Protein 3WQB (pdb70)

GO terms:
  GO:0042597 periplasmic space (C, EXP)
  GO:0005576 extracellular region (C, EXP)

Foldseek 3Di:
DCPLAADQLPDPPADLAQPGPSQDAHAQAPLAVLQCQLFNPFHFSLAQGGADGSQHQSCRNLRSHVLALAPAEEEQEAQFAQCVQPQRVVQEDFQAAEPQVGDRHRHDPAQASWLSNQLRFCQAGAGDNYFYGHLRNNYHYHYYRCPHPRHPNDLVSCCSRLQNDPRHVPHQEYFALDFDDDQAADACPDPSNVVSLVRLVVQQQDFLHHQYEYELFQFQAWDDDDQKIKGFDDDFWSGRQDASLRGVNLASVSYQYEFEAASNQFGEPRTHFFQSHAFYGHFHYFQHNGFGGKGFANWAQCHGCQHDVNDGNRNCHPPCVRRVRSGIDGGGGHSSNRRSRVVNLLSSLCSLPVRAGPVLLSVLQLVQADCTPVPDAFIWFWDAAPVRDIDIHGLFGGWDAAPQGQIAGRRGGSHYNNSSSSSVQSVVDDHADDKDKDDKDKDFDDDPLFWADAQDPFWSKDKDFDADWFQFQKKKKFFDKFDQFALLKWKKKAAQRRDIGTQHGHNYSNRQQQVCCVPPVHGPHRYGDRSMTMGRNRGGHIRGTMMMMTMHRNDQDKTWMWMANNVVRDIDIGIRHHTPGIMGTGMMIMMTMGGDD/DWDDFPNDIWPFLAFFQGWTHRPDPAWIWTQNQKKKWQAAPVVVCVLQVVLVWAFDDDDPSITIIGHDHPDSVVVSCVVCVVVVIDMHGDIDDDHDDDD

InterPro domains:
  IPR000209 Peptidase S8/S53 domain [PF00082] (93-396)
  IPR002884 P domain [PF01483] (496-584)
  IPR002884 P domain [PS51829] (456-622)
  IPR008979 Galactose-binding-like domain superfamily [SSF49785] (464-621)
  IPR015500 Peptidase S8, subtilisin-related [PR00723] (93-112)
  IPR015500 Peptidase S8, subtilisin-related [PR00723] (135-148)
  IPR015500 Peptidase S8, subtilisin-related [PR00723] (357-373)
  IPR022398 Peptidase S8, subtilisin, His-active site [PS00137] (139-149)
  IPR023827 Peptidase S8, subtilisin, Asp-active site [PS00136] (98-109)
  IPR023828 Peptidase S8, subtilisin, Ser-active site [PS00138] (358-368)
  IPR034182 Kexin/furin catalytic domain [cd04059] (51-394)
  IPR036852 Peptidase S8/S53 domain superfamily [G3DSA:3.40.50.200] (45-455)
  IPR036852 Peptidase S8/S53 domain superfamily [SSF52743] (77-453)

Solvent-accessible surface area: 25138 Å² total; per-residue (Å²): 89,153,72,9,54,115,22,106,22,181,60,120,82,45,75,29,25,42,105,10,142,69,45,37,9,27,19,43,5,93,8,4,93,33,0,0,0,1,25,0,72,29,30,30,0,15,1,81,110,20,17,106,62,7,20,1,0,1,0,2,43,0,8,18,37,35,20,25,0,58,75,5,30,0,0,1,0,0,8,2,0,2,39,87,0,65,0,0,42,112,12,36,31,122,28,7,57,11,23,62,102,52,47,108,57,0,52,8,128,55,50,71,10,0,12,0,0,0,0,0,0,0,0,0,0,14,61,47,71,71,6,0,3,0,0,0,4,130,0,58,0,0,0,1,1,0,11,20,117,115,8,80,18,42,6,106,8,19,0,68,0,2,1,38,14,126,20,0,103,72,1,22,0,0,0,4,0,8,2,19,10,8,12,28,18,69,42,3,82,37,13,44,29,21,0,28,27,87,16,8,46,121,11,7,78,79,83,110,2,0,1,1,0,2,0,3,1,40,1,15,87,122,6,33,6,35,44,57,22,0,53,58,65,64,161,55,55,168,13,0,5,8,1,1,0,7,9,6,31,4,0,5,9,13,9,2,2,0,0,1,0,11,2,36,4,61,58,0,47,17,0,0,0,0,2,2,0,8,0,0,0,0,0,0,22,112,0,48,105,25,3,0,0,0,0,0,0,2,49,19,43,106,39,0,44,1,31,113,118,57,115,37,106,1,116,0,19,66,30,86,161,90,9,73,63,3,18,14,0,0,34,5,30,1,0,0,0,0,0,0,0,0,0,0,0,0,0,0,1,1,19,31,71,78,136,19,46,3,18,4,0,17,7,4,0,5,111,1,18,39,100,12,49,47,179,42,137,52,30,90,2,82,15,67,7,100,108,49,97,104,51,96,18,63,0,8,10,4,24,43,148,7,73,49,23,17,86,5,0,5,7,2,0,6,0,0,0,12,0,1,85,0,4,95,61,6,63,129,32,144,91,34,47,111,26,50,51,14,100,86,60,130,32,106,24,114,61,110,69,6,54,1,56,36,4,6,55,74,42,13,46,13,68,19,138,1,58,56,94,10,31,1,9,1,0,11,1,25,0,9,0,22,4,94,3,3,1,0,2,11,0,9,0,8,4,48,63,45,18,83,2,3,0,2,0,0,19,0,0,1,1,0,10,19,8,4,97,78,82,47,53,84,64,66,19,131,4,1,103,46,4,19,0,7,0,8,8,0,11,22,5,72,0,82,17,74,0,82,0,14,0,5,0,1,12,76,42,100,36,86,0,29,5,21,30,128,159,81,134,112,164,51,70,1,36,1,170,42,7,210,89,90,5,102,0,54,6,2,5,0,57,0,3,0,16,102,111,106,77,30,108,2,61,78,92,32,16,41,110,107,0,104,131,47,49,72,0,105,20,3,24,8,24,25,116,3,32,1,18,0,18,0,2,0,66,18,85,70,76,47,0,98,52,37,2,109,214,34,33,6,62,52,120,56,37,14,38,42,0,0,5,0,42,4,97,134,60,26,33,1,32,38,21,10,86,116,0,106,97,103,69,22,82,9,29,2,21,20,4,3,65,41,33,36,62,30

Organism: Aeromonas sobria (NCBI:txid646)

Sequence (696 aa):
NEGCAPLTGKESGMDIGRSSTERCLPGANPLQDQQWYLLNSGQDGFSARGGIAGNDLNLWWAHRTGVLGQGVNVAVVDDGLAIAHPDLADNVRPGSKNVVTGSDDPTPTDPDTAHGTSVSGIIAAVDNAIGTKGIAPRAQLQGFNLLDDNSQQLQKDWLYALGDSNASRDNRVFNQSYGMSVVDPRSANSLDQSQLDRLFEQQTLKAQGAAYIKAAGNGFNKIAAGGYVLNRTGNGPKLPFENSNLDPSNSNFWNLVVSALNADGVRSSYSSVGSNIFLSATGGEYGTDTPAMVTTDLPGCDMGYNRTDDPSTNRLHGNSQLDASCDYNGVMNGTASATPSTSGAMALLMSAYPDLSVRDLRDLLARSATRVDAKHQPVMVSYTSSTGKVRDVKGLEGWERNAAGMWFSPTYGFGLIDVNKALELAANHQPLPPLVQLPWQKINVTGSAAAIADVGNSPTSSTTRIATPLTVEAVQVMVSLDHQRLPDLLIELVSPAGTRSILLSPFNSLVGQSLDQQQLGFVRTKGLRDMRMLSNKFYGESAQGTWRLEVTDVANGTRQVSLLNRETRERTTLTERNNRQPGKLISWSLRVLGHDASTIEVNGQTYLITLRRGDVLMQGAASPELTVSGTLLVEADDASAKALATRHGLNFKQSSGGIALLEAKPGTDLNAIATKLKSEGVNVQIELSGAEQQPK

Secondary structure (DSSP, 8-state):
-TT-PPP-S--TT---STT-TT-------TTGGG-TTTS-SS--TTSS----TT-S---HHHHHTT-S-TT-EEEEESS---TT-TTTGGGB-TT-B-TTT-SS----SSTT--HHHHHHHHHH--SSSSS---SSTT-EEEEE-TTSTT----HHHHHIIIIISTTTTT-SEEEE-EE---SS--BS-SHHHHHHHHHHHHHHHSTT--EEEEE--S-SSEEEETTEEEEEESS--S--SSBTTSSGGGGSSSEEEEEEE-TTSSB-TT--B-TTEEEEEE--S-SSSS--EEEEPSSSTTSSSS-TTS--SSTTTT-TTT-TT--EEEEE-SHHHHHHHHHHHHHHHHHH-TT--HHHHHHHHHHH-B--STTPPPEEEEEE-TT--EEEEEEE---EE-TTS-EEBTTTBT-B--HHHHHHHHTT--PPPPPEEPPPEEEE--GGGGEE-TT-SS-EEEEEEE-S--EEEEEEEEEEEE-SSGGGEEEEEE-TT--EEEEE-SS-S--HHHHHHHHHSS----EEEEEEEEE-TTTT-B--EEEEEEEEE---S-EEEEEEETTT--EEEEEEPPPSS-EEEEEEEEEEEEE--/-EEEETTEEEE----TT-EEB-SSSS--EEEEEEEEEES-HHHHHHHHHTTTEEEEEEETTEEEEEEPTT--HHHHHHHHHHTT--EEEEEESS-SEE-

Structure (mmCIF, N/CA/C/O backbone):
data_3WQB
#
_entry.id   3WQB
#
_cell.length_a   152.062
_cell.length_b   152.062
_cell.length_c   51.625
_cell.angle_alpha   90.000
_cell.angle_beta   90.000
_cell.angle_gamma   120.000
#
_symmetry.space_group_name_H-M   'P 61'
#
loop_
_entity.id
_entity.type
_entity.pdbx_description
1 polymer 'Extracellular serine protease'
2 polymer 'Open reading frame 2'
3 non-polymer 'CALCIUM ION'
4 water water
#
loop_
_atom_site.group_PDB
_atom_site.id
_atom_site.type_symbol
_atom_site.label_atom_id
_atom_site.label_alt_id
_atom_site.label_comp_id
_atom_site.label_asym_id
_atom_site.label_entity_id
_atom_site.label_seq_id
_atom_site.pdbx_PDB_ins_code
_atom_site.Cartn_x
_atom_site.Cartn_y
_atom_site.Cartn_z
_atom_site.occupancy
_atom_site.B_iso_or_equiv
_atom_site.auth_seq_id
_atom_site.auth_comp_id
_atom_site.auth_asym_id
_atom_site.auth_atom_id
_atom_site.pdbx_PDB_model_num
ATOM 1 N N . ASN A 1 1 ? 8.653 -84.630 3.601 1.00 23.37 1 ASN A N 1
ATOM 2 C CA . ASN A 1 1 ? 8.457 -86.095 3.448 1.00 23.51 1 ASN A CA 1
ATOM 3 C C . ASN A 1 1 ? 8.425 -86.756 4.817 1.00 23.50 1 ASN A C 1
ATOM 4 O O . ASN A 1 1 ? 9.311 -86.534 5.639 1.00 23.11 1 ASN A O 1
ATOM 9 N N . GLU A 1 2 ? 7.403 -87.575 5.055 1.00 23.72 2 GLU A N 1
ATOM 10 C CA . GLU A 1 2 ? 7.237 -88.225 6.356 1.00 24.07 2 GLU A CA 1
ATOM 11 C C . GLU A 1 2 ? 8.332 -89.259 6.630 1.00 23.41 2 GLU A C 1
ATOM 12 O O . GLU A 1 2 ? 8.591 -89.608 7.783 1.00 23.60 2 GLU A O 1
ATOM 18 N N . GLY A 1 3 ? 8.984 -89.712 5.560 1.00 22.52 3 GLY A N 1
ATOM 19 C CA . GLY A 1 3 ? 10.135 -90.612 5.645 1.00 21.54 3 GLY A CA 1
ATOM 20 C C . GLY A 1 3 ? 11.459 -89.931 5.965 1.00 20.82 3 GLY A C 1
ATOM 21 O O . GLY A 1 3 ? 12.494 -90.594 6.044 1.00 21.51 3 GLY A O 1
ATOM 22 N N . CYS A 1 4 ? 11.430 -88.611 6.134 1.00 19.55 4 CYS A N 1
ATOM 23 C CA . CYS A 1 4 ? 12.618 -87.856 6.504 1.00 18.34 4 CYS A CA 1
ATOM 24 C C . CYS A 1 4 ? 12.600 -87.634 8.011 1.00 17.99 4 CYS A C 1
ATOM 25 O O . CYS A 1 4 ? 11.888 -86.765 8.529 1.00 18.29 4 CYS A O 1
ATOM 28 N N . ALA A 1 5 ? 13.377 -88.455 8.707 1.00 17.96 5 ALA A N 1
ATOM 29 C CA . ALA A 1 5 ? 13.343 -88.522 10.163 1.00 17.70 5 ALA A CA 1
ATOM 30 C C . ALA A 1 5 ? 14.150 -87.396 10.798 1.00 17.45 5 ALA A C 1
ATOM 31 O O . ALA A 1 5 ? 15.058 -86.863 10.167 1.00 17.13 5 ALA A O 1
ATOM 33 N N . PRO A 1 6 ? 13.838 -87.038 12.058 1.00 17.39 6 PRO A N 1
ATOM 34 C CA . PRO A 1 6 ? 14.681 -86.060 12.741 1.00 17.58 6 PRO A CA 1
ATOM 35 C C . PRO A 1 6 ? 16.108 -86.567 12.916 1.00 17.69 6 PRO A C 1
ATOM 36 O O . PRO A 1 6 ? 16.336 -87.780 13.030 1.00 18.37 6 PRO A O 1
ATOM 40 N N . LEU A 1 7 ? 17.054 -85.637 12.925 1.00 17.06 7 LEU A N 1
ATOM 41 C CA . LEU A 1 7 ? 18.428 -85.942 13.285 1.00 17.73 7 LEU A CA 1
ATOM 42 C C . LEU A 1 7 ? 18.665 -85.480 14.707 1.00 18.47 7 LEU A C 1
ATOM 43 O O . LEU A 1 7 ? 18.007 -84.546 15.185 1.00 19.03 7 LEU A O 1
ATOM 48 N N . THR A 1 8 ? 19.623 -86.116 15.378 1.00 19.11 8 THR A N 1
ATOM 49 C CA . THR A 1 8 ? 19.983 -85.705 16.736 1.00 19.55 8 THR A CA 1
ATOM 50 C C . THR A 1 8 ? 20.708 -84.363 16.739 1.00 19.50 8 THR A C 1
ATOM 51 O O . THR A 1 8 ? 20.675 -83.636 17.733 1.00 20.49 8 THR A O 1
ATOM 55 N N . GLY A 1 9 ? 21.364 -84.045 15.621 1.00 19.05 9 GLY A N 1
ATOM 56 C CA . GLY A 1 9 ? 22.198 -82.851 15.522 1.00 18.92 9 GLY A CA 1
ATOM 57 C C . GLY A 1 9 ? 23.617 -83.083 16.006 1.00 18.71 9 GLY A C 1
ATOM 58 O O . GLY A 1 9 ? 24.452 -82.176 15.963 1.00 18.42 9 GLY A O 1
ATOM 59 N N . LYS A 1 10 ? 23.890 -84.308 16.448 1.00 18.76 10 LYS A N 1
ATOM 60 C CA . LYS A 1 10 ? 25.186 -84.658 17.043 1.00 19.15 10 LYS A CA 1
ATOM 61 C C . LYS A 1 10 ? 25.876 -85.786 16.291 1.00 19.32 10 LYS A C 1
ATOM 62 O O . LYS A 1 10 ? 26.952 -86.236 16.690 1.00 19.90 10 LYS A O 1
ATOM 68 N N . GLU A 1 11 ? 25.255 -86.247 15.211 1.00 19.40 11 GLU A N 1
ATOM 69 C CA . GLU A 1 11 ? 25.804 -87.320 14.391 1.00 19.85 11 GLU A CA 1
ATOM 70 C C . GLU A 1 11 ? 27.239 -87.026 13.976 1.00 20.65 11 GLU A C 1
ATOM 71 O O . GLU A 1 11 ? 27.536 -85.978 13.381 1.00 20.80 11 GLU A O 1
ATOM 77 N N . SER A 1 12 ? 28.122 -87.965 14.287 1.00 21.39 12 SER A N 1
ATOM 78 C CA . SER A 1 12 ? 29.524 -87.843 13.947 1.00 22.32 12 SER A CA 1
ATOM 79 C C . SER A 1 12 ? 29.693 -87.992 12.440 1.00 22.14 12 SER A C 1
ATOM 80 O O . SER A 1 12 ? 29.139 -88.911 11.837 1.00 23.07 12 SER A O 1
ATOM 83 N N . GLY A 1 13 ? 30.437 -87.070 11.835 1.00 22.08 13 GLY A N 1
ATOM 84 C CA . GLY A 1 13 ? 30.727 -87.127 10.402 1.00 21.43 13 GLY A CA 1
ATOM 85 C C . GLY A 1 13 ? 29.597 -86.696 9.480 1.00 20.82 13 GLY A C 1
ATOM 86 O O . GLY A 1 13 ? 29.659 -86.929 8.275 1.00 21.33 13 GLY A O 1
ATOM 87 N N . MET A 1 14 ? 28.558 -86.084 10.041 1.00 19.28 14 MET A N 1
ATOM 88 C CA . MET A 1 14 ? 27.433 -85.578 9.253 1.00 18.69 14 MET A CA 1
ATOM 89 C C . MET A 1 14 ? 27.894 -84.598 8.176 1.00 17.71 14 MET A C 1
ATOM 90 O O . MET A 1 14 ? 28.620 -83.644 8.460 1.00 18.59 14 MET A O 1
ATOM 95 N N . ASP A 1 15 ? 27.460 -84.851 6.942 1.00 15.95 15 ASP A N 1
ATOM 96 C CA . ASP A 1 15 ? 27.657 -83.940 5.814 1.00 15.22 15 ASP A CA 1
ATOM 97 C C . ASP A 1 15 ? 26.463 -82.994 5.817 1.00 14.31 15 ASP A C 1
ATOM 98 O O . ASP A 1 15 ? 25.334 -83.408 5.593 1.00 14.47 15 ASP A O 1
ATOM 103 N N . ILE A 1 16 ? 26.719 -81.717 6.086 1.00 13.72 16 ILE A N 1
ATOM 104 C CA . ILE A 1 16 ? 25.653 -80.704 6.144 1.00 13.49 16 ILE A CA 1
ATOM 105 C C . ILE A 1 16 ? 25.514 -79.934 4.829 1.00 13.16 16 ILE A C 1
ATOM 106 O O . ILE A 1 16 ? 24.755 -78.953 4.750 1.00 13.56 16 ILE A O 1
ATOM 111 N N . GLY A 1 17 ? 26.221 -80.400 3.805 1.00 13.12 17 GLY A N 1
ATOM 112 C CA . GLY A 1 17 ? 26.290 -79.709 2.524 1.00 13.14 17 GLY A CA 1
ATOM 113 C C . GLY A 1 17 ? 25.101 -79.855 1.599 1.00 13.12 17 GLY A C 1
ATOM 114 O O . GLY A 1 17 ? 24.132 -80.568 1.891 1.00 12.82 17 GLY A O 1
ATOM 115 N N . ARG A 1 18 ? 25.218 -79.195 0.452 1.00 13.14 18 ARG A N 1
ATOM 116 C CA . ARG A 1 18 ? 24.151 -79.094 -0.540 1.00 13.08 18 ARG A CA 1
ATOM 117 C C . ARG A 1 18 ? 23.938 -80.357 -1.369 1.00 13.76 18 ARG A C 1
ATOM 118 O O . ARG A 1 18 ? 22.970 -80.429 -2.138 1.00 13.98 18 ARG A O 1
ATOM 126 N N . SER A 1 19 ? 24.838 -81.329 -1.228 1.00 14.59 19 SER A N 1
ATOM 127 C CA . SER A 1 19 ? 24.715 -82.604 -1.937 1.00 15.58 19 SER A CA 1
ATOM 128 C C . SER A 1 19 ? 24.758 -83.810 -0.997 1.00 15.51 19 SER A C 1
ATOM 129 O O . SER A 1 19 ? 25.012 -84.933 -1.438 1.00 15.99 19 SER A O 1
ATOM 132 N N . SER A 1 20 ? 24.490 -83.572 0.286 1.00 15.20 20 SER A N 1
ATOM 133 C CA . SER A 1 20 ? 24.591 -84.607 1.313 1.00 14.71 20 SER A CA 1
ATOM 134 C C . SER A 1 20 ? 23.633 -85.768 1.077 1.00 14.55 20 SER A C 1
ATOM 135 O O . SER A 1 20 ? 22.507 -85.576 0.619 1.00 14.55 20 SER A O 1
ATOM 138 N N . THR A 1 21 ? 24.074 -86.973 1.413 1.00 15.34 21 THR A N 1
ATOM 139 C CA . THR A 1 21 ? 23.185 -88.137 1.407 1.00 15.92 21 THR A CA 1
ATOM 140 C C . THR A 1 21 ? 22.030 -88.004 2.410 1.00 15.91 21 THR A C 1
ATOM 141 O O . THR A 1 21 ? 21.011 -88.701 2.298 1.00 16.97 21 THR A O 1
ATOM 145 N N . GLU A 1 22 ? 22.194 -87.115 3.390 1.00 15.76 22 GLU A N 1
ATOM 146 C CA . GLU A 1 22 ? 21.199 -86.906 4.441 1.00 15.40 22 GLU A CA 1
ATOM 147 C C . GLU A 1 22 ? 20.243 -85.746 4.139 1.00 15.33 22 GLU A C 1
ATOM 148 O O . GLU A 1 22 ? 19.431 -85.364 4.981 1.00 15.62 22 GLU A O 1
ATOM 154 N N . ARG A 1 23 ? 20.346 -85.200 2.934 1.00 14.93 23 ARG A N 1
ATOM 155 C CA . ARG A 1 23 ? 19.591 -84.015 2.554 1.00 15.42 23 ARG A CA 1
ATOM 156 C C . ARG A 1 23 ? 18.131 -84.339 2.216 1.00 15.48 23 ARG A C 1
ATOM 157 O O . ARG A 1 23 ? 17.826 -84.868 1.147 1.00 16.37 23 ARG A O 1
ATOM 165 N N . CYS A 1 24 ? 17.242 -84.007 3.152 1.00 15.23 24 CYS A N 1
ATOM 166 C CA . CYS A 1 24 ? 15.789 -84.164 2.997 1.00 15.44 24 CYS A CA 1
ATOM 167 C C . CYS A 1 24 ? 15.075 -83.240 3.973 1.00 14.89 24 CYS A C 1
ATOM 168 O O . CYS A 1 24 ? 15.674 -82.785 4.957 1.00 14.38 24 CYS A O 1
ATOM 171 N N . LEU A 1 25 ? 13.795 -82.983 3.704 1.00 14.86 25 LEU A N 1
ATOM 172 C CA . LEU A 1 25 ? 12.957 -82.164 4.570 1.00 15.07 25 LEU A CA 1
ATOM 173 C C . LEU A 1 25 ? 11.852 -82.977 5.225 1.00 14.84 25 LEU A C 1
ATOM 174 O O . LEU A 1 25 ? 11.096 -83.656 4.520 1.00 15.73 25 LEU A O 1
ATOM 179 N N . PRO A 1 26 ? 11.731 -82.895 6.563 1.00 14.83 26 PRO A N 1
ATOM 180 C CA . PRO A 1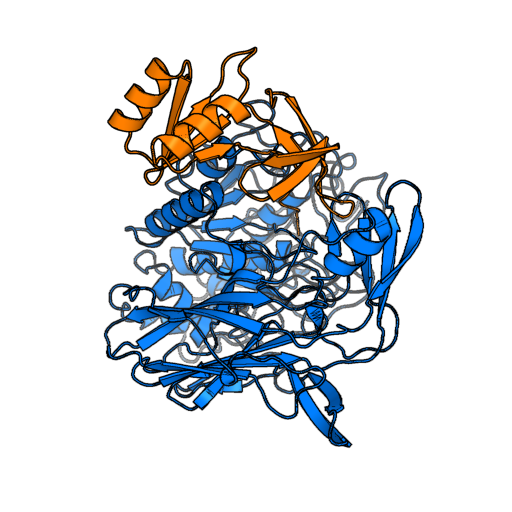 26 ? 10.529 -83.436 7.192 1.00 14.80 26 PRO A CA 1
ATOM 181 C C . PRO A 1 26 ? 9.282 -82.650 6.774 1.00 15.08 26 PRO A C 1
ATOM 182 O O . PRO A 1 26 ? 9.374 -81.491 6.316 1.00 14.99 26 PRO A O 1
ATOM 186 N N . GLY A 1 27 ? 8.121 -83.281 6.906 1.00 15.06 27 GLY A N 1
ATOM 187 C CA . GLY A 1 27 ? 6.860 -82.573 6.753 1.00 15.45 27 GLY A CA 1
ATOM 188 C C . GLY A 1 27 ? 5.898 -83.222 5.787 1.00 15.59 27 GLY A C 1
ATOM 189 O O . GLY A 1 27 ? 6.293 -83.972 4.888 1.00 16.08 27 GLY A O 1
ATOM 190 N N . ALA A 1 28 ? 4.627 -82.879 5.966 1.00 15.65 28 ALA A N 1
ATOM 191 C CA . ALA A 1 28 ? 3.527 -83.451 5.204 1.00 15.77 28 ALA A CA 1
ATOM 192 C C . ALA A 1 28 ? 2.769 -82.379 4.436 1.00 15.61 28 ALA A C 1
ATOM 193 O O . ALA A 1 28 ? 1.610 -82.562 4.088 1.00 15.95 28 ALA A O 1
ATOM 195 N N . ASN A 1 29 ? 3.425 -81.251 4.175 1.00 14.94 29 ASN A N 1
ATOM 196 C CA . ASN A 1 29 ? 2.825 -80.201 3.359 1.00 13.91 29 ASN A CA 1
ATOM 197 C C . ASN A 1 29 ? 2.878 -80.632 1.901 1.00 14.20 29 ASN A C 1
ATOM 198 O O . ASN A 1 29 ? 3.960 -80.862 1.369 1.00 14.42 29 ASN A O 1
ATOM 203 N N . PRO A 1 30 ? 1.711 -80.773 1.249 1.00 14.55 30 PRO A N 1
ATOM 204 C CA . PRO A 1 30 ? 1.709 -81.379 -0.084 1.00 14.60 30 PRO A CA 1
ATOM 205 C C . PRO A 1 30 ? 2.531 -80.659 -1.153 1.00 14.06 30 PRO A C 1
ATOM 206 O O . PRO A 1 30 ? 2.963 -81.290 -2.111 1.00 15.19 30 PRO A O 1
ATOM 210 N N . LEU A 1 31 ? 2.775 -79.360 -0.983 1.00 13.51 31 LEU A N 1
ATOM 211 C CA . LEU A 1 31 ? 3.514 -78.608 -1.996 1.00 13.34 31 LEU A CA 1
ATOM 212 C C . LEU A 1 31 ? 4.992 -78.406 -1.673 1.00 12.89 31 LEU A C 1
ATOM 213 O O . LEU A 1 31 ? 5.722 -77.788 -2.463 1.00 13.93 31 LEU A O 1
ATOM 218 N N . GLN A 1 32 ? 5.455 -78.918 -0.534 1.00 12.56 32 GLN A N 1
ATOM 219 C CA . GLN A 1 32 ? 6.824 -78.594 -0.107 1.00 12.72 32 GLN A CA 1
ATOM 220 C C . GLN A 1 32 ? 7.909 -79.124 -1.035 1.00 12.74 32 GLN A C 1
ATOM 221 O O . GLN A 1 32 ? 8.982 -78.532 -1.134 1.00 12.84 32 GLN A O 1
ATOM 227 N N . ASP A 1 33 ? 7.634 -80.222 -1.727 1.00 13.00 33 ASP A N 1
ATOM 228 C CA . ASP A 1 33 ? 8.610 -80.749 -2.679 1.00 12.78 33 ASP A CA 1
ATOM 229 C C . ASP A 1 33 ? 8.733 -79.906 -3.944 1.00 13.03 33 ASP A C 1
ATOM 230 O O . ASP A 1 33 ? 9.629 -80.137 -4.749 1.00 13.33 33 ASP A O 1
ATOM 235 N N . GLN A 1 34 ? 7.840 -78.925 -4.103 1.00 12.26 34 GLN A N 1
ATOM 236 C CA . GLN A 1 34 ? 7.947 -77.967 -5.201 1.00 12.28 34 GLN A CA 1
ATOM 237 C C . GLN A 1 34 ? 8.449 -76.589 -4.762 1.00 11.73 34 GLN A C 1
ATOM 238 O O . GLN A 1 34 ? 8.510 -75.653 -5.568 1.00 11.98 34 GLN A O 1
ATOM 244 N N . GLN A 1 35 ? 8.817 -76.481 -3.486 1.00 11.49 35 GLN A N 1
ATOM 245 C CA . GLN A 1 35 ? 9.496 -75.288 -2.961 1.00 10.77 35 GLN A CA 1
ATOM 246 C C . GLN A 1 35 ? 11.009 -75.516 -3.100 1.00 10.68 35 GLN A C 1
ATOM 247 O O . GLN A 1 35 ? 11.682 -75.935 -2.156 1.00 11.78 35 GLN A O 1
ATOM 253 N N . TRP A 1 36 ? 11.531 -75.255 -4.293 1.00 10.83 36 TRP A N 1
ATOM 254 C CA . TRP A 1 36 ? 12.945 -75.520 -4.573 1.00 10.32 36 TRP A CA 1
ATOM 255 C C . TRP A 1 36 ? 13.845 -74.675 -3.694 1.00 10.47 36 TRP A C 1
ATOM 256 O O . TRP A 1 36 ? 15.006 -75.011 -3.505 1.00 10.52 36 TRP A O 1
ATOM 267 N N . TYR A 1 37 ? 13.320 -73.566 -3.190 1.00 10.49 37 TYR A N 1
ATOM 268 C CA . TYR A 1 37 ? 14.112 -72.693 -2.348 1.00 10.55 37 TYR A CA 1
ATOM 269 C C . TYR A 1 37 ? 14.417 -73.303 -0.983 1.00 10.70 37 TYR A C 1
ATOM 270 O O . TYR A 1 37 ? 15.443 -72.984 -0.374 1.00 11.12 37 TYR A O 1
ATOM 279 N N . LEU A 1 38 ? 13.546 -74.195 -0.515 1.00 10.70 38 LEU A N 1
ATOM 280 C CA . LEU A 1 38 ? 13.834 -74.956 0.703 1.00 10.92 38 LEU A CA 1
ATOM 281 C C . LEU A 1 38 ? 14.895 -76.017 0.420 1.00 11.27 38 LEU A C 1
ATOM 282 O O . LEU A 1 38 ? 15.841 -76.182 1.189 1.00 12.25 38 LEU A O 1
ATOM 287 N N . LEU A 1 39 ? 14.714 -76.738 -0.685 1.00 12.01 39 LEU A N 1
ATOM 288 C CA . LEU A 1 39 ? 15.611 -77.814 -1.095 1.00 12.14 39 LEU A CA 1
ATOM 289 C C . LEU A 1 39 ? 15.414 -77.964 -2.595 1.00 11.73 39 LEU A C 1
ATOM 290 O O . LEU A 1 39 ? 14.315 -78.296 -3.071 1.00 12.27 39 LEU A O 1
ATOM 295 N N . ASN A 1 40 ? 16.475 -77.678 -3.333 1.00 11.50 40 ASN A N 1
ATOM 296 C CA . ASN A 1 40 ? 16.439 -77.676 -4.786 1.00 11.93 40 ASN A CA 1
ATOM 297 C C . ASN A 1 40 ? 16.978 -78.994 -5.302 1.00 12.68 40 ASN A C 1
ATOM 298 O O . ASN A 1 40 ? 18.180 -79.247 -5.235 1.00 13.11 40 ASN A O 1
ATOM 303 N N . SER A 1 41 ? 16.068 -79.838 -5.786 1.00 13.14 41 SER A N 1
ATOM 304 C CA . SER A 1 41 ? 16.432 -81.130 -6.373 1.00 13.85 41 SER A CA 1
ATOM 305 C C . SER A 1 41 ? 16.315 -81.091 -7.893 1.00 14.05 41 SER A C 1
ATOM 306 O O . SER A 1 41 ? 16.233 -82.133 -8.536 1.00 15.09 41 SER A O 1
ATOM 309 N N . GLY A 1 42 ? 16.291 -79.889 -8.463 1.00 13.60 42 GLY A N 1
ATOM 310 C CA . GLY A 1 42 ? 16.109 -79.734 -9.908 1.00 13.47 42 GLY A CA 1
ATOM 311 C C . GLY A 1 42 ? 14.648 -79.783 -10.318 1.00 13.20 42 GLY A C 1
ATOM 312 O O . GLY A 1 42 ? 14.343 -79.954 -11.506 1.00 14.17 42 GLY A O 1
ATOM 313 N N . GLN A 1 43 ? 13.746 -79.600 -9.350 1.00 13.17 43 GLN A N 1
ATOM 314 C CA . GLN A 1 43 ? 12.302 -79.646 -9.609 1.00 13.03 43 GLN A CA 1
ATOM 315 C C . GLN A 1 43 ? 11.825 -78.348 -10.261 1.00 13.07 43 GLN A C 1
ATOM 316 O O . GLN A 1 43 ? 12.472 -77.301 -10.149 1.00 12.62 43 GLN A O 1
ATOM 322 N N . ASP A 1 44 ? 10.690 -78.416 -10.944 1.00 13.04 44 ASP A N 1
ATOM 323 C CA . ASP A 1 44 ? 10.258 -77.295 -11.766 1.00 12.73 44 ASP A CA 1
ATOM 324 C C . ASP A 1 44 ? 9.418 -76.228 -11.056 1.00 12.34 44 ASP A C 1
ATOM 325 O O . ASP A 1 44 ? 9.161 -75.175 -11.637 1.00 12.68 44 ASP A O 1
ATOM 330 N N . GLY A 1 45 ? 9.018 -76.470 -9.805 1.00 12.09 45 GLY A N 1
ATOM 331 C CA . GLY A 1 45 ? 8.114 -75.529 -9.119 1.00 12.17 45 GLY A CA 1
ATOM 332 C C . GLY A 1 45 ? 6.816 -75.260 -9.878 1.00 12.08 45 GLY A C 1
ATOM 333 O O . GLY A 1 45 ? 6.221 -74.182 -9.748 1.00 12.59 45 GLY A O 1
ATOM 334 N N . PHE A 1 46 ? 6.382 -76.256 -10.662 1.00 12.39 46 PHE A N 1
ATOM 335 C CA . PHE A 1 46 ? 5.190 -76.183 -11.532 1.00 12.39 46 PHE A CA 1
ATOM 336 C C . PHE A 1 46 ? 5.374 -75.329 -12.790 1.00 12.55 46 PHE A C 1
ATOM 337 O O . PHE A 1 46 ? 4.425 -75.104 -13.549 1.00 13.44 46 PHE A O 1
ATOM 345 N N . SER A 1 47 ? 6.602 -74.870 -13.017 1.00 12.90 47 SER A N 1
ATOM 346 C CA . SER A 1 47 ? 6.959 -74.184 -14.251 1.00 13.43 47 SER A CA 1
ATOM 347 C C . SER A 1 47 ? 7.385 -75.209 -15.299 1.00 14.00 47 SER A C 1
ATOM 348 O O . SER A 1 47 ? 7.396 -76.413 -15.032 1.00 13.86 47 SER A O 1
ATOM 351 N N . ALA A 1 48 ? 7.764 -74.722 -16.478 1.00 14.55 48 ALA A N 1
ATOM 352 C CA . ALA A 1 48 ? 8.085 -75.601 -17.604 1.00 15.41 48 ALA A CA 1
ATOM 353 C C . ALA A 1 48 ? 9.368 -76.414 -17.415 1.00 15.82 48 ALA A C 1
ATOM 354 O O . ALA A 1 48 ? 9.518 -77.477 -18.014 1.00 17.30 48 ALA A O 1
ATOM 356 N N . ARG A 1 49 ? 10.294 -75.931 -16.584 1.00 16.19 49 ARG A N 1
ATOM 357 C CA . ARG A 1 49 ? 11.533 -76.681 -16.346 1.00 16.23 49 ARG A CA 1
ATOM 358 C C . ARG A 1 49 ? 12.109 -76.431 -14.962 1.00 15.87 49 ARG A C 1
ATOM 359 O O . ARG A 1 49 ? 11.792 -75.431 -14.323 1.00 16.28 49 ARG A O 1
ATOM 367 N N . GLY A 1 50 ? 12.943 -77.361 -14.513 1.00 15.47 50 GLY A N 1
ATOM 368 C CA . GLY A 1 50 ? 13.660 -77.227 -13.254 1.00 15.36 50 GLY A CA 1
ATOM 369 C C . GLY A 1 50 ? 15.014 -76.560 -13.438 1.00 14.93 50 GLY A C 1
ATOM 370 O O . GLY A 1 50 ? 15.481 -76.348 -14.557 1.00 15.13 50 GLY A O 1
ATOM 371 N N . GLY A 1 51 ? 15.633 -76.217 -12.319 1.00 14.77 51 GLY A N 1
ATOM 372 C CA . GLY A 1 51 ? 16.960 -75.617 -12.313 1.00 14.53 51 GLY A CA 1
ATOM 373 C C . GLY A 1 51 ? 18.019 -76.654 -12.021 1.00 14.95 51 GLY A C 1
ATOM 374 O O . GLY A 1 51 ? 17.931 -77.805 -12.469 1.00 16.13 51 GLY A O 1
ATOM 375 N N . ILE A 1 52 ? 19.023 -76.238 -11.262 1.00 14.54 52 ILE A N 1
ATOM 376 C CA . ILE A 1 52 ? 20.171 -77.075 -10.967 1.00 14.55 52 ILE A CA 1
ATOM 377 C C . ILE A 1 52 ? 20.178 -77.377 -9.472 1.00 14.30 52 ILE A C 1
AT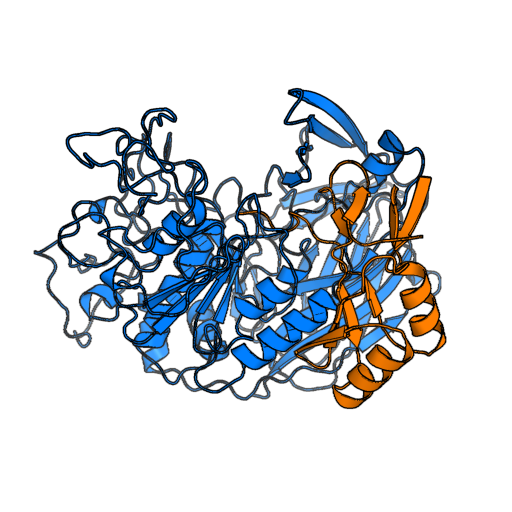OM 378 O O . ILE A 1 52 ? 20.143 -76.472 -8.641 1.00 14.20 52 ILE A O 1
ATOM 383 N N . ALA A 1 53 ? 20.203 -78.663 -9.139 1.00 14.15 53 ALA A N 1
ATOM 384 C CA . ALA A 1 53 ? 20.140 -79.111 -7.752 1.00 13.92 53 ALA A CA 1
ATOM 385 C C . ALA A 1 53 ? 21.189 -78.460 -6.854 1.00 14.31 53 ALA A C 1
ATOM 386 O O . ALA A 1 53 ? 22.332 -78.243 -7.274 1.00 14.73 53 ALA A O 1
ATOM 388 N N . GLY A 1 54 ? 20.780 -78.134 -5.627 1.00 13.86 54 GLY A N 1
ATOM 389 C CA . GLY A 1 54 ? 21.675 -77.570 -4.611 1.00 13.52 54 GLY A CA 1
ATOM 390 C C . GLY A 1 54 ? 21.547 -76.069 -4.419 1.00 12.97 54 GLY A C 1
ATOM 391 O O . GLY A 1 54 ? 22.003 -75.524 -3.414 1.00 12.90 54 GLY A O 1
ATOM 392 N N . ASN A 1 55 ? 20.926 -75.406 -5.387 1.00 12.39 55 ASN A N 1
ATOM 393 C CA . ASN A 1 55 ? 20.763 -73.956 -5.364 1.00 11.78 55 ASN A CA 1
ATOM 394 C C . ASN A 1 55 ? 19.508 -73.558 -4.590 1.00 11.60 55 ASN A C 1
ATOM 395 O O . ASN A 1 55 ? 18.427 -73.382 -5.144 1.00 11.30 55 ASN A O 1
ATOM 400 N N . ASP A 1 56 ? 19.692 -73.452 -3.280 1.00 10.90 56 ASP A N 1
ATOM 401 C CA . ASP A 1 56 ? 18.613 -73.263 -2.320 1.00 10.83 56 ASP A CA 1
ATOM 402 C C . ASP A 1 56 ? 19.212 -72.635 -1.062 1.00 10.27 56 ASP A C 1
ATOM 403 O O . ASP A 1 56 ? 20.379 -72.235 -1.066 1.00 10.40 56 ASP A O 1
ATOM 408 N N . LEU A 1 57 ? 18.440 -72.577 0.020 1.00 10.44 57 LEU A N 1
ATOM 409 C CA . LEU A 1 57 ? 18.919 -71.952 1.253 1.00 10.71 57 LEU A CA 1
ATOM 410 C C . LEU A 1 57 ? 19.740 -72.883 2.147 1.00 10.39 57 LEU A C 1
ATOM 411 O O . LEU A 1 57 ? 20.168 -72.485 3.240 1.00 10.52 57 LEU A O 1
ATOM 416 N N . ASN A 1 58 ? 19.947 -74.122 1.687 1.00 10.76 58 ASN A N 1
ATOM 417 C CA . ASN A 1 58 ? 20.643 -75.179 2.439 1.00 10.73 58 ASN A CA 1
ATOM 418 C C . ASN A 1 58 ? 20.243 -75.185 3.901 1.00 10.75 58 ASN A C 1
ATOM 419 O O . ASN A 1 58 ? 21.066 -74.983 4.799 1.00 11.30 58 ASN A O 1
ATOM 424 N N . LEU A 1 59 ? 18.949 -75.403 4.130 1.00 10.26 59 LEU A N 1
ATOM 425 C CA . LEU A 1 59 ? 18.372 -75.323 5.471 1.00 10.24 59 LEU A CA 1
ATOM 426 C C . LEU A 1 59 ? 17.860 -76.675 5.958 1.00 10.17 59 LEU A C 1
ATOM 427 O O . LEU A 1 59 ? 17.263 -76.761 7.035 1.00 10.79 59 LEU A O 1
ATOM 432 N N . TRP A 1 60 ? 18.119 -77.734 5.192 1.00 10.47 60 TRP A N 1
ATOM 433 C CA . TRP A 1 60 ? 17.563 -79.049 5.528 1.00 10.86 60 TRP A CA 1
ATOM 434 C C . TRP A 1 60 ? 17.966 -79.558 6.924 1.00 10.85 60 TRP A C 1
ATOM 435 O O . TRP A 1 60 ? 17.178 -80.219 7.592 1.00 11.35 60 TRP A O 1
ATOM 446 N N . TRP A 1 61 ? 19.185 -79.251 7.360 1.00 10.94 61 TRP A N 1
ATOM 447 C CA . TRP A 1 61 ? 19.667 -79.716 8.651 1.00 11.49 61 TRP A CA 1
ATOM 448 C C . TRP A 1 61 ? 19.008 -78.942 9.778 1.00 11.71 61 TRP A C 1
ATOM 449 O O . TRP A 1 61 ? 18.706 -79.514 10.819 1.00 12.34 61 TRP A O 1
ATOM 460 N N . ALA A 1 62 ? 18.757 -77.647 9.576 1.00 11.65 62 ALA A N 1
ATOM 461 C CA . ALA A 1 62 ? 17.921 -76.910 10.521 1.00 11.99 62 ALA A CA 1
ATOM 462 C C . ALA A 1 62 ? 16.556 -77.592 10.681 1.00 11.86 62 ALA A C 1
ATOM 463 O O . ALA A 1 62 ? 16.118 -77.876 11.796 1.00 12.47 62 ALA A O 1
ATOM 465 N N . HIS A 1 63 ? 15.907 -77.890 9.564 1.00 12.12 63 HIS A N 1
ATOM 466 C CA . HIS A 1 63 ? 14.603 -78.524 9.618 1.00 12.48 63 HIS A CA 1
ATOM 467 C C . HIS A 1 63 ? 14.646 -79.910 10.260 1.00 12.90 63 HIS A C 1
ATOM 468 O O . HIS A 1 63 ? 13.767 -80.236 11.049 1.00 13.62 63 HIS A O 1
ATOM 475 N N . ARG A 1 64 ? 15.673 -80.706 9.951 1.00 13.06 64 ARG A N 1
ATOM 476 C CA . ARG A 1 64 ? 15.786 -82.047 10.516 1.00 13.46 64 ARG A CA 1
ATOM 477 C C . ARG A 1 64 ? 16.181 -82.037 11.989 1.00 13.90 64 ARG A C 1
ATOM 478 O O . ARG A 1 64 ? 16.039 -83.052 12.653 1.00 14.67 64 ARG A O 1
ATOM 486 N N . THR A 1 65 ? 16.684 -80.917 12.502 1.00 13.41 65 THR A N 1
ATOM 487 C CA . THR A 1 65 ? 17.026 -80.834 13.932 1.00 13.37 65 THR A CA 1
ATOM 488 C C . THR A 1 65 ? 16.070 -79.947 14.734 1.00 13.71 65 THR A C 1
ATOM 489 O O . THR A 1 65 ? 16.341 -79.625 15.891 1.00 14.53 65 THR A O 1
ATOM 493 N N . GLY A 1 66 ? 14.959 -79.547 14.119 1.00 13.35 66 GLY A N 1
ATOM 494 C CA . GLY A 1 66 ? 13.918 -78.823 14.837 1.00 13.87 66 GLY A CA 1
ATOM 495 C C . GLY A 1 66 ? 14.158 -77.332 14.997 1.00 13.65 66 GLY A C 1
ATOM 496 O O . GLY A 1 66 ? 13.483 -76.675 15.796 1.00 15.05 66 GLY A O 1
ATOM 497 N N . VAL A 1 67 ? 15.124 -76.794 14.253 1.00 13.19 67 VAL A N 1
ATOM 498 C CA . VAL A 1 67 ? 15.332 -75.344 14.170 1.00 12.85 67 VAL A CA 1
ATOM 499 C C . VAL A 1 67 ? 14.336 -74.786 13.155 1.00 12.27 67 VAL A C 1
ATOM 500 O O . VAL A 1 67 ? 14.477 -74.982 11.944 1.00 12.98 67 VAL A O 1
ATOM 504 N N . LEU A 1 68 ? 13.331 -74.088 13.668 1.00 12.64 68 LEU A N 1
ATOM 505 C CA . LEU A 1 68 ? 12.157 -73.750 12.871 1.00 12.39 68 LEU A CA 1
ATOM 506 C C . LEU A 1 68 ? 11.643 -72.325 13.072 1.00 12.12 68 LEU A C 1
ATOM 507 O O . LEU A 1 68 ? 10.553 -71.986 12.602 1.00 11.96 68 LEU A O 1
ATOM 512 N N . GLY A 1 69 ? 12.412 -71.488 13.764 1.00 11.88 69 GLY A N 1
ATOM 513 C CA . GLY A 1 69 ? 12.004 -70.105 13.968 1.00 12.25 69 GLY A CA 1
ATOM 514 C C . GLY A 1 69 ? 11.148 -69.849 15.194 1.00 12.65 69 GLY A C 1
ATOM 515 O O . GLY A 1 69 ? 10.630 -68.755 15.370 1.00 12.55 69 GLY A O 1
ATOM 516 N N . GLN A 1 70 ? 11.006 -70.858 16.052 1.00 13.05 70 GLN A N 1
ATOM 517 C CA . GLN A 1 70 ? 10.221 -70.732 17.278 1.00 13.85 70 GLN A CA 1
ATOM 518 C C . GLN A 1 70 ? 10.689 -69.560 18.139 1.00 13.46 70 GLN A C 1
ATOM 519 O O . GLN A 1 70 ? 11.894 -69.366 18.343 1.00 14.69 70 GLN A O 1
ATOM 525 N N . GLY A 1 71 ? 9.729 -68.753 18.584 1.00 13.73 71 GLY A N 1
ATOM 526 C CA . GLY A 1 71 ? 10.005 -67.617 19.454 1.00 13.74 71 GLY A CA 1
ATOM 527 C C . GLY A 1 71 ? 10.402 -66.348 18.726 1.00 13.97 71 GLY A C 1
ATOM 528 O O . GLY A 1 71 ? 10.644 -65.324 19.366 1.00 14.84 71 GLY A O 1
ATOM 529 N N . VAL A 1 72 ? 10.473 -66.408 17.392 1.00 12.98 72 VAL A N 1
ATOM 530 C CA . VAL A 1 72 ? 10.895 -65.245 16.589 1.00 12.61 72 VAL A CA 1
ATOM 531 C C . VAL A 1 72 ? 9.722 -64.501 15.957 1.00 11.95 72 VAL A C 1
ATOM 532 O O . VAL A 1 72 ? 8.931 -65.095 15.223 1.00 12.31 72 VAL A O 1
ATOM 536 N N . ASN A 1 73 ? 9.622 -63.204 16.253 1.00 11.71 73 ASN A N 1
ATOM 537 C CA . ASN A 1 73 ? 8.545 -62.352 15.750 1.00 11.61 73 ASN A CA 1
ATOM 538 C C . ASN A 1 73 ? 9.007 -61.598 14.511 1.00 11.14 73 ASN A C 1
ATOM 539 O O . ASN A 1 73 ? 10.031 -60.903 14.545 1.00 10.94 73 ASN A O 1
ATOM 544 N N . VAL A 1 74 ? 8.271 -61.771 13.417 1.00 11.33 74 VAL A N 1
ATOM 545 C CA . VAL A 1 74 ? 8.592 -61.146 12.143 1.00 11.21 74 VAL A CA 1
ATOM 546 C C . VAL A 1 74 ? 7.469 -60.202 11.716 1.00 10.43 74 VAL A C 1
ATOM 547 O O . VAL A 1 74 ? 6.299 -60.603 11.679 1.00 11.26 74 VAL A O 1
ATOM 551 N N . ALA A 1 75 ? 7.826 -58.959 11.378 1.00 10.47 75 ALA A N 1
ATOM 552 C CA . ALA A 1 75 ? 6.877 -57.997 10.802 1.00 10.28 75 ALA A CA 1
ATOM 553 C C . ALA A 1 75 ? 7.005 -57.982 9.286 1.00 10.18 75 ALA A C 1
ATOM 554 O O . ALA A 1 75 ? 8.103 -57.809 8.753 1.00 10.72 75 ALA A O 1
ATOM 556 N N . VAL A 1 76 ? 5.879 -58.134 8.599 1.00 9.72 76 VAL A N 1
ATOM 557 C CA . VAL A 1 76 ? 5.839 -58.035 7.148 1.00 9.69 76 VAL A CA 1
ATOM 558 C C . VAL A 1 76 ? 5.213 -56.699 6.786 1.00 9.69 76 VAL A C 1
ATOM 559 O O . VAL A 1 76 ? 4.000 -56.497 6.927 1.00 9.88 76 VAL A O 1
ATOM 563 N N . VAL A 1 77 ? 6.066 -55.769 6.373 1.00 8.83 77 VAL A N 1
ATOM 564 C CA . VAL A 1 77 ? 5.652 -54.414 6.023 1.00 9.30 77 VAL A CA 1
ATOM 565 C C . VAL A 1 77 ? 5.501 -54.411 4.502 1.00 9.20 77 VAL A C 1
ATOM 566 O O . VAL A 1 77 ? 6.474 -54.407 3.760 1.00 9.89 77 VAL A O 1
ATOM 570 N N . ASP A 1 78 ? 4.263 -54.475 4.036 1.00 9.24 78 ASP A N 1
ATOM 571 C CA . ASP A 1 78 ? 4.031 -54.815 2.636 1.00 9.40 78 ASP A CA 1
ATOM 572 C C . ASP A 1 78 ? 2.642 -54.339 2.192 1.00 9.98 78 ASP A C 1
ATOM 573 O O . ASP A 1 78 ? 2.140 -53.357 2.723 1.00 10.15 78 ASP A O 1
ATOM 578 N N . ASP A 1 79 ? 2.028 -55.007 1.214 1.00 10.57 79 ASP A N 1
ATOM 579 C CA . ASP A 1 79 ? 0.750 -54.539 0.673 1.00 11.16 79 ASP A CA 1
ATOM 580 C C . ASP A 1 79 ? -0.467 -55.054 1.439 1.00 11.98 79 ASP A C 1
ATOM 581 O O . ASP A 1 79 ? -1.595 -54.665 1.145 1.00 12.84 79 ASP A O 1
ATOM 586 N N . GLY A 1 80 ? -0.233 -55.900 2.437 1.00 11.88 80 GLY A N 1
ATOM 587 C CA . GLY A 1 80 ? -1.323 -56.617 3.084 1.00 12.53 80 GLY A CA 1
ATOM 588 C C . GLY A 1 80 ? -0.890 -57.984 3.563 1.00 12.04 80 GLY A C 1
ATOM 589 O O . GLY A 1 80 ? 0.233 -58.423 3.304 1.00 12.49 80 GLY A O 1
ATOM 590 N N . LEU A 1 81 ? -1.783 -58.644 4.291 1.00 11.64 81 LEU A N 1
ATOM 591 C CA . LEU A 1 81 ? -1.576 -60.011 4.738 1.00 12.04 81 LEU A CA 1
ATOM 592 C C . LEU A 1 81 ? -2.939 -60.603 5.027 1.00 11.65 81 LEU A C 1
ATOM 593 O O . LEU A 1 81 ? -3.672 -60.086 5.873 1.00 11.57 81 LEU A O 1
ATOM 598 N N . ALA A 1 82 ? -3.276 -61.681 4.323 1.00 11.55 82 ALA A N 1
ATOM 599 C CA . ALA A 1 82 ? -4.545 -62.376 4.548 1.00 11.83 82 ALA A CA 1
ATOM 600 C C . ALA A 1 82 ? -4.403 -63.244 5.802 1.00 12.20 82 ALA A C 1
ATOM 601 O O . ALA A 1 82 ? -4.064 -64.432 5.733 1.00 12.59 82 ALA A O 1
ATOM 603 N N . ILE A 1 83 ? -4.649 -62.623 6.951 1.00 12.04 83 ILE A N 1
ATOM 604 C CA . ILE A 1 83 ? -4.384 -63.241 8.252 1.00 12.72 83 ILE A CA 1
ATOM 605 C C . ILE A 1 83 ? -5.228 -64.478 8.562 1.00 12.88 83 ILE A C 1
ATOM 606 O O . ILE A 1 83 ? -4.864 -65.258 9.443 1.00 13.74 83 ILE A O 1
ATOM 611 N N . ALA A 1 84 ? -6.335 -64.661 7.846 1.00 12.60 84 ALA A N 1
ATOM 612 C CA . ALA A 1 84 ? -7.160 -65.852 8.024 1.00 12.54 84 ALA A CA 1
ATOM 613 C C . ALA A 1 84 ? -6.823 -67.005 7.059 1.00 12.73 84 ALA A C 1
ATOM 614 O O . ALA A 1 84 ? -7.485 -68.043 7.084 1.00 13.41 84 ALA A O 1
ATOM 616 N N . HIS A 1 85 ? -5.794 -66.836 6.223 1.00 12.55 85 HIS A N 1
ATOM 617 C CA . HIS A 1 85 ? -5.333 -67.917 5.354 1.00 12.45 85 HIS A CA 1
ATOM 618 C C . HIS A 1 85 ? -5.107 -69.182 6.169 1.00 12.46 85 HIS A C 1
ATOM 619 O O . HIS A 1 85 ? -4.476 -69.123 7.230 1.00 11.88 85 HIS A O 1
ATOM 626 N N . PRO A 1 86 ? -5.610 -70.331 5.687 1.00 12.92 86 PRO A N 1
ATOM 627 C CA . PRO A 1 86 ? -5.501 -71.555 6.488 1.00 13.12 86 PRO A CA 1
ATOM 628 C C . PRO A 1 86 ? -4.062 -72.006 6.744 1.00 12.92 86 PRO A C 1
ATOM 629 O O . PRO A 1 86 ? -3.798 -72.708 7.735 1.00 13.60 86 PRO A O 1
ATOM 633 N N . ASP A 1 87 ? -3.134 -71.572 5.891 1.00 12.50 87 ASP A N 1
ATOM 634 C CA . ASP A 1 87 ? -1.732 -71.947 6.053 1.00 12.32 87 ASP A CA 1
ATOM 635 C C . ASP A 1 87 ? -0.889 -70.828 6.656 1.00 12.30 87 ASP A C 1
ATOM 636 O O . ASP A 1 87 ? 0.334 -70.929 6.672 1.00 12.58 87 ASP A O 1
ATOM 641 N N . LEU A 1 88 ? -1.549 -69.782 7.165 1.00 12.35 88 LEU A N 1
ATOM 642 C CA . LEU A 1 88 ? -0.867 -68.683 7.870 1.00 12.01 88 LEU A CA 1
ATOM 643 C C . LEU A 1 88 ? -1.422 -68.377 9.257 1.00 12.02 88 LEU A C 1
ATOM 644 O O . LEU A 1 88 ? -0.679 -67.955 10.144 1.00 12.13 88 LEU A O 1
ATOM 649 N N . ALA A 1 89 ? -2.726 -68.585 9.436 1.00 12.13 89 ALA A N 1
ATOM 650 C CA . ALA A 1 89 ? -3.444 -68.105 10.616 1.00 12.54 89 ALA A CA 1
ATOM 651 C C . ALA A 1 89 ? -2.814 -68.521 11.935 1.00 12.90 89 ALA A C 1
ATOM 652 O O . ALA A 1 89 ? -2.700 -67.704 12.849 1.00 13.90 89 ALA A O 1
ATOM 654 N N . ASP A 1 90 ? -2.392 -69.784 12.028 1.00 13.30 90 ASP A N 1
ATOM 655 C CA . ASP A 1 90 ? -1.800 -70.283 13.277 1.00 14.10 90 ASP A CA 1
ATOM 656 C C . ASP A 1 90 ? -0.537 -69.527 13.679 1.00 13.72 90 ASP A C 1
ATOM 657 O O . ASP A 1 90 ? -0.157 -69.532 14.856 1.00 14.21 90 ASP A O 1
ATOM 662 N N . ASN A 1 91 ? 0.116 -68.900 12.703 1.00 13.42 91 ASN A N 1
ATOM 663 C CA . ASN A 1 91 ? 1.344 -68.151 12.957 1.00 13.46 91 ASN A CA 1
ATOM 664 C C . ASN A 1 91 ? 1.159 -66.644 13.056 1.00 13.55 91 ASN A C 1
ATOM 665 O O . ASN A 1 91 ? 2.128 -65.910 13.214 1.00 14.68 91 ASN A O 1
ATOM 670 N N . VAL A 1 92 ? -0.078 -66.174 12.986 1.00 13.56 92 VAL A N 1
ATOM 671 C CA . VAL A 1 92 ? -0.316 -64.742 13.116 1.00 14.11 92 VAL A CA 1
ATOM 672 C C . VAL A 1 92 ? -0.421 -64.399 14.588 1.00 14.86 92 VAL A C 1
ATOM 673 O O . VAL A 1 92 ? -1.184 -65.026 15.318 1.00 16.29 92 VAL A O 1
ATOM 677 N N . ARG A 1 93 ? 0.348 -63.412 15.026 1.00 14.74 93 ARG A N 1
ATOM 678 C CA . ARG A 1 93 ? 0.206 -62.947 16.405 1.00 14.93 93 ARG A CA 1
ATOM 679 C C . ARG A 1 93 ? -0.489 -61.585 16.422 1.00 15.05 93 ARG A C 1
ATOM 680 O O . ARG A 1 93 ? -0.553 -60.913 15.393 1.00 14.97 93 ARG A O 1
ATOM 688 N N . PRO A 1 94 ? -1.027 -61.179 17.584 1.00 14.96 94 PRO A N 1
ATOM 689 C CA . PRO A 1 94 ? -1.724 -59.893 17.625 1.00 14.67 94 PRO A CA 1
ATOM 690 C C . PRO A 1 94 ? -0.829 -58.711 17.283 1.00 13.77 94 PRO A C 1
ATOM 691 O O . PRO A 1 94 ? 0.386 -58.751 17.522 1.00 13.91 94 PRO A O 1
ATOM 695 N N . GLY A 1 95 ? -1.441 -57.668 16.726 1.00 13.14 95 GLY A N 1
ATOM 696 C CA . GLY A 1 95 ? -0.744 -56.408 16.506 1.00 12.62 95 GLY A CA 1
ATOM 697 C C . GLY A 1 95 ? -0.694 -55.892 15.082 1.00 12.71 95 GLY A C 1
ATOM 698 O O . GLY A 1 95 ? -0.284 -54.763 14.864 1.00 12.16 95 GLY A O 1
ATOM 699 N N . SER A 1 96 ? -1.098 -56.703 14.108 1.00 12.44 96 SER A N 1
ATOM 700 C CA . SER A 1 96 ? -1.204 -56.209 12.733 1.00 12.35 96 SER A CA 1
ATOM 701 C C . SER A 1 96 ? -2.086 -54.971 12.671 1.00 12.53 96 SER A C 1
ATOM 702 O O . SER A 1 96 ? -2.996 -54.808 13.494 1.00 12.94 96 SER A O 1
ATOM 705 N N . LYS A 1 97 ? -1.831 -54.116 11.684 1.00 12.62 97 LYS A N 1
ATOM 706 C CA . LYS A 1 97 ? -2.655 -52.935 11.464 1.00 12.79 97 LYS A CA 1
ATOM 707 C C . LYS A 1 97 ? -2.925 -52.711 9.984 1.00 12.69 97 LYS A C 1
ATOM 708 O O . LYS A 1 97 ? -2.022 -52.770 9.134 1.00 12.83 97 LYS A O 1
ATOM 714 N N . ASN A 1 98 ? -4.194 -52.461 9.693 1.00 12.57 98 ASN A N 1
ATOM 715 C CA . ASN A 1 98 ? -4.599 -51.966 8.401 1.00 12.74 98 ASN A CA 1
ATOM 716 C C . ASN A 1 98 ? -4.522 -50.447 8.471 1.00 13.37 98 ASN A C 1
ATOM 717 O O . ASN A 1 98 ? -5.324 -49.802 9.156 1.00 13.76 98 ASN A O 1
ATOM 722 N N . VAL A 1 99 ? -3.536 -49.868 7.798 1.00 13.60 99 VAL A N 1
ATOM 723 C CA . VAL A 1 99 ? -3.323 -48.424 7.909 1.00 14.83 99 VAL A CA 1
ATOM 724 C C . VAL A 1 99 ? -4.306 -47.622 7.051 1.00 15.41 99 VAL A C 1
ATOM 725 O O . VAL A 1 99 ? -4.417 -46.404 7.205 1.00 16.51 99 VAL A O 1
ATOM 729 N N . VAL A 1 100 ? -5.021 -48.309 6.162 1.00 15.78 100 VAL A N 1
ATOM 730 C CA . VAL A 1 100 ? -6.058 -47.670 5.352 1.00 16.66 100 VAL A CA 1
ATOM 731 C C . VAL A 1 100 ? -7.362 -47.521 6.156 1.00 17.23 100 VAL A C 1
ATOM 732 O O . VAL A 1 100 ? -7.923 -46.427 6.227 1.00 18.46 100 VAL A O 1
ATOM 736 N N . THR A 1 101 ? -7.812 -48.607 6.787 1.00 17.18 101 THR A N 1
ATOM 737 C CA . THR A 1 101 ? -9.100 -48.621 7.497 1.00 17.36 101 THR A CA 1
ATOM 738 C C . THR A 1 101 ? -8.962 -48.373 9.004 1.00 17.45 101 THR A C 1
ATOM 739 O O . THR A 1 101 ? -9.943 -48.037 9.683 1.00 18.64 101 THR A O 1
ATOM 743 N N . GLY A 1 102 ? -7.754 -48.556 9.532 1.00 16.85 102 GLY A N 1
ATOM 744 C CA . GLY A 1 102 ? -7.521 -48.464 10.968 1.00 16.41 102 GLY A CA 1
ATOM 745 C C . GLY A 1 102 ? -7.758 -49.754 11.733 1.00 15.92 102 GLY A C 1
ATOM 746 O O . GLY A 1 102 ? -7.534 -49.806 12.940 1.00 16.53 102 GLY A O 1
ATOM 747 N N . SER A 1 103 ? -8.222 -50.796 11.048 1.00 14.90 103 SER A N 1
ATOM 748 C CA . SER A 1 103 ? -8.552 -52.057 11.711 1.00 14.64 103 SER A CA 1
ATOM 749 C C . SER A 1 103 ? -7.289 -52.839 12.056 1.00 14.24 103 SER A C 1
ATOM 750 O O . SER A 1 103 ? -6.175 -52.434 11.696 1.00 14.44 103 SER A O 1
ATOM 753 N N . ASP A 1 104 ? -7.473 -53.950 12.762 1.00 14.39 104 ASP A N 1
ATOM 754 C CA . ASP A 1 104 ? -6.366 -54.856 13.067 1.00 14.39 104 ASP A CA 1
ATOM 755 C C . ASP A 1 104 ? -6.226 -55.961 12.018 1.00 14.15 104 ASP A C 1
ATOM 756 O O . ASP A 1 104 ? -5.473 -56.919 12.209 1.00 14.36 104 ASP A O 1
ATOM 761 N N . ASP A 1 105 ? -6.937 -55.808 10.905 1.00 13.57 105 ASP A N 1
ATOM 762 C CA . ASP A 1 105 ? -6.959 -56.839 9.875 1.00 12.78 105 ASP A CA 1
ATOM 763 C C . ASP A 1 105 ? -6.436 -56.289 8.550 1.00 12.80 105 ASP A C 1
ATOM 764 O O . ASP A 1 105 ? -7.146 -55.563 7.861 1.00 12.97 105 ASP A O 1
ATOM 769 N N . PRO A 1 106 ? -5.186 -56.631 8.197 1.00 12.71 106 PRO A N 1
ATOM 770 C CA . PRO A 1 106 ? -4.569 -56.103 6.985 1.00 12.61 106 PRO A CA 1
ATOM 771 C C . PRO A 1 106 ? -4.878 -56.917 5.726 1.00 12.64 106 PRO A C 1
ATOM 772 O O . PRO A 1 106 ? -4.141 -56.837 4.753 1.00 12.84 106 PRO A O 1
ATOM 776 N N . THR A 1 107 ? -5.976 -57.674 5.733 1.00 12.03 107 THR A N 1
ATOM 777 C CA . THR A 1 107 ? -6.371 -58.461 4.566 1.00 12.30 107 THR A CA 1
ATOM 778 C C . THR A 1 107 ? -6.723 -57.523 3.411 1.00 12.19 107 THR A C 1
ATOM 779 O O . THR A 1 107 ? -7.514 -56.602 3.593 1.00 12.23 107 THR A O 1
ATOM 783 N N . PRO A 1 108 ? -6.123 -57.738 2.225 1.00 12.20 108 PRO A N 1
ATOM 784 C CA . PRO A 1 108 ? -6.438 -56.870 1.091 1.00 12.73 108 PRO A CA 1
ATOM 785 C C . PRO A 1 108 ? -7.857 -57.038 0.569 1.00 12.75 108 PRO A C 1
ATOM 786 O O . PRO A 1 108 ? -8.457 -58.116 0.704 1.00 12.77 108 PRO A O 1
ATOM 790 N N . THR A 1 109 ? -8.362 -55.968 -0.043 1.00 12.81 109 THR A N 1
ATOM 791 C CA . THR A 1 109 ? -9.642 -55.982 -0.755 1.00 13.00 109 THR A CA 1
ATOM 792 C C . THR A 1 109 ? -9.441 -56.083 -2.261 1.00 12.85 109 THR A C 1
ATOM 793 O O . THR A 1 109 ? -10.389 -56.313 -3.013 1.00 13.55 109 THR A O 1
ATOM 797 N N . ASP A 1 110 ? -8.207 -55.900 -2.708 1.00 12.72 110 ASP A N 1
ATOM 798 C CA . ASP A 1 110 ? -7.912 -55.909 -4.133 1.00 12.84 110 ASP A CA 1
ATOM 799 C C . ASP A 1 110 ? -7.348 -57.267 -4.550 1.00 13.01 110 ASP A C 1
ATOM 800 O O . ASP A 1 110 ? -6.375 -57.729 -3.966 1.00 12.57 110 ASP A O 1
ATOM 805 N N . PRO A 1 111 ? -7.951 -57.915 -5.572 1.00 12.72 111 PRO A N 1
ATOM 806 C CA . PRO A 1 111 ? -7.485 -59.254 -5.966 1.00 13.10 111 PRO A CA 1
ATOM 807 C C . PRO A 1 111 ? -5.992 -59.364 -6.319 1.00 13.56 111 PRO A C 1
ATOM 808 O O . PRO A 1 111 ? -5.404 -60.425 -6.106 1.00 13.59 111 PRO A O 1
ATOM 812 N N . ASP A 1 112 ? -5.387 -58.305 -6.858 1.00 13.60 112 ASP A N 1
ATOM 813 C CA . ASP A 1 112 ? -3.969 -58.383 -7.233 1.00 14.53 112 ASP A CA 1
ATOM 814 C C . ASP A 1 112 ? -2.984 -58.061 -6.126 1.00 13.63 112 ASP A C 1
ATOM 815 O O . ASP A 1 112 ? -1.773 -58.178 -6.317 1.00 14.27 112 ASP A O 1
ATOM 820 N N . THR A 1 113 ? -3.508 -57.717 -4.957 1.00 13.07 113 THR A N 1
ATOM 821 C CA . THR A 1 113 ? -2.693 -57.266 -3.826 1.00 12.85 113 THR A CA 1
ATOM 822 C C . THR A 1 113 ? -2.292 -58.492 -2.978 1.00 12.18 113 THR A C 1
ATOM 823 O O . THR A 1 113 ? -2.636 -58.612 -1.798 1.00 12.02 113 THR A O 1
ATOM 827 N N . ALA A 1 114 ? -1.550 -59.396 -3.619 1.00 12.22 114 ALA A N 1
ATOM 828 C CA . ALA A 1 114 ? -1.187 -60.712 -3.072 1.00 11.92 114 ALA A CA 1
ATOM 829 C C . ALA A 1 114 ? 0.257 -60.768 -2.595 1.00 11.66 114 ALA A C 1
ATOM 830 O O . ALA A 1 114 ? 0.738 -61.808 -2.149 1.00 12.09 114 ALA A O 1
ATOM 832 N N . HIS A 1 115 ? 0.949 -59.646 -2.706 1.00 10.97 115 HIS A N 1
ATOM 833 C CA . HIS A 1 115 ? 2.385 -59.607 -2.537 1.00 10.26 115 HIS A CA 1
ATOM 834 C C . HIS A 1 115 ? 2.790 -59.930 -1.091 1.00 9.85 115 HIS A C 1
ATOM 835 O O . HIS A 1 115 ? 3.651 -60.791 -0.849 1.00 9.96 115 HIS A O 1
ATOM 842 N N . GLY A 1 116 ? 2.157 -59.266 -0.135 1.00 10.11 116 GLY A N 1
ATOM 843 C CA . GLY A 1 116 ? 2.490 -59.430 1.279 1.00 10.07 116 GLY A CA 1
ATOM 844 C C . GLY A 1 116 ? 2.156 -60.821 1.795 1.00 9.99 116 GLY A C 1
ATOM 845 O O . GLY A 1 116 ? 2.865 -61.369 2.641 1.00 10.08 116 GLY A O 1
ATOM 846 N N . THR A 1 117 ? 1.051 -61.380 1.308 1.00 10.25 117 THR A N 1
ATOM 847 C CA . THR A 1 117 ? 0.631 -62.720 1.684 1.00 10.46 117 THR A CA 1
ATOM 848 C C . THR A 1 117 ? 1.605 -63.757 1.123 1.00 10.19 117 THR A C 1
ATOM 849 O O . THR A 1 117 ? 1.974 -64.718 1.806 1.00 10.90 117 THR A O 1
ATOM 853 N N . SER A 1 118 ? 2.049 -63.537 -0.111 1.00 9.81 118 SER A N 1
ATOM 854 C CA . SER A 1 118 ? 3.059 -64.407 -0.721 1.00 10.08 118 SER A CA 1
ATOM 855 C C . SER A 1 118 ? 4.397 -64.346 0.030 1.00 9.87 118 SER A C 1
ATOM 856 O O . SER A 1 118 ? 5.014 -65.372 0.300 1.00 10.22 118 SER A O 1
ATOM 859 N N . VAL A 1 119 ? 4.834 -63.132 0.352 1.00 9.42 119 VAL A N 1
ATOM 860 C CA . VAL A 1 119 ? 6.017 -62.910 1.195 1.00 9.58 119 VAL A CA 1
ATOM 861 C C . VAL A 1 119 ? 5.906 -63.677 2.515 1.00 9.73 119 VAL A C 1
ATOM 862 O O . VAL A 1 119 ? 6.832 -64.398 2.913 1.00 10.17 119 VAL A O 1
ATOM 866 N N . SER A 1 120 ? 4.760 -63.522 3.184 1.00 9.89 120 SER A N 1
ATOM 867 C CA . SER A 1 120 ? 4.545 -64.126 4.484 1.00 10.23 120 SER A CA 1
ATOM 868 C C . SER A 1 120 ? 4.672 -65.643 4.473 1.00 10.31 120 SER A C 1
ATOM 869 O O . SER A 1 120 ? 5.261 -66.219 5.387 1.00 10.45 120 SER A O 1
ATOM 872 N N . GLY A 1 121 ? 4.154 -66.281 3.426 1.00 10.35 121 GLY A N 1
ATOM 873 C CA . GLY A 1 121 ? 4.226 -67.731 3.306 1.00 10.34 121 GLY A CA 1
ATOM 874 C C . GLY A 1 121 ? 5.639 -68.256 3.127 1.00 9.94 121 GLY A C 1
ATOM 875 O O . GLY A 1 121 ? 5.976 -69.322 3.639 1.00 10.38 121 GLY A O 1
ATOM 876 N N . ILE A 1 122 ? 6.464 -67.524 2.379 1.00 9.69 122 ILE A N 1
ATOM 877 C CA . ILE A 1 122 ? 7.863 -67.896 2.230 1.00 9.33 122 ILE A CA 1
ATOM 878 C C . ILE A 1 122 ? 8.515 -67.965 3.618 1.00 9.65 122 ILE A C 1
ATOM 879 O O . ILE A 1 122 ? 9.271 -68.896 3.917 1.00 10.44 122 ILE A O 1
ATOM 884 N N . ILE A 1 123 ? 8.211 -66.987 4.463 1.00 9.57 123 ILE A N 1
ATOM 885 C CA . ILE A 1 123 ? 8.772 -66.968 5.809 1.00 9.96 123 ILE A CA 1
ATOM 886 C C . ILE A 1 123 ? 8.211 -68.055 6.705 1.00 10.13 123 ILE A C 1
ATOM 887 O O . ILE A 1 123 ? 8.971 -68.800 7.329 1.00 10.84 123 ILE A O 1
ATOM 892 N N . ALA A 1 124 ? 6.885 -68.149 6.770 1.00 9.87 124 ALA A N 1
ATOM 893 C CA . ALA A 1 124 ? 6.258 -68.833 7.893 1.00 10.56 124 ALA A CA 1
ATOM 894 C C . ALA A 1 124 ? 4.942 -69.550 7.573 1.00 10.45 124 ALA A C 1
ATOM 895 O O . ALA A 1 124 ? 4.065 -69.649 8.433 1.00 11.10 124 ALA A O 1
ATOM 897 N N . ALA A 1 125 ? 4.802 -70.087 6.363 1.00 10.43 125 ALA A N 1
ATOM 898 C CA . ALA A 1 125 ? 3.662 -70.976 6.111 1.00 10.51 125 ALA A CA 1
ATOM 899 C C . ALA A 1 125 ? 3.698 -72.100 7.148 1.00 11.17 125 ALA A C 1
ATOM 900 O O . ALA A 1 125 ? 4.763 -72.637 7.476 1.00 10.33 125 ALA A O 1
ATOM 902 N N . VAL A 1 126 ? 2.525 -72.443 7.658 1.00 11.71 126 VAL A N 1
ATOM 903 C CA . VAL A 1 126 ? 2.414 -73.388 8.765 1.00 12.39 126 VAL A CA 1
ATOM 904 C C . VAL A 1 126 ? 2.839 -74.798 8.344 1.00 12.21 126 VAL A C 1
ATOM 905 O O . VAL A 1 126 ? 2.561 -75.242 7.223 1.00 12.62 126 VAL A O 1
ATOM 909 N N . ASP A 1 127 ? 3.557 -75.479 9.232 1.00 13.00 127 ASP A N 1
ATOM 910 C CA . ASP A 1 127 ? 3.948 -76.862 9.008 1.00 13.88 127 ASP A CA 1
ATOM 911 C C . ASP A 1 127 ? 2.804 -77.784 9.432 1.00 14.09 127 ASP A C 1
ATOM 912 O O . ASP A 1 127 ? 2.566 -78.002 10.618 1.00 15.45 127 ASP A O 1
ATOM 917 N N . ASN A 1 128 ? 2.079 -78.286 8.443 1.00 14.07 128 ASN A N 1
ATOM 918 C CA . ASN A 1 128 ? 0.870 -79.071 8.693 1.00 14.03 128 ASN A CA 1
ATOM 919 C C . ASN A 1 128 ? 0.648 -80.023 7.512 1.00 14.71 128 ASN A C 1
ATOM 920 O O . ASN A 1 128 ? 1.619 -80.506 6.918 1.00 15.33 128 ASN A O 1
ATOM 925 N N . ALA A 1 129 ? -0.610 -80.301 7.170 1.00 15.16 129 ALA A N 1
ATOM 926 C CA . ALA A 1 129 ? -0.901 -81.229 6.072 1.00 15.24 129 ALA A CA 1
ATOM 927 C C . ALA A 1 129 ? -1.483 -80.540 4.835 1.00 15.14 129 ALA A C 1
ATOM 928 O O . ALA A 1 129 ? -2.006 -81.202 3.924 1.00 15.60 129 ALA A O 1
ATOM 930 N N . ILE A 1 130 ? -1.387 -79.210 4.803 1.00 14.48 130 ILE A N 1
ATOM 931 C CA . ILE A 1 130 ? -1.868 -78.426 3.663 1.00 14.11 130 ILE A CA 1
ATOM 932 C C . ILE A 1 130 ? -0.783 -77.513 3.107 1.00 13.29 130 ILE A C 1
ATOM 933 O O . ILE A 1 130 ? 0.162 -77.163 3.812 1.00 13.59 130 ILE A O 1
ATOM 938 N N . GLY A 1 131 ? -0.909 -77.158 1.836 1.00 12.71 131 GLY A N 1
ATOM 939 C CA . GLY A 1 131 ? -0.090 -76.101 1.260 1.00 12.42 131 GLY A CA 1
ATOM 940 C C . GLY A 1 131 ? 1.401 -76.322 1.325 1.00 12.34 131 GLY A C 1
ATOM 941 O O . GLY A 1 131 ? 1.899 -77.409 1.019 1.00 12.68 131 GLY A O 1
ATOM 942 N N . THR A 1 132 ? 2.095 -75.269 1.741 1.00 11.99 132 THR A N 1
ATOM 943 C CA . THR A 1 132 ? 3.553 -75.213 1.725 1.00 11.38 132 THR A CA 1
ATOM 944 C C . THR A 1 132 ? 4.115 -75.283 3.144 1.00 11.31 132 THR A C 1
ATOM 945 O O . THR A 1 132 ? 3.369 -75.316 4.135 1.00 11.73 132 THR A O 1
ATOM 949 N N . LYS A 1 133 ? 5.443 -75.305 3.229 1.00 11.29 133 LYS A N 1
ATOM 950 C CA . LYS A 1 133 ? 6.144 -75.241 4.504 1.00 11.26 133 LYS A CA 1
ATOM 951 C C . LYS A 1 133 ? 6.984 -73.972 4.516 1.00 11.12 133 LYS A C 1
ATOM 952 O O . LYS A 1 133 ? 7.790 -73.752 3.619 1.00 11.67 133 LYS A O 1
ATOM 958 N N . GLY A 1 134 ? 6.804 -73.136 5.531 1.00 10.53 134 GLY A N 1
ATOM 959 C CA . GLY A 1 134 ? 7.650 -71.952 5.656 1.00 10.70 134 GLY A CA 1
ATOM 960 C C . GLY A 1 134 ? 9.113 -72.301 5.876 1.00 10.57 134 GLY A C 1
ATOM 961 O O . GLY A 1 134 ? 9.450 -73.403 6.337 1.00 11.46 134 GLY A O 1
ATOM 962 N N . ILE A 1 135 ? 9.992 -71.360 5.543 1.00 10.31 135 ILE A N 1
ATOM 963 C CA . ILE A 1 135 ? 11.399 -71.486 5.901 1.00 10.23 135 ILE A CA 1
ATOM 964 C C . ILE A 1 135 ? 11.539 -71.607 7.423 1.00 10.33 135 ILE A C 1
ATOM 965 O O . ILE A 1 135 ? 12.324 -72.419 7.923 1.00 10.58 135 ILE A O 1
ATOM 970 N N . ALA A 1 136 ? 10.758 -70.793 8.137 1.00 10.45 136 ALA A N 1
ATOM 971 C CA . ALA A 1 136 ? 10.765 -70.715 9.592 1.00 10.81 136 ALA A CA 1
ATOM 972 C C . ALA A 1 136 ? 9.306 -70.883 10.036 1.00 10.90 136 ALA A C 1
ATOM 973 O O . ALA A 1 136 ? 8.651 -69.916 10.458 1.00 10.99 136 ALA A O 1
ATOM 975 N N . PRO A 1 137 ? 8.786 -72.125 9.949 1.00 10.83 137 PRO A N 1
ATOM 976 C CA . PRO A 1 137 ? 7.349 -72.350 10.098 1.00 11.73 137 PRO A CA 1
ATOM 977 C C . PRO A 1 137 ? 6.825 -72.225 11.525 1.00 12.15 137 PRO A C 1
ATOM 978 O O . PRO A 1 137 ? 5.620 -72.381 11.755 1.00 12.70 137 PRO A O 1
ATOM 982 N N . ARG A 1 138 ? 7.702 -71.926 12.472 1.00 12.56 138 ARG A N 1
ATOM 983 C CA . ARG A 1 138 ? 7.251 -71.637 13.832 1.00 13.27 138 ARG A CA 1
ATOM 984 C C . ARG A 1 138 ? 7.410 -70.162 14.214 1.00 13.13 138 ARG A C 1
ATOM 985 O O . ARG A 1 138 ? 7.102 -69.767 15.348 1.00 14.09 138 ARG A O 1
ATOM 993 N N . ALA A 1 139 ? 7.882 -69.346 13.272 1.00 12.76 139 ALA A N 1
ATOM 994 C CA . ALA A 1 139 ? 7.956 -67.904 13.502 1.00 13.14 139 ALA A CA 1
ATOM 995 C C . ALA A 1 139 ? 6.545 -67.306 13.544 1.00 13.61 139 ALA A C 1
ATOM 996 O O . ALA A 1 139 ? 5.595 -67.896 13.008 1.00 15.39 139 ALA A O 1
ATOM 998 N N . GLN A 1 140 ? 6.416 -66.139 14.171 1.00 13.07 140 GLN A N 1
ATOM 999 C CA . GLN A 1 140 ? 5.116 -65.467 14.311 1.00 13.16 140 GLN A CA 1
ATOM 1000 C C . GLN A 1 140 ? 5.083 -64.189 13.493 1.00 12.99 140 GLN A C 1
ATOM 1001 O O . GLN A 1 140 ? 6.032 -63.415 13.519 1.00 13.08 140 GLN A O 1
ATOM 1007 N N . LEU A 1 141 ? 3.976 -63.971 12.791 1.00 12.60 141 LEU A N 1
ATOM 1008 C CA . LEU A 1 141 ? 3.854 -62.858 11.843 1.00 12.36 141 LEU A CA 1
ATOM 1009 C C . LEU A 1 141 ? 2.918 -61.753 12.295 1.00 11.90 141 LEU A C 1
ATOM 1010 O O . LEU A 1 141 ? 1.883 -62.010 12.938 1.00 12.25 141 LEU A O 1
ATOM 1015 N N . GLN A 1 142 ? 3.290 -60.524 11.945 1.00 11.43 142 GLN A N 1
ATOM 1016 C CA . GLN A 1 142 ? 2.357 -59.405 11.894 1.00 11.31 142 GLN A CA 1
ATOM 1017 C C . GLN A 1 142 ? 2.406 -58.807 10.498 1.00 10.91 142 GLN A C 1
ATOM 1018 O O . GLN A 1 142 ? 3.442 -58.857 9.831 1.00 11.02 142 GLN A O 1
ATOM 1024 N N . GLY A 1 143 ? 1.297 -58.217 10.064 1.00 10.48 143 GLY A N 1
ATOM 1025 C CA . GLY A 1 143 ? 1.260 -57.530 8.770 1.00 10.72 143 GLY A CA 1
ATOM 1026 C C . GLY A 1 143 ? 0.873 -56.068 8.907 1.00 10.96 143 GLY A C 1
ATOM 1027 O O . GLY A 1 143 ? -0.001 -55.724 9.707 1.00 11.28 143 GLY A O 1
ATOM 1028 N N . PHE A 1 144 ? 1.524 -55.214 8.121 1.00 10.50 144 PHE A N 1
ATOM 1029 C CA . PHE A 1 144 ? 1.219 -53.786 8.096 1.00 10.15 144 PHE A CA 1
ATOM 1030 C C . PHE A 1 144 ? 1.166 -53.408 6.625 1.00 10.00 144 PHE A C 1
ATOM 1031 O O . PHE A 1 144 ? 2.180 -53.484 5.931 1.00 10.78 144 PHE A O 1
ATOM 1039 N N . ASN A 1 145 ? -0.025 -53.034 6.151 1.00 10.00 145 ASN A N 1
ATOM 1040 C CA . ASN A 1 145 ? -0.264 -52.877 4.718 1.00 10.13 145 ASN A CA 1
ATOM 1041 C C . ASN A 1 145 ? 0.112 -51.501 4.163 1.00 10.33 145 ASN A C 1
ATOM 1042 O O . ASN A 1 145 ? -0.689 -50.846 3.478 1.00 10.80 145 ASN A O 1
ATOM 1047 N N . LEU A 1 146 ? 1.349 -51.089 4.439 1.00 10.18 146 LEU A N 1
ATOM 1048 C CA . LEU A 1 146 ? 1.871 -49.803 3.981 1.00 10.33 146 LEU A CA 1
ATOM 1049 C C . LEU A 1 146 ? 1.766 -49.595 2.472 1.00 10.38 146 LEU A C 1
ATOM 1050 O O . LEU A 1 146 ? 1.664 -48.460 2.011 1.00 11.41 146 LEU A O 1
ATOM 1055 N N . LEU A 1 147 ? 1.820 -50.691 1.714 1.00 10.87 147 LEU A N 1
ATOM 1056 C CA . LEU A 1 147 ? 1.875 -50.637 0.246 1.00 11.40 147 LEU A CA 1
ATOM 1057 C C . LEU A 1 147 ? 0.525 -50.887 -0.415 1.00 11.94 147 LEU A C 1
ATOM 1058 O O . LEU A 1 147 ? 0.453 -51.020 -1.637 1.00 13.02 147 LEU A O 1
ATOM 1063 N N . ASP A 1 148 ? -0.544 -50.943 0.382 1.00 12.39 148 ASP A N 1
ATOM 1064 C CA . ASP A 1 148 ? -1.899 -51.003 -0.190 1.00 12.84 148 ASP A CA 1
ATOM 1065 C C . ASP A 1 148 ? -2.058 -49.830 -1.155 1.00 13.13 148 ASP A C 1
ATOM 1066 O O . ASP A 1 148 ? -1.551 -48.736 -0.897 1.00 13.11 148 ASP A O 1
ATOM 1071 N N . ASP A 1 149 ? -2.765 -50.058 -2.264 1.00 14.15 149 ASP A N 1
ATOM 1072 C CA . ASP A 1 149 ? -2.983 -49.009 -3.273 1.00 15.67 149 ASP A CA 1
ATOM 1073 C C . ASP A 1 149 ? -3.556 -47.721 -2.664 1.00 15.24 149 ASP A C 1
ATOM 1074 O O . ASP A 1 149 ? -3.285 -46.625 -3.157 1.00 16.69 149 ASP A O 1
ATOM 1079 N N . ASN A 1 150 ? -4.347 -47.851 -1.600 1.00 15.28 150 ASN A N 1
ATOM 1080 C CA . ASN A 1 150 ? -4.973 -46.695 -0.957 1.00 15.56 150 ASN A CA 1
ATOM 1081 C C . ASN A 1 150 ? -4.221 -46.147 0.250 1.00 15.11 150 ASN A C 1
ATOM 1082 O O . ASN A 1 150 ? -4.708 -45.246 0.928 1.00 16.34 150 ASN A O 1
ATOM 1087 N N . SER A 1 151 ? -3.048 -46.706 0.523 1.00 14.29 151 SER A N 1
ATOM 1088 C CA . SER A 1 151 ? -2.167 -46.151 1.539 1.00 13.53 151 SER A CA 1
ATOM 1089 C C . SER A 1 151 ? -1.339 -45.016 0.944 1.00 13.35 151 SER A C 1
ATOM 1090 O O . SER A 1 151 ? -0.743 -45.165 -0.133 1.00 14.57 151 SER A O 1
ATOM 1093 N N . GLN A 1 152 ? -1.303 -43.887 1.646 1.00 13.26 152 GLN A N 1
ATOM 1094 C CA . GLN A 1 152 ? -0.489 -42.745 1.240 1.00 13.76 152 GLN A CA 1
ATOM 1095 C C . GLN A 1 152 ? 0.965 -42.845 1.714 1.00 12.76 152 GLN A C 1
ATOM 1096 O O . GLN A 1 152 ? 1.753 -41.917 1.513 1.00 12.79 152 GLN A O 1
ATOM 1102 N N . GLN A 1 153 ? 1.311 -43.972 2.338 1.00 12.21 153 GLN A N 1
ATOM 1103 C CA . GLN A 1 153 ? 2.662 -44.204 2.856 1.00 11.83 153 GLN A CA 1
ATOM 1104 C C . GLN A 1 153 ? 3.098 -43.064 3.783 1.00 11.71 153 GLN A C 1
ATOM 1105 O O . GLN A 1 153 ? 4.165 -42.452 3.616 1.00 12.09 153 GLN A O 1
ATOM 1111 N N . LEU A 1 154 ? 2.253 -42.807 4.774 1.00 11.75 154 LEU A N 1
ATOM 1112 C CA . LEU A 1 154 ? 2.474 -41.751 5.748 1.00 11.87 154 LEU A CA 1
ATOM 1113 C C . LEU A 1 154 ? 3.574 -42.103 6.728 1.00 11.35 154 LEU A C 1
ATOM 1114 O O . LEU A 1 154 ? 3.713 -43.258 7.146 1.00 11.27 154 LEU A O 1
ATOM 1119 N N . GLN A 1 155 ? 4.350 -41.088 7.087 1.00 11.57 155 GLN A N 1
ATOM 1120 C CA . GLN A 1 155 ? 5.394 -41.249 8.095 1.00 11.64 155 GLN A CA 1
ATOM 1121 C C . GLN A 1 155 ? 4.880 -41.921 9.373 1.00 11.58 155 GLN A C 1
ATOM 1122 O O . GLN A 1 155 ? 5.538 -42.810 9.912 1.00 12.00 155 GLN A O 1
ATOM 1128 N N . LYS A 1 156 ? 3.701 -41.528 9.846 1.00 11.64 156 LYS A N 1
ATOM 1129 C CA . LYS A 1 156 ? 3.169 -42.107 11.081 1.00 12.64 156 LYS A CA 1
ATOM 1130 C C . LYS A 1 156 ? 2.978 -43.619 10.933 1.00 11.78 156 LYS A C 1
ATOM 1131 O O . LYS A 1 156 ? 3.166 -44.374 11.878 1.00 12.13 156 LYS A O 1
ATOM 1137 N N . ASP A 1 157 ? 2.622 -44.052 9.725 1.00 11.23 157 ASP A N 1
ATOM 1138 C CA . ASP A 1 157 ? 2.399 -45.471 9.455 1.00 11.02 157 ASP A CA 1
ATOM 1139 C C . ASP A 1 157 ? 3.712 -46.244 9.275 1.00 10.46 157 ASP A C 1
ATOM 1140 O O . ASP A 1 157 ? 3.819 -47.394 9.728 1.00 10.92 157 ASP A O 1
ATOM 1145 N N . TRP A 1 158 ? 4.714 -45.619 8.646 1.00 10.27 158 TRP A N 1
ATOM 1146 C CA . TRP A 1 158 ? 6.048 -46.240 8.595 1.00 10.20 158 TRP A CA 1
ATOM 1147 C C . TRP A 1 158 ? 6.581 -46.478 10.014 1.00 10.47 158 TRP A C 1
ATOM 1148 O O . TRP A 1 158 ? 7.039 -47.566 10.331 1.00 10.34 158 TRP A O 1
ATOM 1159 N N . LEU A 1 159 ? 6.510 -45.455 10.860 1.00 10.38 159 LEU A N 1
ATOM 1160 C CA . LEU A 1 159 ? 6.904 -45.581 12.258 1.00 10.67 159 LEU A CA 1
ATOM 1161 C C . LEU A 1 159 ? 6.151 -46.718 12.953 1.00 10.58 159 LEU A C 1
ATOM 1162 O O . LEU A 1 159 ? 6.758 -47.549 13.639 1.00 10.90 159 LEU A O 1
ATOM 1167 N N . TYR A 1 160 ? 4.831 -46.766 12.756 1.00 10.41 160 TYR A N 1
ATOM 1168 C CA . TYR A 1 160 ? 3.997 -47.757 13.407 1.00 11.42 160 TYR A CA 1
ATOM 1169 C C . TYR A 1 160 ? 4.439 -49.185 13.071 1.00 10.93 160 TYR A C 1
ATOM 1170 O O . TYR A 1 160 ? 4.456 -50.072 13.937 1.00 11.76 160 TYR A O 1
ATOM 1179 N N . ALA A 1 161 ? 4.791 -49.396 11.805 1.00 10.78 161 ALA A N 1
ATOM 1180 C CA . ALA A 1 161 ? 5.099 -50.723 11.276 1.00 10.06 161 ALA A CA 1
ATOM 1181 C C . ALA A 1 161 ? 6.532 -51.166 11.533 1.00 10.09 161 ALA A C 1
ATOM 1182 O O . ALA A 1 161 ? 6.805 -52.367 11.581 1.00 10.65 161 ALA A O 1
ATOM 1184 N N . LEU A 1 162 ? 7.444 -50.204 11.661 1.00 10.19 162 LEU A N 1
ATOM 1185 C CA . LEU A 1 162 ? 8.868 -50.502 11.614 1.00 10.26 162 LEU A CA 1
ATOM 1186 C C . LEU A 1 162 ? 9.547 -50.433 12.988 1.00 10.58 162 LEU A C 1
ATOM 1187 O O . LEU A 1 162 ? 10.768 -50.300 13.089 1.00 10.55 162 LEU A O 1
ATOM 1192 N N . GLY A 1 163 ? 8.751 -50.512 14.052 1.00 10.76 163 GLY A N 1
ATOM 1193 C CA . GLY A 1 163 ? 9.294 -50.699 15.392 1.00 11.78 163 GLY A CA 1
ATOM 1194 C C . GLY A 1 163 ? 9.037 -49.605 16.394 1.00 12.19 163 GLY A C 1
ATOM 1195 O O . GLY A 1 163 ? 9.437 -49.744 17.541 1.00 12.78 163 GLY A O 1
ATOM 1196 N N . ASP A 1 164 ? 8.375 -48.527 15.986 1.00 12.21 164 ASP A N 1
ATOM 1197 C CA . ASP A 1 164 ? 8.143 -47.392 16.885 1.00 12.99 164 ASP A CA 1
ATOM 1198 C C . ASP A 1 164 ? 6.926 -47.590 17.790 1.00 13.34 164 ASP A C 1
ATOM 1199 O O . ASP A 1 164 ? 6.856 -46.992 18.865 1.00 14.37 164 ASP A O 1
ATOM 1204 N N . SER A 1 165 ? 5.984 -48.435 17.381 1.00 13.21 165 SER A N 1
ATOM 1205 C CA . SER A 1 165 ? 4.746 -48.631 18.144 1.00 13.17 165 SER A CA 1
ATOM 1206 C C . SER A 1 165 ? 4.863 -49.772 19.142 1.00 13.29 165 SER A C 1
ATOM 1207 O O . SER A 1 165 ? 5.737 -50.633 19.027 1.00 12.92 165 SER A O 1
ATOM 1210 N N . ASN A 1 166 ? 3.958 -49.790 20.116 1.00 13.45 166 ASN A N 1
ATOM 1211 C CA . ASN A 1 166 ? 3.897 -50.910 21.039 1.00 14.32 166 ASN A CA 1
ATOM 1212 C C . ASN A 1 166 ? 3.668 -52.213 20.295 1.00 13.93 166 ASN A C 1
ATOM 1213 O O . ASN A 1 166 ? 4.201 -53.251 20.665 1.00 14.95 166 ASN A O 1
ATOM 1218 N N . ALA A 1 167 ? 2.895 -52.140 19.215 1.00 13.43 167 ALA A N 1
ATOM 1219 C CA . ALA A 1 167 ? 2.562 -53.327 18.450 1.00 13.32 167 ALA A CA 1
ATOM 1220 C C . ALA A 1 167 ? 3.792 -53.935 17.770 1.00 12.91 167 ALA A C 1
ATOM 1221 O O . ALA A 1 167 ? 3.968 -55.162 17.779 1.00 13.13 167 ALA A O 1
ATOM 1223 N N . SER A 1 168 ? 4.635 -53.088 17.180 1.00 12.38 168 SER A N 1
ATOM 1224 C CA . SER A 1 168 ? 5.724 -53.608 16.338 1.00 12.18 168 SER A CA 1
ATOM 1225 C C . SER A 1 168 ? 7.110 -53.614 16.973 1.00 12.09 168 SER A C 1
ATOM 1226 O O . SER A 1 168 ? 8.036 -54.201 16.397 1.00 12.36 168 SER A O 1
ATOM 1229 N N . ARG A 1 169 ? 7.248 -53.022 18.166 1.00 12.16 169 ARG A N 1
ATOM 1230 C CA . ARG A 1 169 ? 8.567 -52.846 18.779 1.00 13.52 169 ARG A CA 1
ATOM 1231 C C . ARG A 1 169 ? 9.262 -54.170 19.085 1.00 13.60 169 ARG A C 1
ATOM 1232 O O . ARG A 1 169 ? 10.483 -54.251 19.024 1.00 14.84 169 ARG A O 1
ATOM 1240 N N . ASP A 1 170 ? 8.481 -55.206 19.389 1.00 13.23 170 ASP A N 1
ATOM 1241 C CA . ASP A 1 170 ? 9.037 -56.486 19.822 1.00 13.54 170 ASP A CA 1
ATOM 1242 C C . ASP A 1 170 ? 9.186 -57.516 18.716 1.00 13.22 170 ASP A C 1
ATOM 1243 O O . ASP A 1 170 ? 9.289 -58.709 18.977 1.00 14.51 170 ASP A O 1
ATOM 1248 N N . ASN A 1 171 ? 9.205 -57.055 17.473 1.00 12.49 171 ASN A N 1
ATOM 1249 C CA . ASN A 1 171 ? 9.664 -57.913 16.387 1.00 11.59 171 ASN A CA 1
ATOM 1250 C C . ASN A 1 171 ? 11.175 -57.981 16.372 1.00 11.17 171 ASN A C 1
ATOM 1251 O O . ASN A 1 171 ? 11.849 -56.987 16.659 1.00 12.38 171 ASN A O 1
ATOM 1256 N N . ARG A 1 172 ? 11.698 -59.158 16.052 1.00 10.14 172 ARG A N 1
ATOM 1257 C CA . ARG A 1 172 ? 13.131 -59.322 15.843 1.00 10.05 172 ARG A CA 1
ATOM 1258 C C . ARG A 1 172 ? 13.539 -59.329 14.365 1.00 9.77 172 ARG A C 1
ATOM 1259 O O . ARG A 1 172 ? 14.730 -59.305 14.071 1.00 10.38 172 ARG A O 1
ATOM 1267 N N . VAL A 1 173 ? 12.574 -59.364 13.440 1.00 9.93 173 VAL A N 1
ATOM 1268 C CA . VAL A 1 173 ? 12.872 -59.262 12.010 1.00 9.80 173 VAL A CA 1
ATOM 1269 C C . VAL A 1 173 ? 11.843 -58.325 11.394 1.00 9.29 173 VAL A C 1
ATOM 1270 O O . VAL A 1 173 ? 10.643 -58.468 11.631 1.00 9.82 173 VAL A O 1
ATOM 1274 N N . PHE A 1 174 ? 12.316 -57.362 10.610 1.00 9.10 174 PHE A N 1
ATOM 1275 C CA . PHE A 1 174 ? 11.427 -56.495 9.821 1.00 8.53 174 PHE A CA 1
ATOM 1276 C C . PHE A 1 174 ? 11.668 -56.756 8.357 1.00 8.47 174 PHE A C 1
ATOM 1277 O O . PHE A 1 174 ? 12.733 -56.434 7.829 1.00 8.98 174 PHE A O 1
ATOM 1285 N N . ASN A 1 175 ? 10.683 -57.383 7.723 1.00 8.46 175 ASN A N 1
ATOM 1286 C CA . ASN A 1 175 ? 10.775 -57.726 6.314 1.00 8.30 175 ASN A CA 1
ATOM 1287 C C . ASN A 1 175 ? 10.277 -56.598 5.424 1.00 8.76 175 ASN A C 1
ATOM 1288 O O . ASN A 1 175 ? 9.120 -56.202 5.525 1.00 8.79 175 ASN A O 1
ATOM 1293 N N . GLN A 1 176 ? 11.165 -56.073 4.579 1.00 8.12 176 GLN A N 1
ATOM 1294 C CA . GLN A 1 176 ? 10.837 -54.957 3.687 1.00 7.90 176 GLN A CA 1
ATOM 1295 C C . GLN A 1 176 ? 11.060 -55.343 2.225 1.00 8.23 176 GLN A C 1
ATOM 1296 O O . GLN A 1 176 ? 12.119 -55.060 1.634 1.00 8.48 176 GLN A O 1
ATOM 1302 N N . SER A 1 177 ? 10.058 -56.011 1.657 1.00 8.07 177 SER A N 1
ATOM 1303 C CA . SER A 1 177 ? 10.105 -56.471 0.269 1.00 8.42 177 SER A CA 1
ATOM 1304 C C . SER A 1 177 ? 9.718 -55.347 -0.691 1.00 8.76 177 SER A C 1
ATOM 1305 O O . SER A 1 177 ? 8.866 -55.530 -1.578 1.00 9.22 177 SER A O 1
ATOM 1308 N N . TYR A 1 178 ? 10.339 -54.183 -0.506 1.00 8.81 178 TYR A N 1
ATOM 1309 C CA . TYR A 1 178 ? 9.995 -52.987 -1.268 1.00 8.97 178 TYR A CA 1
ATOM 1310 C C . TYR A 1 178 ? 11.204 -52.083 -1.463 1.00 9.19 178 TYR A C 1
ATOM 1311 O O . TYR A 1 178 ? 12.247 -52.289 -0.847 1.00 9.40 178 TYR A O 1
ATOM 1320 N N . GLY A 1 179 ? 11.059 -51.099 -2.350 1.00 9.36 179 GLY A N 1
ATOM 1321 C CA . GLY A 1 179 ? 12.126 -50.154 -2.597 1.00 9.87 179 GLY A CA 1
ATOM 1322 C C . GLY A 1 179 ? 11.654 -49.032 -3.492 1.00 10.58 179 GLY A C 1
ATOM 1323 O O . GLY A 1 179 ? 10.510 -49.033 -3.972 1.00 10.47 179 GLY A O 1
ATOM 1324 N N . MET A 1 180 ? 12.555 -48.086 -3.721 1.00 11.01 180 MET A N 1
ATOM 1325 C CA . MET A 1 180 ? 12.249 -46.910 -4.509 1.00 12.46 180 MET A CA 1
ATOM 1326 C C . MET A 1 180 ? 13.195 -46.807 -5.697 1.00 12.72 180 MET A C 1
ATOM 1327 O O . MET A 1 180 ? 14.401 -46.646 -5.520 1.00 14.88 180 MET A O 1
ATOM 1332 N N . SER A 1 181 ? 12.649 -46.888 -6.909 1.00 12.82 181 SER A N 1
ATOM 1333 C CA . SER A 1 181 ? 13.440 -46.646 -8.115 1.00 13.01 181 SER A CA 1
ATOM 1334 C C . SER A 1 181 ? 13.485 -45.149 -8.370 1.00 13.43 181 SER A C 1
ATOM 1335 O O . SER A 1 181 ? 12.501 -44.449 -8.132 1.00 15.28 181 SER A O 1
ATOM 1338 N N . VAL A 1 182 ? 14.630 -44.664 -8.837 1.00 13.05 182 VAL A N 1
ATOM 1339 C CA . VAL A 1 182 ? 14.825 -43.225 -9.024 1.00 13.18 182 VAL A CA 1
ATOM 1340 C C . VAL A 1 182 ? 15.494 -42.939 -10.349 1.00 13.11 182 VAL A C 1
ATOM 1341 O O . VAL A 1 182 ? 16.289 -43.749 -10.837 1.00 13.38 182 VAL A O 1
ATOM 1345 N N . VAL A 1 183 ? 15.179 -41.770 -10.908 1.00 13.31 183 VAL A N 1
ATOM 1346 C CA . VAL A 1 183 ? 15.903 -41.250 -12.075 1.00 13.67 183 VAL A CA 1
ATOM 1347 C C . VAL A 1 183 ? 16.702 -39.991 -11.740 1.00 13.55 183 VAL A C 1
ATOM 1348 O O . VAL A 1 183 ? 17.480 -39.501 -12.563 1.00 13.60 183 VAL A O 1
ATOM 1352 N N . ASP A 1 184 ? 16.510 -39.475 -10.528 1.00 13.82 184 ASP A N 1
ATOM 1353 C CA . ASP A 1 184 ? 17.294 -38.357 -10.029 1.00 14.83 184 ASP A CA 1
ATOM 1354 C C . ASP A 1 184 ? 17.819 -38.707 -8.651 1.00 14.57 184 ASP A C 1
ATOM 1355 O O . ASP A 1 184 ? 17.115 -39.338 -7.867 1.00 14.83 184 ASP A O 1
ATOM 1360 N N . PRO A 1 185 ? 19.064 -38.308 -8.360 1.00 14.68 185 PRO A N 1
ATOM 1361 C CA . PRO A 1 185 ? 19.684 -38.691 -7.105 1.00 15.12 185 PRO A CA 1
ATOM 1362 C C . PRO A 1 185 ? 19.000 -38.033 -5.921 1.00 15.75 185 PRO A C 1
ATOM 1363 O O . PRO A 1 185 ? 18.455 -36.929 -6.034 1.00 16.09 185 PRO A O 1
ATOM 1367 N N . ARG A 1 186 ? 19.010 -38.722 -4.793 1.00 16.59 186 ARG A N 1
ATOM 1368 C CA . ARG A 1 186 ? 18.476 -38.147 -3.572 1.00 17.93 186 ARG A CA 1
ATOM 1369 C C . ARG A 1 186 ? 19.504 -38.088 -2.470 1.00 18.65 186 ARG A C 1
ATOM 1370 O O . ARG A 1 186 ? 20.371 -38.945 -2.378 1.00 18.50 186 ARG A O 1
ATOM 1378 N N . SER A 1 187 ? 19.408 -37.048 -1.651 1.00 19.87 187 SER A N 1
ATOM 1379 C CA . SER A 1 187 ? 20.110 -36.997 -0.378 1.00 21.25 187 SER A CA 1
ATOM 1380 C C . SER A 1 187 ? 19.450 -37.965 0.618 1.00 21.52 187 SER A C 1
ATOM 1381 O O . SER A 1 187 ? 18.240 -38.197 0.559 1.00 21.73 187 SER A O 1
ATOM 1384 N N . ALA A 1 188 ? 20.237 -38.544 1.525 1.00 22.19 188 ALA A N 1
ATOM 1385 C CA . ALA A 1 188 ? 19.673 -39.432 2.547 1.00 22.61 188 ALA A CA 1
ATOM 1386 C C . ALA A 1 188 ? 19.369 -38.696 3.858 1.00 22.67 188 ALA A C 1
ATOM 1387 O O . ALA A 1 188 ? 18.893 -39.293 4.831 1.00 23.45 188 ALA A O 1
ATOM 1389 N N . ASN A 1 189 ? 19.609 -37.389 3.855 1.00 22.89 189 ASN A N 1
ATOM 1390 C CA . ASN A 1 189 ? 19.559 -36.578 5.072 1.00 22.93 189 ASN A CA 1
ATOM 1391 C C . ASN A 1 189 ? 18.234 -35.894 5.404 1.00 21.81 189 ASN A C 1
ATOM 1392 O O . ASN A 1 189 ? 18.155 -35.161 6.394 1.00 22.15 189 ASN A O 1
ATOM 1397 N N . SER A 1 190 ? 17.200 -36.134 4.603 1.00 20.25 190 SER A N 1
ATOM 1398 C CA . SER A 1 190 ? 15.879 -35.578 4.880 1.00 18.86 190 SER A CA 1
ATOM 1399 C C . SER A 1 190 ? 15.384 -36.072 6.242 1.00 17.50 190 SER A C 1
ATOM 1400 O O . SER A 1 190 ? 15.785 -37.138 6.710 1.00 17.17 190 SER A O 1
ATOM 1403 N N . LEU A 1 191 ? 14.517 -35.295 6.878 1.00 15.93 191 LEU A N 1
ATOM 1404 C CA . LEU A 1 191 ? 14.053 -35.641 8.217 1.00 15.22 191 LEU A CA 1
ATOM 1405 C C . LEU A 1 191 ? 13.299 -36.965 8.281 1.00 14.81 191 LEU A C 1
ATOM 1406 O O . LEU A 1 191 ? 13.448 -37.710 9.249 1.00 14.59 191 LEU A O 1
ATOM 1411 N N . ASP A 1 192 ? 12.520 -37.278 7.249 1.00 14.78 192 ASP A N 1
ATOM 1412 C CA . ASP A 1 192 ? 11.779 -38.536 7.235 1.00 14.93 192 ASP A CA 1
ATOM 1413 C C . ASP A 1 192 ? 12.745 -39.719 7.270 1.00 14.42 192 ASP A C 1
ATOM 1414 O O . ASP A 1 192 ? 12.504 -40.696 7.973 1.00 14.67 192 ASP A O 1
ATOM 1419 N N . GLN A 1 193 ? 13.830 -39.621 6.506 1.00 13.88 193 GLN A N 1
ATOM 1420 C CA . GLN A 1 193 ? 14.825 -40.691 6.439 1.00 13.94 193 GLN A CA 1
ATOM 1421 C C . GLN A 1 193 ? 15.673 -40.761 7.700 1.00 13.75 193 GLN A C 1
ATOM 1422 O O . GLN A 1 193 ? 15.971 -41.851 8.180 1.00 13.42 193 GLN A O 1
ATOM 1428 N N . SER A 1 194 ? 16.058 -39.601 8.223 1.00 13.47 194 SER A N 1
ATOM 1429 C CA . SER A 1 194 ? 16.807 -39.544 9.477 1.00 13.17 194 SER A CA 1
ATOM 1430 C C . SER A 1 194 ? 16.014 -40.184 10.615 1.00 12.53 194 SER A C 1
ATOM 1431 O O . SER A 1 194 ? 16.557 -40.961 11.397 1.00 12.90 194 SER A O 1
ATOM 1434 N N . GLN A 1 195 ? 14.719 -39.889 10.675 1.00 11.86 195 GLN A N 1
ATOM 1435 C CA . GLN A 1 195 ? 13.864 -40.425 11.726 1.00 11.56 195 GLN A CA 1
ATOM 1436 C C . GLN A 1 195 ? 13.798 -41.948 11.651 1.00 11.11 195 GLN A C 1
ATOM 1437 O O . GLN A 1 195 ? 13.893 -42.631 12.677 1.00 11.35 195 GLN A O 1
ATOM 1443 N N . LEU A 1 196 ? 13.642 -42.490 10.446 1.00 11.10 196 LEU A N 1
ATOM 1444 C CA . LEU A 1 196 ? 13.598 -43.944 10.305 1.00 11.33 196 LEU A CA 1
ATOM 1445 C C . LEU A 1 196 ? 14.971 -44.582 10.560 1.00 11.35 196 LEU A C 1
ATOM 1446 O O . LEU A 1 196 ? 15.059 -45.628 11.200 1.00 11.38 196 LEU A O 1
ATOM 1451 N N . ASP A 1 197 ? 16.044 -43.941 10.095 1.00 11.63 197 ASP A N 1
ATOM 1452 C CA . ASP A 1 197 ? 17.382 -44.462 10.375 1.00 12.51 197 ASP A CA 1
ATOM 1453 C C . ASP A 1 197 ? 17.645 -44.535 11.875 1.00 12.38 197 ASP A C 1
ATOM 1454 O O . ASP A 1 197 ? 18.207 -45.520 12.352 1.00 12.53 197 ASP A O 1
ATOM 1459 N N . ARG A 1 198 ? 17.209 -43.515 12.613 1.00 11.85 198 ARG A N 1
ATOM 1460 C CA . ARG A 1 198 ? 17.408 -43.498 14.063 1.00 11.88 198 ARG A CA 1
ATOM 1461 C C . ARG A 1 198 ? 16.606 -44.612 14.726 1.00 11.23 198 ARG A C 1
ATOM 1462 O O . ARG A 1 198 ? 17.089 -45.270 15.659 1.00 11.35 198 ARG A O 1
ATOM 1470 N N . LEU A 1 199 ? 15.383 -44.828 14.245 1.00 10.83 199 LEU A N 1
ATOM 1471 C CA . LEU A 1 199 ? 14.565 -45.920 14.756 1.00 10.61 199 LEU A CA 1
ATOM 1472 C C . LEU A 1 199 ? 15.232 -47.271 14.486 1.00 10.40 199 LEU A C 1
ATOM 1473 O O . LEU A 1 199 ? 15.293 -48.137 15.365 1.00 10.81 199 LEU A O 1
ATOM 1478 N N . PHE A 1 200 ? 15.707 -47.459 13.257 1.00 10.17 200 PHE A N 1
ATOM 1479 C CA . PHE A 1 200 ? 16.314 -48.732 12.882 1.00 10.17 200 PHE A CA 1
ATOM 1480 C C . PHE A 1 200 ? 17.564 -48.977 13.727 1.00 10.33 200 PHE A C 1
ATOM 1481 O O . PHE A 1 200 ? 17.840 -50.116 14.105 1.00 10.26 200 PHE A O 1
ATOM 1489 N N . GLU A 1 201 ? 18.330 -47.918 13.998 1.00 10.15 201 GLU A N 1
ATOM 1490 C CA . GLU A 1 201 ? 19.522 -48.042 14.841 1.00 10.77 201 GLU A CA 1
ATOM 1491 C C . GLU A 1 201 ? 19.137 -48.519 16.236 1.00 10.88 201 GLU A C 1
ATOM 1492 O O . GLU A 1 201 ? 19.736 -49.460 16.766 1.00 10.79 201 GLU A O 1
ATOM 1498 N N . GLN A 1 202 ? 18.125 -47.886 16.823 1.00 10.72 202 GLN A N 1
ATOM 1499 C CA . GLN A 1 202 ? 17.714 -48.254 18.176 1.00 11.93 202 GLN A CA 1
ATOM 1500 C C . GLN A 1 202 ? 17.193 -49.686 18.238 1.00 11.69 202 GLN A C 1
ATOM 1501 O O . GLN A 1 202 ? 17.463 -50.424 19.181 1.00 12.45 202 GLN A O 1
ATOM 1507 N N . GLN A 1 203 ? 16.441 -50.072 17.213 1.00 10.55 203 GLN A N 1
ATOM 1508 C CA . GLN A 1 203 ? 15.866 -51.401 17.139 1.00 11.07 203 GLN A CA 1
ATOM 1509 C C . GLN A 1 203 ? 16.902 -52.487 16.872 1.00 10.77 203 GLN A C 1
ATOM 1510 O O . GLN A 1 203 ? 16.765 -53.611 17.346 1.00 11.44 203 GLN A O 1
ATOM 1516 N N . THR A 1 204 ? 17.929 -52.154 16.098 1.00 10.75 204 THR A N 1
ATOM 1517 C CA . THR A 1 204 ? 18.982 -53.120 15.787 1.00 10.78 204 THR A CA 1
ATOM 1518 C C . THR A 1 204 ? 19.892 -53.361 16.996 1.00 11.60 204 THR A C 1
ATOM 1519 O O . THR A 1 204 ? 20.222 -54.510 17.309 1.00 11.99 204 THR A O 1
ATOM 1523 N N . LEU A 1 205 ? 20.291 -52.280 17.662 1.00 12.25 205 LEU A N 1
ATOM 1524 C CA . LEU A 1 205 ? 21.342 -52.369 18.694 1.00 13.24 205 LEU A CA 1
ATOM 1525 C C . LEU A 1 205 ? 20.893 -52.707 20.116 1.00 14.58 205 LEU A C 1
ATOM 1526 O O . LEU A 1 205 ? 21.724 -52.812 21.006 1.00 17.12 205 LEU A O 1
ATOM 1531 N N . LYS A 1 206 ? 19.610 -52.941 20.325 1.00 14.67 206 LYS A N 1
ATOM 1532 C CA . LYS A 1 206 ? 19.133 -53.247 21.677 1.00 14.76 206 LYS A CA 1
ATOM 1533 C C . LYS A 1 206 ? 19.290 -54.730 21.996 1.00 14.78 206 LYS A C 1
ATOM 1534 O O . LYS A 1 206 ? 19.641 -55.531 21.134 1.00 15.31 206 LYS A O 1
ATOM 1540 N N . ALA A 1 207 ? 19.011 -55.096 23.245 1.00 15.27 207 ALA A N 1
ATOM 1541 C CA . ALA A 1 207 ? 18.874 -56.503 23.604 1.00 16.53 207 ALA A CA 1
ATOM 1542 C C . ALA A 1 207 ? 17.744 -57.124 22.779 1.00 17.17 207 ALA A C 1
ATOM 1543 O O . ALA A 1 207 ? 16.718 -56.476 22.538 1.00 18.18 207 ALA A O 1
ATOM 1545 N N . GLN A 1 208 ? 17.933 -58.373 22.359 1.00 18.46 208 GLN A N 1
ATOM 1546 C CA . GLN A 1 208 ? 17.005 -59.043 21.440 1.00 18.95 208 GLN A CA 1
ATOM 1547 C C . GLN A 1 208 ? 16.841 -58.170 20.192 1.00 17.47 208 GLN A C 1
ATOM 1548 O O . GLN A 1 208 ? 15.721 -57.849 19.778 1.00 18.67 208 GLN A O 1
ATOM 1554 N N . GLY A 1 209 ? 17.978 -57.783 19.608 1.00 15.97 209 GLY A N 1
ATOM 1555 C CA . GLY A 1 209 ? 18.000 -56.826 18.505 1.00 13.81 209 GLY A CA 1
ATOM 1556 C C . GLY A 1 209 ? 17.239 -57.289 17.279 1.00 12.46 209 GLY A C 1
ATOM 1557 O O . GLY A 1 209 ? 17.129 -58.484 17.007 1.00 12.29 209 GLY A O 1
ATOM 1558 N N . ALA A 1 210 ? 16.716 -56.318 16.543 1.00 10.98 210 ALA A N 1
ATOM 1559 C CA . ALA A 1 210 ? 15.941 -56.604 15.335 1.00 10.50 210 ALA A CA 1
ATOM 1560 C C . ALA A 1 210 ? 16.760 -56.445 14.065 1.00 10.37 210 ALA A C 1
ATOM 1561 O O . ALA A 1 210 ? 17.504 -55.479 13.905 1.00 10.81 210 ALA A O 1
ATOM 1563 N N . ALA A 1 211 ? 16.608 -57.417 13.181 1.00 10.24 211 ALA A N 1
ATOM 1564 C CA . ALA A 1 211 ? 17.229 -57.394 11.865 1.00 9.85 211 ALA A CA 1
ATOM 1565 C C . ALA A 1 211 ? 16.276 -56.852 10.807 1.00 9.44 211 ALA A C 1
ATOM 1566 O O . ALA A 1 211 ? 15.217 -57.442 10.558 1.00 9.98 211 ALA A O 1
ATOM 1568 N N . TYR A 1 212 ? 16.632 -55.706 10.234 1.00 9.11 212 TYR A N 1
ATOM 1569 C CA . TYR A 1 212 ? 15.922 -55.156 9.074 1.00 8.57 212 TYR A CA 1
ATOM 1570 C C . TYR A 1 212 ? 16.463 -55.799 7.809 1.00 8.99 212 TYR A C 1
ATOM 1571 O O . TYR A 1 212 ? 17.674 -55.796 7.597 1.00 9.17 212 TYR A O 1
ATOM 1580 N N . ILE A 1 213 ? 15.564 -56.371 7.004 1.00 8.64 213 ILE A N 1
ATOM 1581 C CA . ILE A 1 213 ? 15.910 -57.040 5.747 1.00 8.69 213 ILE A CA 1
ATOM 1582 C C . ILE A 1 213 ? 15.246 -56.275 4.615 1.00 8.41 213 ILE A C 1
ATOM 1583 O O . ILE A 1 213 ? 14.084 -55.861 4.745 1.00 8.72 213 ILE A O 1
ATOM 1588 N N . LYS A 1 214 ? 15.970 -56.080 3.514 1.00 8.31 214 LYS A N 1
ATOM 1589 C CA . LYS A 1 214 ? 15.577 -55.103 2.520 1.00 8.66 214 LYS A CA 1
ATOM 1590 C C . LYS A 1 214 ? 15.836 -55.581 1.090 1.00 8.39 214 LYS A C 1
ATOM 1591 O O . LYS A 1 214 ? 16.944 -56.011 0.763 1.00 8.24 214 LYS A O 1
ATOM 1597 N N . ALA A 1 215 ? 14.810 -55.506 0.239 1.00 8.01 215 ALA A N 1
ATOM 1598 C CA . ALA A 1 215 ? 14.942 -55.880 -1.170 1.00 8.10 215 ALA A CA 1
ATOM 1599 C C . ALA A 1 215 ? 15.871 -54.923 -1.910 1.00 8.22 215 ALA A C 1
ATOM 1600 O O . ALA A 1 215 ? 15.747 -53.701 -1.775 1.00 9.07 215 ALA A O 1
ATOM 1602 N N . ALA A 1 216 ? 16.794 -55.472 -2.702 1.00 8.94 216 ALA A N 1
ATOM 1603 C CA . ALA A 1 216 ? 17.689 -54.629 -3.496 1.00 9.25 216 ALA A CA 1
ATOM 1604 C C . ALA A 1 216 ? 17.003 -53.885 -4.632 1.00 9.08 216 ALA A C 1
ATOM 1605 O O . ALA A 1 216 ? 17.507 -52.865 -5.089 1.00 10.65 216 ALA A O 1
ATOM 1607 N N . GLY A 1 217 ? 15.867 -54.408 -5.094 1.00 8.93 217 GLY A N 1
ATOM 1608 C CA . GLY A 1 217 ? 15.247 -53.940 -6.342 1.00 9.33 217 GLY A CA 1
ATOM 1609 C C . GLY A 1 217 ? 15.355 -54.959 -7.461 1.00 9.34 217 GLY A C 1
ATOM 1610 O O . GLY A 1 217 ? 16.200 -55.866 -7.415 1.00 9.15 217 GLY A O 1
ATOM 1611 N N . ASN A 1 218 ? 14.498 -54.785 -8.464 1.00 9.32 218 ASN A N 1
ATOM 1612 C CA . ASN A 1 218 ? 14.410 -55.659 -9.629 1.00 9.32 218 ASN A CA 1
ATOM 1613 C C . ASN A 1 218 ? 14.735 -54.894 -10.897 1.00 9.58 218 ASN A C 1
ATOM 1614 O O . ASN A 1 218 ? 14.083 -55.099 -11.925 1.00 10.65 218 ASN A O 1
ATOM 1619 N N . GLY A 1 219 ? 15.751 -54.038 -10.827 1.00 9.27 219 GLY A N 1
ATOM 1620 C CA . GLY A 1 219 ? 16.038 -53.117 -11.918 1.00 10.05 219 GLY A CA 1
ATOM 1621 C C . GLY A 1 219 ? 17.294 -53.385 -12.710 1.00 9.81 219 GLY A C 1
ATOM 1622 O O . GLY A 1 219 ? 17.862 -52.443 -13.274 1.00 10.49 219 GLY A O 1
ATOM 1623 N N . PHE A 1 220 ? 17.744 -54.636 -12.799 1.00 10.01 220 PHE A N 1
ATOM 1624 C CA . PHE A 1 220 ? 18.890 -54.877 -13.683 1.00 10.23 220 PHE A CA 1
ATOM 1625 C C . PHE A 1 220 ? 18.659 -54.346 -15.094 1.00 10.60 220 PHE A C 1
ATOM 1626 O O . PHE A 1 220 ? 19.564 -53.782 -15.684 1.00 10.81 220 PHE A O 1
ATOM 1634 N N . ASN A 1 221 ? 17.431 -54.496 -15.583 1.00 10.31 221 ASN A N 1
ATOM 1635 C CA . ASN A 1 221 ? 17.093 -54.131 -16.953 1.00 11.08 221 ASN A CA 1
ATOM 1636 C C . ASN A 1 221 ? 16.092 -52.981 -17.072 1.00 11.75 221 ASN A C 1
ATOM 1637 O O . ASN A 1 221 ? 16.200 -52.142 -17.974 1.00 12.89 221 ASN A O 1
ATOM 1642 N N . LYS A 1 222 ? 15.107 -52.945 -16.176 1.00 12.21 222 LYS A N 1
ATOM 1643 C CA . LYS A 1 222 ? 14.043 -51.953 -16.274 1.00 12.80 222 LYS A CA 1
ATOM 1644 C C . LYS A 1 222 ? 13.624 -51.467 -14.905 1.00 13.01 222 LYS A C 1
ATOM 1645 O O . LYS A 1 222 ? 13.704 -52.207 -13.920 1.00 13.21 222 LYS A O 1
ATOM 1651 N N . ILE A 1 223 ? 13.184 -50.216 -14.853 1.00 12.83 223 ILE A N 1
ATOM 1652 C CA . ILE A 1 223 ? 12.570 -49.667 -13.654 1.00 13.77 223 ILE A CA 1
ATOM 1653 C C . ILE A 1 223 ? 11.211 -49.084 -13.989 1.00 14.64 223 ILE A C 1
ATOM 1654 O O . ILE A 1 223 ? 10.938 -48.713 -15.138 1.00 14.36 223 ILE A O 1
ATOM 1659 N N . ALA A 1 224 ? 10.348 -49.049 -12.984 1.00 16.46 224 ALA A N 1
ATOM 1660 C CA . ALA A 1 224 ? 9.037 -48.443 -13.095 1.00 18.98 224 ALA A CA 1
ATOM 1661 C C . ALA A 1 224 ? 8.939 -47.340 -12.065 1.00 20.77 224 ALA A C 1
ATOM 1662 O O . ALA A 1 224 ? 9.351 -47.509 -10.910 1.00 21.86 224 ALA A O 1
ATOM 1664 N N . ALA A 1 225 ? 8.393 -46.209 -12.486 1.00 22.22 225 ALA A N 1
ATOM 1665 C CA . ALA A 1 225 ? 8.293 -45.035 -11.645 1.00 23.48 225 ALA A CA 1
ATOM 1666 C C . ALA A 1 225 ? 7.167 -44.152 -12.157 1.00 24.03 225 ALA A C 1
ATOM 1667 O O . ALA A 1 225 ? 7.159 -43.757 -13.332 1.00 24.43 225 ALA A O 1
ATOM 1669 N N . GLY A 1 226 ? 6.215 -43.863 -11.271 1.00 24.36 226 GLY A N 1
ATOM 1670 C CA . GLY A 1 226 ? 5.102 -42.957 -11.556 1.00 24.51 226 GLY A CA 1
ATOM 1671 C C . GLY A 1 226 ? 4.370 -43.239 -12.856 1.00 24.51 226 GLY A C 1
ATOM 1672 O O . GLY A 1 226 ? 4.137 -42.328 -13.650 1.00 25.07 226 GLY A O 1
ATOM 1673 N N . GLY A 1 227 ? 4.023 -44.503 -13.081 1.00 24.54 227 GLY A N 1
ATOM 1674 C CA . GLY A 1 227 ? 3.253 -44.892 -14.263 1.00 23.58 227 GLY A CA 1
ATOM 1675 C C . GLY A 1 227 ? 4.024 -44.969 -15.575 1.00 22.89 227 GLY A C 1
ATOM 1676 O O . GLY A 1 227 ? 3.421 -45.075 -16.645 1.00 22.79 227 GLY A O 1
ATOM 1677 N N . TYR A 1 228 ? 5.351 -44.903 -15.493 1.00 22.07 228 TYR A N 1
ATOM 1678 C CA . TYR A 1 228 ? 6.233 -45.105 -16.652 1.00 21.19 228 TYR A CA 1
ATOM 1679 C C . TYR A 1 228 ? 7.188 -46.257 -16.395 1.00 19.93 228 TYR A C 1
ATOM 1680 O O . TYR A 1 228 ? 7.575 -46.508 -15.255 1.00 20.16 228 TYR A O 1
ATOM 1689 N N . VAL A 1 229 ? 7.560 -46.958 -17.459 1.00 17.72 229 VAL A N 1
ATOM 1690 C CA . VAL A 1 229 ? 8.615 -47.962 -17.401 1.00 16.20 229 VAL A CA 1
ATOM 1691 C C . VAL A 1 229 ? 9.769 -47.491 -18.283 1.00 15.23 229 VAL A C 1
ATOM 1692 O O . VAL A 1 229 ? 9.560 -47.079 -19.431 1.00 15.24 229 VAL A O 1
ATOM 1696 N N . LEU A 1 230 ? 10.978 -47.534 -17.731 1.00 15.03 230 LEU A N 1
ATOM 1697 C CA . LEU A 1 230 ? 12.188 -47.131 -18.447 1.00 14.22 230 LEU A CA 1
ATOM 1698 C C . LEU A 1 230 ? 13.161 -48.289 -18.575 1.00 13.71 230 LEU A C 1
ATOM 1699 O O . LEU A 1 230 ? 13.354 -49.054 -17.631 1.00 13.47 230 LEU A O 1
ATOM 1704 N N . ASN A 1 231 ? 13.788 -48.400 -19.742 1.00 13.89 231 ASN A N 1
ATOM 1705 C CA . ASN A 1 231 ? 14.875 -49.347 -19.959 1.00 13.96 231 ASN A CA 1
ATOM 1706 C C . ASN A 1 231 ? 15.783 -48.806 -21.050 1.00 14.13 231 ASN A C 1
ATOM 1707 O O . ASN A 1 231 ? 15.328 -48.052 -21.911 1.00 15.36 231 ASN A O 1
ATOM 1712 N N . ARG A 1 232 ? 17.056 -49.185 -21.009 1.00 14.18 232 ARG A N 1
ATOM 1713 C CA . ARG A 1 232 ? 17.999 -48.799 -22.050 1.00 14.36 232 ARG A CA 1
ATOM 1714 C C . ARG A 1 232 ? 17.736 -49.612 -23.295 1.00 14.99 232 ARG A C 1
ATOM 1715 O O . ARG A 1 232 ? 17.422 -50.798 -23.227 1.00 14.73 232 ARG A O 1
ATOM 1723 N N . THR A 1 233 ? 17.844 -48.951 -24.438 1.00 16.21 233 THR A N 1
ATOM 1724 C CA . THR A 1 233 ? 17.836 -49.648 -25.712 1.00 18.27 233 THR A CA 1
ATOM 1725 C C . THR A 1 233 ? 19.261 -49.605 -26.241 1.00 19.03 233 THR A C 1
ATOM 1726 O O . THR A 1 233 ? 20.070 -48.797 -25.791 1.00 20.37 233 THR A O 1
ATOM 1730 N N . GLY A 1 234 ? 19.582 -50.505 -27.157 1.00 19.79 234 GLY A N 1
ATOM 1731 C CA . GLY A 1 234 ? 20.908 -50.524 -27.739 1.00 20.33 234 GLY A CA 1
ATOM 1732 C C . GLY A 1 234 ? 21.748 -51.660 -27.211 1.00 21.00 234 GLY A C 1
ATOM 1733 O O . GLY A 1 234 ? 21.242 -52.584 -26.567 1.00 21.34 234 GLY A O 1
ATOM 1734 N N . ASN A 1 235 ? 23.043 -51.577 -27.489 1.00 21.30 235 ASN A N 1
ATOM 1735 C CA . ASN A 1 235 ? 23.972 -52.648 -27.167 1.00 21.71 235 ASN A CA 1
ATOM 1736 C C . ASN A 1 235 ? 25.069 -52.220 -26.200 1.00 21.31 235 ASN A C 1
ATOM 1737 O O . ASN A 1 235 ? 26.255 -52.481 -26.424 1.00 22.12 235 ASN A O 1
ATOM 1742 N N . GLY A 1 236 ? 24.659 -51.581 -25.109 1.00 20.25 236 GLY A N 1
ATOM 1743 C CA . GLY A 1 236 ? 25.589 -51.153 -24.075 1.00 18.76 236 GLY A CA 1
ATOM 1744 C C . GLY A 1 236 ? 26.086 -52.312 -23.234 1.00 17.29 236 GLY A C 1
ATOM 1745 O O . GLY A 1 236 ? 25.557 -53.421 -23.301 1.00 16.77 236 GLY A O 1
ATOM 1746 N N . PRO A 1 237 ? 27.110 -52.056 -22.409 1.00 16.33 237 PRO A N 1
ATOM 1747 C CA . PRO A 1 237 ? 27.645 -53.073 -21.511 1.00 16.06 237 PRO A CA 1
ATOM 1748 C C . PRO A 1 237 ? 26.585 -53.561 -20.533 1.00 15.08 237 PRO A C 1
ATOM 1749 O O . PRO A 1 237 ? 25.665 -52.811 -20.183 1.00 15.14 237 PRO A O 1
ATOM 1753 N N . LYS A 1 238 ? 26.726 -54.806 -20.093 1.00 14.67 238 LYS A N 1
ATOM 1754 C CA . LYS A 1 238 ? 25.726 -55.444 -19.236 1.00 14.54 238 LYS A CA 1
ATOM 1755 C C . LYS A 1 238 ? 25.887 -55.032 -17.765 1.00 13.63 238 LYS A C 1
ATOM 1756 O O . LYS A 1 238 ? 26.135 -55.852 -16.878 1.00 13.87 238 LYS A O 1
ATOM 1762 N N . LEU A 1 239 ? 25.738 -53.734 -17.532 1.00 12.85 239 LEU A N 1
ATOM 1763 C CA . LEU A 1 239 ? 25.725 -53.147 -16.196 1.00 12.45 239 LEU A CA 1
ATOM 1764 C C . LEU A 1 239 ? 24.284 -52.959 -15.752 1.00 12.13 239 LEU A C 1
ATOM 1765 O O . LEU A 1 239 ? 23.413 -52.710 -16.581 1.00 12.70 239 LEU A O 1
ATOM 1770 N N . PRO A 1 240 ? 24.021 -53.056 -14.440 1.00 11.47 240 PRO A N 1
ATOM 1771 C CA . PRO A 1 240 ? 22.641 -52.881 -13.994 1.00 11.38 240 PRO A CA 1
ATOM 1772 C C . PRO A 1 240 ? 22.119 -51.485 -14.310 1.00 11.56 240 PRO A C 1
ATOM 1773 O O . PRO A 1 240 ? 22.847 -50.494 -14.190 1.00 12.40 240 PRO A O 1
ATOM 1777 N N . PHE A 1 241 ? 20.857 -51.401 -14.706 1.00 11.07 241 PHE A N 1
ATOM 1778 C CA . PHE A 1 241 ? 20.235 -50.100 -14.855 1.00 11.34 241 PHE A CA 1
ATOM 1779 C C . PHE A 1 241 ? 20.049 -49.506 -13.451 1.00 11.28 241 PHE A C 1
ATOM 1780 O O . PHE A 1 241 ? 20.414 -48.359 -13.189 1.00 11.91 241 PHE A O 1
ATOM 1788 N N . GLU A 1 242 ? 19.494 -50.301 -12.544 1.00 11.47 242 GLU A N 1
ATOM 1789 C CA . GLU A 1 242 ? 19.402 -49.920 -11.142 1.00 11.66 242 GLU A CA 1
ATOM 1790 C C . GLU A 1 242 ? 20.528 -50.537 -10.326 1.00 11.76 242 GLU A C 1
ATOM 1791 O O . GLU A 1 242 ? 20.518 -51.728 -10.026 1.00 12.46 242 GLU A O 1
ATOM 1797 N N . ASN A 1 243 ? 21.516 -49.717 -9.998 1.00 11.02 243 ASN A N 1
ATOM 1798 C CA . ASN A 1 243 ? 22.461 -50.075 -8.971 1.00 10.76 243 ASN A CA 1
ATOM 1799 C C . ASN A 1 243 ? 21.731 -49.957 -7.639 1.00 10.51 243 ASN A C 1
ATOM 1800 O O . ASN A 1 243 ? 20.967 -49.012 -7.433 1.00 10.94 243 ASN A O 1
ATOM 1805 N N . SER A 1 244 ? 21.932 -50.931 -6.752 1.00 10.14 244 SER A N 1
ATOM 1806 C CA . SER A 1 244 ? 21.242 -50.964 -5.460 1.00 10.12 244 SER A CA 1
ATOM 1807 C C . SER A 1 244 ? 21.604 -49.854 -4.460 1.00 9.97 244 SER A C 1
ATOM 1808 O O . SER A 1 244 ? 20.949 -49.721 -3.418 1.00 10.59 244 SER A O 1
ATOM 1811 N N . ASN A 1 245 ? 22.638 -49.072 -4.770 1.00 9.99 245 ASN A N 1
ATOM 1812 C CA . ASN A 1 245 ? 22.956 -47.872 -3.987 1.00 10.27 245 ASN A CA 1
ATOM 1813 C C . ASN A 1 245 ? 22.122 -46.643 -4.380 1.00 10.53 245 ASN A C 1
ATOM 1814 O O . ASN A 1 245 ? 22.213 -45.605 -3.727 1.00 11.11 245 ASN A O 1
ATOM 1819 N N . LEU A 1 246 ? 21.313 -46.734 -5.440 1.00 10.14 246 LEU A N 1
ATOM 1820 C CA . LEU A 1 246 ? 20.529 -45.559 -5.845 1.00 10.99 246 LEU A CA 1
ATOM 1821 C C . LEU A 1 246 ? 19.410 -45.196 -4.871 1.00 11.30 246 LEU A C 1
ATOM 1822 O O . LEU A 1 246 ? 19.154 -44.017 -4.637 1.00 12.48 246 LEU A O 1
ATOM 1827 N N . ASP A 1 247 ? 18.748 -46.196 -4.301 1.00 11.76 247 ASP A N 1
ATOM 1828 C CA . ASP A 1 247 ? 17.691 -45.939 -3.326 1.00 11.76 247 ASP A CA 1
ATOM 1829 C C . ASP A 1 247 ? 18.371 -45.586 -2.004 1.00 11.75 247 ASP A C 1
ATOM 1830 O O . ASP A 1 247 ? 19.086 -46.422 -1.448 1.00 11.57 247 ASP A O 1
ATOM 1835 N N . PRO A 1 248 ? 18.195 -44.336 -1.527 1.00 12.60 248 PRO A N 1
ATOM 1836 C CA . PRO A 1 248 ? 18.910 -43.894 -0.317 1.00 12.48 248 PRO A CA 1
ATOM 1837 C C . PRO A 1 248 ? 18.778 -44.817 0.909 1.00 12.09 248 PRO A C 1
ATOM 1838 O O . PRO A 1 248 ? 19.725 -44.949 1.686 1.00 12.50 248 PRO A O 1
ATOM 1842 N N . SER A 1 249 ? 17.634 -45.472 1.069 1.00 11.34 249 SER A N 1
ATOM 1843 C CA . SER A 1 249 ? 17.431 -46.345 2.224 1.00 10.85 249 SER A CA 1
ATOM 1844 C C . SER A 1 249 ? 18.363 -47.553 2.212 1.00 9.88 249 SER A C 1
ATOM 1845 O O . SER A 1 249 ? 18.673 -48.122 3.261 1.00 10.58 249 SER A O 1
ATOM 1848 N N . ASN A 1 250 ? 18.813 -47.942 1.021 1.00 9.19 250 ASN A N 1
ATOM 1849 C CA . ASN A 1 250 ? 19.623 -49.147 0.897 1.00 8.79 250 ASN A CA 1
ATOM 1850 C C . ASN A 1 250 ? 21.058 -48.981 1.367 1.00 8.25 250 ASN A C 1
ATOM 1851 O O . ASN A 1 250 ? 21.800 -49.954 1.402 1.00 8.78 250 ASN A O 1
ATOM 1856 N N . SER A 1 251 ? 21.453 -47.757 1.716 1.00 8.74 251 SER A N 1
ATOM 1857 C CA . SER A 1 251 ? 22.812 -47.501 2.223 1.00 8.49 251 SER A CA 1
ATOM 1858 C C . SER A 1 251 ? 22.829 -47.103 3.699 1.00 8.65 251 SER A C 1
ATOM 1859 O O . SER A 1 251 ? 23.831 -46.575 4.181 1.00 8.95 251 SER A O 1
ATOM 1862 N N . ASN A 1 252 ? 21.740 -47.376 4.419 1.00 8.53 252 ASN A N 1
ATOM 1863 C CA . ASN A 1 252 ? 21.646 -46.942 5.809 1.00 9.13 252 ASN A CA 1
ATOM 1864 C C . ASN A 1 252 ? 22.285 -47.864 6.831 1.00 8.93 252 ASN A C 1
ATOM 1865 O O . ASN A 1 252 ? 22.179 -47.606 8.032 1.00 9.83 252 ASN A O 1
ATOM 1870 N N . PHE A 1 253 ? 22.944 -48.922 6.359 1.00 9.05 253 PHE A N 1
ATOM 1871 C CA . PHE A 1 253 ? 23.609 -49.927 7.207 1.00 9.08 253 PHE A CA 1
ATOM 1872 C C . PHE A 1 253 ? 22.655 -50.846 7.960 1.00 9.12 253 PHE A C 1
ATOM 1873 O O . PHE A 1 253 ? 22.851 -52.049 7.957 1.00 9.18 253 PHE A O 1
ATOM 1881 N N . TRP A 1 254 ? 21.639 -50.277 8.605 1.00 9.29 254 TRP A N 1
ATOM 1882 C CA . TRP A 1 254 ? 20.680 -51.072 9.388 1.00 9.78 254 TRP A CA 1
ATOM 1883 C C . TRP A 1 254 ? 19.927 -52.052 8.500 1.00 9.05 254 TRP A C 1
ATOM 1884 O O . TRP A 1 254 ? 19.587 -53.153 8.946 1.00 9.64 254 TRP A O 1
ATOM 1895 N N . ASN A 1 255 ? 19.703 -51.686 7.234 1.00 8.96 255 ASN A N 1
ATOM 1896 C CA . ASN A 1 255 ? 19.116 -52.607 6.276 1.00 8.89 255 ASN A CA 1
ATOM 1897 C C . ASN A 1 255 ? 20.137 -53.616 5.794 1.00 8.82 255 ASN A C 1
ATOM 1898 O O . ASN A 1 255 ? 21.222 -53.230 5.329 1.00 10.69 255 ASN A O 1
ATOM 1903 N N . LEU A 1 256 ? 19.788 -54.897 5.913 1.00 9.04 256 LEU A N 1
ATOM 1904 C CA . LEU A 1 256 ? 20.529 -55.966 5.265 1.00 8.94 256 LEU A CA 1
ATOM 1905 C C . LEU A 1 256 ? 19.918 -56.113 3.871 1.00 8.66 256 LEU A C 1
ATOM 1906 O O . LEU A 1 256 ? 18.792 -56.608 3.732 1.00 8.97 256 LEU A O 1
ATOM 1911 N N . VAL A 1 257 ? 20.650 -55.665 2.857 1.00 8.04 257 VAL A N 1
ATOM 1912 C CA . VAL A 1 257 ? 20.122 -55.593 1.490 1.00 8.58 257 VAL A CA 1
ATOM 1913 C C . VAL A 1 257 ? 20.440 -56.875 0.724 1.00 8.77 257 VAL A C 1
ATOM 1914 O O . VAL A 1 257 ? 21.577 -57.352 0.749 1.00 8.90 257 VAL A O 1
ATOM 1918 N N . VAL A 1 258 ? 19.426 -57.443 0.060 1.00 8.74 258 VAL A N 1
ATOM 1919 C CA . VAL A 1 258 ? 19.589 -58.743 -0.600 1.00 9.34 258 VAL A CA 1
ATOM 1920 C C . VAL A 1 258 ? 19.259 -58.727 -2.076 1.00 8.96 258 VAL A C 1
ATOM 1921 O O . VAL A 1 258 ? 18.287 -58.098 -2.503 1.00 9.22 258 VAL A O 1
ATOM 1925 N N . SER A 1 259 ? 20.082 -59.433 -2.838 1.00 8.92 259 SER A N 1
ATOM 1926 C CA . SER A 1 259 ? 19.799 -59.695 -4.242 1.00 8.99 259 SER A CA 1
ATOM 1927 C C . SER A 1 259 ? 19.124 -61.064 -4.408 1.00 8.57 259 SER A C 1
ATOM 1928 O O . SER A 1 259 ? 19.125 -61.892 -3.492 1.00 9.50 259 SER A O 1
ATOM 1931 N N . ALA A 1 260 ? 18.550 -61.293 -5.589 1.00 8.73 260 ALA A N 1
ATOM 1932 C CA . ALA A 1 260 ? 17.798 -62.507 -5.850 1.00 9.46 260 ALA A CA 1
ATOM 1933 C C . ALA A 1 260 ? 18.580 -63.469 -6.734 1.00 9.47 260 ALA A C 1
ATOM 1934 O O . ALA A 1 260 ? 19.211 -63.068 -7.732 1.00 9.67 260 ALA A O 1
ATOM 1936 N N . LEU A 1 261 ? 18.486 -64.747 -6.371 1.00 9.99 261 LEU A N 1
ATOM 1937 C CA . LEU A 1 261 ? 19.093 -65.864 -7.098 1.00 11.01 261 LEU A CA 1
ATOM 19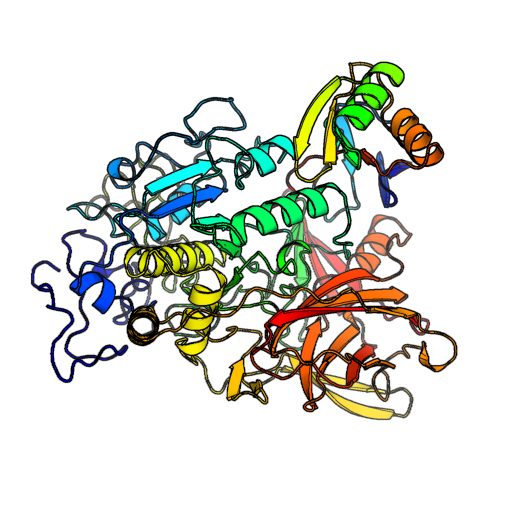38 C C . LEU A 1 261 ? 17.997 -66.743 -7.697 1.00 10.68 261 LEU A C 1
ATOM 1939 O O . LEU A 1 261 ? 16.945 -66.938 -7.083 1.00 10.24 261 LEU A O 1
ATOM 1944 N N . ASN A 1 262 ? 18.244 -67.272 -8.896 1.00 10.34 262 ASN A N 1
ATOM 1945 C CA . ASN A 1 262 ? 17.288 -68.204 -9.507 1.00 10.61 262 ASN A CA 1
ATOM 1946 C C . ASN A 1 262 ? 17.637 -69.671 -9.261 1.00 10.56 262 ASN A C 1
ATOM 1947 O O . ASN A 1 262 ? 18.659 -69.990 -8.637 1.00 10.61 262 ASN A O 1
ATOM 1952 N N . ALA A 1 263 ? 16.767 -70.563 -9.725 1.00 10.98 263 ALA A N 1
ATOM 1953 C CA . ALA A 1 263 ? 16.940 -71.994 -9.489 1.00 11.06 263 ALA A CA 1
ATOM 1954 C C . ALA A 1 263 ? 18.146 -72.621 -10.192 1.00 12.18 263 ALA A C 1
ATOM 1955 O O . ALA A 1 263 ? 18.519 -73.753 -9.872 1.00 12.29 263 ALA A O 1
ATOM 1957 N N . ASP A 1 264 ? 18.722 -71.895 -11.158 1.00 12.55 264 ASP A N 1
ATOM 1958 C CA . ASP A 1 264 ? 19.948 -72.318 -11.840 1.00 13.40 264 ASP A CA 1
ATOM 1959 C C . ASP A 1 264 ? 21.209 -71.901 -11.088 1.00 13.26 264 ASP A C 1
ATOM 1960 O O . ASP A 1 264 ? 22.319 -72.222 -11.514 1.00 14.13 264 ASP A O 1
ATOM 1965 N N . GLY A 1 265 ? 21.043 -71.189 -9.976 1.00 12.78 265 GLY A N 1
ATOM 1966 C CA . GLY A 1 265 ? 22.187 -70.767 -9.172 1.00 12.43 265 GLY A CA 1
ATOM 1967 C C . GLY A 1 265 ? 22.918 -69.529 -9.634 1.00 11.75 265 GLY A C 1
ATOM 1968 O O . GLY A 1 265 ? 24.071 -69.319 -9.263 1.00 12.20 265 GLY A O 1
ATOM 1969 N N . VAL A 1 266 ? 22.264 -68.715 -10.454 1.00 11.07 266 VAL A N 1
ATOM 1970 C CA . VAL A 1 266 ? 22.832 -67.433 -10.851 1.00 11.26 266 VAL A CA 1
ATOM 1971 C C . VAL A 1 266 ? 21.849 -66.317 -10.520 1.00 10.83 266 VAL A C 1
ATOM 1972 O O . VAL A 1 266 ? 20.679 -66.571 -10.211 1.00 10.79 266 VAL A O 1
ATOM 1976 N N . ARG A 1 267 ? 22.331 -65.085 -10.593 1.00 10.59 267 ARG A N 1
ATOM 1977 C CA . ARG A 1 267 ? 21.502 -63.912 -10.344 1.00 10.08 267 ARG A CA 1
ATOM 1978 C C . ARG A 1 267 ? 20.209 -63.989 -11.149 1.00 9.68 267 ARG A C 1
ATOM 1979 O O . ARG A 1 267 ? 20.240 -64.222 -12.363 1.00 10.33 267 ARG A O 1
ATOM 1987 N N . SER A 1 268 ? 19.075 -63.779 -10.489 1.00 10.05 268 SER A N 1
ATOM 1988 C CA . SER A 1 268 ? 17.817 -63.683 -11.210 1.00 10.40 268 SER A CA 1
ATOM 1989 C C . SER A 1 268 ? 17.958 -62.562 -12.225 1.00 10.11 268 SER A C 1
ATOM 1990 O O . SER A 1 268 ? 18.576 -61.533 -11.936 1.00 10.13 268 SER A O 1
ATOM 1993 N N . SER A 1 269 ? 17.409 -62.778 -13.417 1.00 10.21 269 SER A N 1
ATOM 1994 C CA . SER A 1 269 ? 17.548 -61.858 -14.537 1.00 10.70 269 SER A CA 1
ATOM 1995 C C . SER A 1 269 ? 17.385 -60.389 -14.136 1.00 10.50 269 SER A C 1
ATOM 1996 O O . SER A 1 269 ? 18.191 -59.547 -14.523 1.00 11.12 269 SER A O 1
ATOM 1999 N N . TYR A 1 270 ? 16.352 -60.116 -13.339 1.00 10.48 270 TYR A N 1
ATOM 2000 C CA . TYR A 1 270 ? 15.926 -58.762 -12.998 1.00 10.12 270 TYR A CA 1
ATOM 2001 C C . TYR A 1 270 ? 16.665 -58.136 -11.801 1.00 9.93 270 TYR A C 1
ATOM 2002 O O . TYR A 1 270 ? 16.514 -56.941 -11.554 1.00 9.60 270 TYR A O 1
ATOM 2011 N N . SER A 1 271 ? 17.461 -58.905 -11.062 1.00 9.68 271 SER A N 1
ATOM 2012 C CA . SER A 1 271 ? 17.926 -58.402 -9.752 1.00 9.49 271 SER A CA 1
ATOM 2013 C C . SER A 1 271 ? 18.850 -57.197 -9.837 1.00 9.73 271 SER A C 1
ATOM 2014 O O . SER A 1 271 ? 19.835 -57.213 -10.579 1.00 9.63 271 SER A O 1
ATOM 2017 N N . SER A 1 272 ? 18.547 -56.172 -9.040 1.00 8.97 272 SER A N 1
ATOM 2018 C CA . SER A 1 272 ? 19.502 -55.093 -8.839 1.00 9.52 272 SER A CA 1
ATOM 2019 C C . SER A 1 272 ? 20.715 -55.629 -8.093 1.00 9.78 272 SER A C 1
ATOM 2020 O O . SER A 1 272 ? 20.631 -56.656 -7.408 1.00 9.95 272 SER A O 1
ATOM 2023 N N . VAL A 1 273 ? 21.852 -54.953 -8.253 1.00 9.40 273 VAL A N 1
ATOM 2024 C CA . VAL A 1 273 ? 23.117 -55.382 -7.657 1.00 10.14 273 VAL A CA 1
ATOM 2025 C C . VAL A 1 273 ? 23.918 -54.149 -7.292 1.00 9.36 273 VAL A C 1
ATOM 2026 O O . VAL A 1 273 ? 23.609 -53.047 -7.748 1.00 9.70 273 VAL A O 1
ATOM 2030 N N . GLY A 1 274 ? 24.933 -54.324 -6.450 1.00 8.95 274 GLY A N 1
ATOM 2031 C CA . GLY A 1 274 ? 25.776 -53.200 -6.044 1.00 9.21 274 GLY A CA 1
ATOM 2032 C C . GLY A 1 274 ? 26.623 -53.528 -4.831 1.00 9.18 274 GLY A C 1
ATOM 2033 O O . GLY A 1 274 ? 26.507 -54.604 -4.243 1.00 9.17 274 GLY A O 1
ATOM 2034 N N . SER A 1 275 ? 27.492 -52.592 -4.466 1.00 9.13 275 SER A N 1
ATOM 2035 C CA . SER A 1 275 ? 28.436 -52.809 -3.367 1.00 9.15 275 SER A CA 1
ATOM 2036 C C . SER A 1 275 ? 27.770 -52.946 -2.005 1.00 8.84 275 SER A C 1
ATOM 2037 O O . SER A 1 275 ? 28.403 -53.399 -1.039 1.00 9.38 275 SER A O 1
ATOM 2040 N N . ASN A 1 276 ? 26.503 -52.535 -1.931 1.00 8.75 276 ASN A N 1
ATOM 2041 C CA . ASN A 1 276 ? 25.726 -52.624 -0.693 1.00 9.10 276 ASN A CA 1
ATOM 2042 C C . ASN A 1 276 ? 24.892 -53.883 -0.537 1.00 9.30 276 ASN A C 1
ATOM 2043 O O . ASN A 1 276 ? 24.223 -54.035 0.471 1.00 9.55 276 ASN A O 1
ATOM 2048 N N . ILE A 1 277 ? 24.961 -54.798 -1.498 1.00 8.85 277 ILE A N 1
ATOM 2049 C CA . ILE A 1 277 ? 24.357 -56.129 -1.327 1.00 8.62 277 ILE A CA 1
ATOM 2050 C C . ILE A 1 277 ? 25.123 -56.848 -0.220 1.00 8.55 277 ILE A C 1
ATOM 2051 O O . ILE A 1 277 ? 26.356 -56.835 -0.204 1.00 9.28 277 ILE A O 1
ATOM 2056 N N . PHE A 1 278 ? 24.396 -57.458 0.712 1.00 8.55 278 PHE A N 1
ATOM 2057 C CA . PHE A 1 278 ? 25.024 -58.237 1.770 1.00 8.67 278 PHE A CA 1
ATOM 2058 C C . PHE A 1 278 ? 25.015 -59.730 1.448 1.00 8.09 278 PHE A C 1
ATOM 2059 O O . PHE A 1 278 ? 26.026 -60.418 1.636 1.00 8.89 278 PHE A O 1
ATOM 2067 N N . LEU A 1 279 ? 23.883 -60.224 0.945 1.00 9.13 279 LEU A N 1
ATOM 2068 C CA . LEU A 1 279 ? 23.704 -61.637 0.625 1.00 9.93 279 LEU A CA 1
ATOM 2069 C C . LEU A 1 279 ? 22.815 -61.791 -0.603 1.00 9.52 279 LEU A C 1
ATOM 2070 O O . LEU A 1 279 ? 22.006 -60.901 -0.931 1.00 9.54 279 LEU A O 1
ATOM 2075 N N . SER A 1 280 ? 22.959 -62.945 -1.247 1.00 9.78 280 SER A N 1
ATOM 2076 C CA . SER A 1 280 ? 22.026 -63.438 -2.248 1.00 9.91 280 SER A CA 1
ATOM 2077 C C . SER A 1 280 ? 21.073 -64.434 -1.592 1.00 9.28 280 SER A C 1
ATOM 2078 O O . SER A 1 280 ? 21.485 -65.265 -0.774 1.00 9.55 280 SER A O 1
ATOM 2081 N N . ALA A 1 281 ? 19.795 -64.356 -1.942 1.00 9.23 281 ALA A N 1
ATOM 2082 C CA . ALA A 1 281 ? 18.843 -65.357 -1.504 1.00 9.03 281 ALA A CA 1
ATOM 2083 C C . ALA A 1 281 ? 17.878 -65.676 -2.626 1.00 9.61 281 ALA A C 1
ATOM 2084 O O . ALA A 1 281 ? 17.849 -64.993 -3.641 1.00 9.69 281 ALA A O 1
ATOM 2086 N N . THR A 1 282 ? 17.091 -66.723 -2.422 1.00 9.57 282 THR A N 1
ATOM 2087 C CA . THR A 1 282 ? 16.223 -67.288 -3.451 1.00 9.83 282 THR A CA 1
ATOM 2088 C C . THR A 1 282 ? 15.064 -66.373 -3.849 1.00 9.84 282 THR A C 1
ATOM 2089 O O . THR A 1 282 ? 14.278 -65.952 -3.011 1.00 10.13 282 THR A O 1
ATOM 2093 N N . GLY A 1 283 ? 14.977 -66.079 -5.142 1.00 10.20 283 GLY A N 1
ATOM 2094 C CA . GLY A 1 283 ? 13.861 -65.312 -5.693 1.00 10.59 283 GLY A CA 1
ATOM 2095 C C . GLY A 1 283 ? 13.291 -65.870 -6.991 1.00 10.90 283 GLY A C 1
ATOM 2096 O O . GLY A 1 283 ? 12.158 -65.566 -7.330 1.00 11.60 283 GLY A O 1
ATOM 2097 N N . GLY A 1 284 ? 14.065 -66.677 -7.720 1.00 10.53 284 GLY A N 1
ATOM 2098 C CA . GLY A 1 284 ? 13.572 -67.310 -8.937 1.00 10.87 284 GLY A CA 1
ATOM 2099 C C . GLY A 1 284 ? 13.399 -66.363 -10.103 1.00 10.82 284 GLY A C 1
ATOM 2100 O O . GLY A 1 284 ? 13.960 -65.258 -10.123 1.00 11.06 284 GLY A O 1
ATOM 2101 N N . GLU A 1 285 ? 12.626 -66.823 -11.086 1.00 10.83 285 GLU A N 1
ATOM 2102 C CA . GLU A 1 285 ? 12.354 -66.064 -12.289 1.00 11.27 285 GLU A CA 1
ATOM 2103 C C . GLU A 1 285 ? 10.876 -65.703 -12.285 1.00 11.56 285 GLU A C 1
ATOM 2104 O O . GLU A 1 285 ? 10.504 -64.817 -11.526 1.00 12.49 285 GLU A O 1
ATOM 2110 N N . TYR A 1 286 ? 10.033 -66.386 -13.072 1.00 11.34 286 TYR A N 1
ATOM 2111 C CA . TYR A 1 286 ? 8.614 -66.003 -13.171 1.00 11.63 286 TYR A CA 1
ATOM 2112 C C . TYR A 1 286 ? 7.618 -67.128 -12.928 1.00 11.85 286 TYR A C 1
ATOM 2113 O O . TYR A 1 286 ? 6.425 -66.863 -12.778 1.00 12.36 286 TYR A O 1
ATOM 2122 N N . GLY A 1 287 ? 8.107 -68.366 -12.878 1.00 11.98 287 GLY A N 1
ATOM 2123 C CA . GLY A 1 287 ? 7.265 -69.519 -12.562 1.00 12.54 287 GLY A CA 1
ATOM 2124 C C . GLY A 1 287 ? 6.509 -70.033 -13.763 1.00 12.76 287 GLY A C 1
ATOM 2125 O O . GLY A 1 287 ? 5.646 -70.911 -13.629 1.00 13.28 287 GLY A O 1
ATOM 2126 N N . THR A 1 288 ? 6.852 -69.499 -14.931 1.00 13.27 288 THR A N 1
ATOM 2127 C CA . THR A 1 288 ? 6.180 -69.825 -16.182 1.00 13.94 288 THR A CA 1
ATOM 2128 C C . THR A 1 288 ? 7.097 -70.779 -16.940 1.00 14.05 288 THR A C 1
ATOM 2129 O O . THR A 1 288 ? 6.868 -71.985 -16.962 1.00 14.01 288 THR A O 1
ATOM 2133 N N . ASP A 1 289 ? 8.164 -70.244 -17.518 1.00 14.77 289 ASP A N 1
ATOM 2134 C CA . ASP A 1 289 ? 9.159 -71.050 -18.212 1.00 15.43 289 ASP A CA 1
ATOM 2135 C C . ASP A 1 289 ? 10.161 -71.712 -17.266 1.00 14.55 289 ASP A C 1
ATOM 2136 O O . ASP A 1 289 ? 10.702 -72.776 -17.557 1.00 14.82 289 ASP A O 1
ATOM 2141 N N . THR A 1 290 ? 10.405 -71.070 -16.124 1.00 13.67 290 THR A N 1
ATOM 2142 C CA . THR A 1 290 ? 11.421 -71.511 -15.159 1.00 13.11 290 THR A CA 1
ATOM 2143 C C . THR A 1 290 ? 10.904 -71.226 -13.732 1.00 12.27 290 THR A C 1
ATOM 2144 O O . THR A 1 290 ? 9.934 -70.481 -13.573 1.00 12.51 290 THR A O 1
ATOM 2148 N N . PRO A 1 291 ? 11.529 -71.823 -12.693 1.00 11.80 291 PRO A N 1
ATOM 2149 C CA . PRO A 1 291 ? 10.906 -71.800 -11.363 1.00 11.50 291 PRO A CA 1
ATOM 2150 C C . PRO A 1 291 ? 10.832 -70.423 -10.708 1.00 10.93 291 PRO A C 1
ATOM 2151 O O . PRO A 1 291 ? 11.754 -69.600 -10.824 1.00 10.78 291 PRO A O 1
ATOM 2155 N N . ALA A 1 292 ? 9.724 -70.194 -10.015 1.00 10.88 292 ALA A N 1
ATOM 2156 C CA . ALA A 1 292 ? 9.624 -69.094 -9.061 1.00 10.36 292 ALA A CA 1
ATOM 2157 C C . ALA A 1 292 ? 9.258 -69.666 -7.684 1.00 10.62 292 ALA A C 1
ATOM 2158 O O . ALA A 1 292 ? 9.543 -70.839 -7.418 1.00 10.86 292 ALA A O 1
ATOM 2160 N N . MET A 1 293 ? 8.626 -68.871 -6.822 1.00 10.81 293 MET A N 1
ATOM 2161 C CA . MET A 1 293 ? 8.451 -69.250 -5.421 1.00 10.65 293 MET A CA 1
ATOM 2162 C C . MET A 1 293 ? 7.028 -69.739 -5.167 1.00 10.90 293 MET A C 1
ATOM 2163 O O . MET A 1 293 ? 6.069 -68.956 -5.218 1.00 12.25 293 MET A O 1
ATOM 2168 N N . VAL A 1 294 ? 6.899 -71.032 -4.884 1.00 10.68 294 VAL A N 1
ATOM 2169 C CA . VAL A 1 294 ? 5.612 -71.597 -4.487 1.00 10.34 294 VAL A CA 1
ATOM 2170 C C . VAL A 1 294 ? 5.321 -71.194 -3.045 1.00 10.23 294 VAL A C 1
ATOM 2171 O O . VAL A 1 294 ? 6.123 -71.438 -2.139 1.00 10.67 294 VAL A O 1
ATOM 2175 N N . THR A 1 295 ? 4.172 -70.558 -2.840 1.00 9.85 295 THR A N 1
ATOM 2176 C CA . THR A 1 295 ? 3.874 -69.938 -1.558 1.00 10.35 295 THR A CA 1
ATOM 2177 C C . THR A 1 295 ? 2.366 -69.749 -1.361 1.00 10.43 295 THR A C 1
ATOM 2178 O O . THR A 1 295 ? 1.563 -70.156 -2.205 1.00 11.27 295 THR A O 1
ATOM 2182 N N . THR A 1 296 ? 1.998 -69.132 -0.248 1.00 9.97 296 THR A N 1
ATOM 2183 C CA . THR A 1 296 ? 0.619 -68.820 0.057 1.00 10.61 296 THR A CA 1
ATOM 2184 C C . THR A 1 296 ? 0.112 -67.640 -0.769 1.00 11.01 296 THR A C 1
ATOM 2185 O O . THR A 1 296 ? 0.742 -66.581 -0.829 1.00 12.32 296 THR A O 1
ATOM 2189 N N . ASP A 1 297 ? -1.050 -67.830 -1.384 1.00 11.21 297 ASP A N 1
ATOM 2190 C CA . ASP A 1 297 ? -1.728 -66.803 -2.158 1.00 11.32 297 ASP A CA 1
ATOM 2191 C C . ASP A 1 297 ? -2.863 -66.213 -1.337 1.00 11.57 297 ASP A C 1
ATOM 2192 O O . ASP A 1 297 ? -3.210 -66.748 -0.284 1.00 12.45 297 ASP A O 1
ATOM 2197 N N . LEU A 1 298 ? -3.447 -65.111 -1.807 1.00 11.41 298 LEU A N 1
ATOM 2198 C CA . LEU A 1 298 ? -4.737 -64.707 -1.257 1.00 11.70 298 LEU A CA 1
ATOM 2199 C C . LEU A 1 298 ? -5.722 -65.868 -1.419 1.00 12.32 298 LEU A C 1
ATOM 2200 O O . LEU A 1 298 ? -5.765 -66.493 -2.481 1.00 12.83 298 LEU A O 1
ATOM 2205 N N . PRO A 1 299 ? -6.490 -66.186 -0.359 1.00 13.38 299 PRO A N 1
ATOM 2206 C CA . PRO A 1 299 ? -7.341 -67.381 -0.447 1.00 13.85 299 PRO A CA 1
ATOM 2207 C C . PRO A 1 299 ? -8.472 -67.258 -1.472 1.00 14.24 299 PRO A C 1
ATOM 2208 O O . PRO A 1 299 ? -9.003 -66.167 -1.690 1.00 14.81 299 PRO A O 1
ATOM 2212 N N . GLY A 1 300 ? -8.816 -68.377 -2.099 1.00 13.99 300 GLY A N 1
ATOM 2213 C CA . GLY A 1 300 ? -9.934 -68.416 -3.029 1.00 13.76 300 GLY A CA 1
ATOM 2214 C C . GLY A 1 300 ? -9.505 -68.205 -4.464 1.00 13.96 300 GLY A C 1
ATOM 2215 O O . GLY A 1 300 ? -8.445 -67.639 -4.738 1.00 14.15 300 GLY A O 1
ATOM 2216 N N . CYS A 1 301 ? -10.345 -68.651 -5.385 1.00 14.60 301 CYS A N 1
ATOM 2217 C CA . CYS A 1 301 ? -10.054 -68.509 -6.798 1.00 15.12 301 CYS A CA 1
ATOM 2218 C C . CYS A 1 301 ? -10.534 -67.156 -7.339 1.00 14.53 301 CYS A C 1
ATOM 2219 O O . CYS A 1 301 ? -10.436 -66.894 -8.526 1.00 14.70 301 CYS A O 1
ATOM 2222 N N . ASP A 1 302 ? -11.008 -66.293 -6.445 1.00 14.37 302 ASP A N 1
ATOM 2223 C CA . ASP A 1 302 ? -11.390 -64.927 -6.808 1.00 14.83 302 ASP A CA 1
ATOM 2224 C C . ASP A 1 302 ? -10.391 -63.857 -6.362 1.00 14.20 302 ASP A C 1
ATOM 2225 O O . ASP A 1 302 ? -10.577 -62.676 -6.660 1.00 14.10 302 ASP A O 1
ATOM 2230 N N . MET A 1 303 ? -9.352 -64.267 -5.639 1.00 13.10 303 MET A N 1
ATOM 2231 C CA . MET A 1 303 ? -8.353 -63.337 -5.107 1.00 12.43 303 MET A CA 1
ATOM 2232 C C . MET A 1 303 ? -6.960 -63.909 -5.307 1.00 12.56 303 MET A C 1
ATOM 2233 O O . MET A 1 303 ? -6.760 -65.121 -5.238 1.00 13.09 303 MET A O 1
ATOM 2238 N N . GLY A 1 304 ? -5.997 -63.020 -5.514 1.00 12.09 304 GLY A N 1
ATOM 2239 C CA . GLY A 1 304 ? -4.592 -63.402 -5.482 1.00 11.77 304 GLY A CA 1
ATOM 2240 C C . GLY A 1 304 ? -3.972 -63.612 -6.843 1.00 11.34 304 GLY A C 1
ATOM 2241 O O . GLY A 1 304 ? -4.612 -63.406 -7.888 1.00 11.89 304 GLY A O 1
ATOM 2242 N N . TYR A 1 305 ? -2.708 -64.034 -6.837 1.00 11.12 305 TYR A N 1
ATOM 2243 C CA . TYR A 1 305 ? -2.011 -64.360 -8.085 1.00 11.71 305 TYR A CA 1
ATOM 2244 C C . TYR A 1 305 ? -2.536 -65.654 -8.722 1.00 12.01 305 TYR A C 1
ATOM 2245 O O . TYR A 1 305 ? -2.365 -65.865 -9.925 1.00 12.48 305 TYR A O 1
ATOM 2254 N N . ASN A 1 306 ? -3.165 -66.503 -7.913 1.00 11.93 306 ASN A N 1
ATOM 2255 C CA . ASN A 1 306 ? -3.854 -67.688 -8.393 1.00 11.99 306 ASN A CA 1
ATOM 2256 C C . ASN A 1 306 ? -5.352 -67.403 -8.292 1.00 12.12 306 ASN A C 1
ATOM 2257 O O . ASN A 1 306 ? -5.966 -67.538 -7.226 1.00 12.46 306 ASN A O 1
ATOM 2262 N N . ARG A 1 307 ? -5.911 -66.941 -9.408 1.00 13.14 307 ARG A N 1
ATOM 2263 C CA . ARG A 1 307 ? -7.329 -66.622 -9.485 1.00 13.60 307 ARG A CA 1
ATOM 2264 C C . ARG A 1 307 ? -7.815 -66.807 -10.910 1.00 14.50 307 ARG A C 1
ATOM 2265 O O . ARG A 1 307 ? -7.045 -66.673 -11.860 1.00 14.67 307 ARG A O 1
ATOM 2273 N N . THR A 1 308 ? -9.109 -67.093 -11.037 1.00 15.16 308 THR A N 1
ATOM 2274 C CA . THR A 1 308 ? -9.678 -67.519 -12.306 1.00 16.42 308 THR A CA 1
ATOM 2275 C C . THR A 1 308 ? -9.459 -66.524 -13.445 1.00 16.71 308 THR A C 1
ATOM 2276 O O . THR A 1 308 ? -9.148 -66.926 -14.566 1.00 16.88 308 THR A O 1
ATOM 2280 N N . ASP A 1 309 ? -9.583 -65.229 -13.163 1.00 17.47 309 ASP A N 1
ATOM 2281 C CA . ASP A 1 309 ? -9.478 -64.227 -14.229 1.00 18.69 309 ASP A CA 1
ATOM 2282 C C . ASP A 1 309 ? -8.049 -63.767 -14.525 1.00 18.80 309 ASP A C 1
ATOM 2283 O O . ASP A 1 309 ? -7.839 -62.878 -15.352 1.00 19.77 309 ASP A O 1
ATOM 2288 N N . ASP A 1 310 ? -7.066 -64.362 -13.851 1.00 18.88 310 ASP A N 1
ATOM 2289 C CA . ASP A 1 310 ? -5.673 -64.015 -14.125 1.00 18.93 310 ASP A CA 1
ATOM 2290 C C . ASP A 1 310 ? -4.846 -65.279 -14.352 1.00 18.86 310 ASP A C 1
ATOM 2291 O O . ASP A 1 310 ? -3.964 -65.604 -13.555 1.00 18.10 310 ASP A O 1
ATOM 2296 N N . PRO A 1 311 ? -5.124 -65.996 -15.457 1.00 18.85 311 PRO A N 1
ATOM 2297 C CA . PRO A 1 311 ? -4.484 -67.293 -15.674 1.00 18.79 311 PRO A CA 1
ATOM 2298 C C . PRO A 1 311 ? -2.962 -67.221 -15.735 1.00 18.01 311 PRO A C 1
ATOM 2299 O O . PRO A 1 311 ? -2.389 -66.178 -16.051 1.00 18.44 311 PRO A O 1
ATOM 2303 N N . SER A 1 312 ? -2.331 -68.344 -15.415 1.00 17.15 312 SER A N 1
ATOM 2304 C CA . SER A 1 312 ? -0.886 -68.493 -15.467 1.00 16.11 312 SER A CA 1
ATOM 2305 C C . SER A 1 312 ? -0.550 -69.819 -16.129 1.00 15.74 312 SER A C 1
ATOM 2306 O O . SER A 1 312 ? -1.284 -70.797 -15.975 1.00 15.31 312 SER A O 1
ATOM 2309 N N . THR A 1 313 ? 0.578 -69.862 -16.834 1.00 15.12 313 THR A N 1
ATOM 2310 C CA . THR A 1 313 ? 1.099 -71.136 -17.329 1.00 14.96 313 THR A CA 1
ATOM 2311 C C . THR A 1 313 ? 1.714 -71.984 -16.206 1.00 14.20 313 THR A C 1
ATOM 2312 O O . THR A 1 313 ? 2.015 -73.155 -16.403 1.00 14.89 313 THR A O 1
ATOM 2316 N N . ASN A 1 314 ? 1.899 -71.401 -15.022 1.00 13.89 314 ASN A N 1
ATOM 2317 C CA . ASN A 1 314 ? 2.287 -72.211 -13.877 1.00 13.28 314 ASN A CA 1
ATOM 2318 C C . ASN A 1 314 ? 1.209 -73.256 -13.582 1.00 13.29 314 ASN A C 1
ATOM 2319 O O . ASN A 1 314 ? 0.036 -72.908 -13.443 1.00 13.69 314 ASN A O 1
ATOM 2324 N N . ARG A 1 315 ? 1.604 -74.526 -13.500 1.00 13.10 315 ARG A N 1
ATOM 2325 C CA . ARG A 1 315 ? 0.608 -75.604 -13.408 1.00 13.14 315 ARG A CA 1
ATOM 2326 C C . ARG A 1 315 ? -0.170 -75.663 -12.094 1.00 13.18 315 ARG A C 1
ATOM 2327 O O . ARG A 1 315 ? -1.218 -76.314 -12.024 1.00 14.04 315 ARG A O 1
ATOM 2335 N N . LEU A 1 316 ? 0.323 -74.994 -11.054 1.00 12.94 316 LEU A N 1
ATOM 2336 C CA . LEU A 1 316 ? -0.381 -74.980 -9.784 1.00 12.79 316 LEU A CA 1
ATOM 2337 C C . LEU A 1 316 ? -1.657 -74.144 -9.849 1.00 12.83 316 LEU A C 1
ATOM 2338 O O . LEU A 1 316 ? -2.579 -74.357 -9.066 1.00 13.51 316 LEU A O 1
ATOM 2343 N N . HIS A 1 317 ? -1.698 -73.185 -10.767 1.00 13.01 317 HIS A N 1
ATOM 2344 C CA . HIS A 1 317 ? -2.803 -72.223 -10.821 1.00 13.28 317 HIS A CA 1
ATOM 2345 C C . HIS A 1 317 ? -4.044 -72.808 -11.475 1.00 14.13 317 HIS A C 1
ATOM 2346 O O . HIS A 1 317 ? -3.943 -73.563 -12.434 1.00 14.38 317 HIS A O 1
ATOM 2353 N N . GLY A 1 318 ? -5.210 -72.458 -10.935 1.00 14.82 318 GLY A N 1
ATOM 2354 C CA . GLY A 1 318 ? -6.492 -72.944 -11.462 1.00 15.93 318 GLY A CA 1
ATOM 2355 C C . GLY A 1 318 ? -6.505 -74.448 -11.630 1.00 16.41 318 GLY A C 1
ATOM 2356 O O . GLY A 1 318 ? -6.988 -74.973 -12.647 1.00 17.10 318 GLY A O 1
ATOM 2357 N N . ASN A 1 319 ? -5.969 -75.131 -10.623 1.00 16.90 319 ASN A N 1
ATOM 2358 C CA . ASN A 1 319 ? -5.773 -76.572 -10.638 1.00 17.69 319 ASN A CA 1
ATOM 2359 C C . ASN A 1 319 ? -6.590 -77.204 -9.522 1.00 18.27 319 ASN A C 1
ATOM 2360 O O . ASN A 1 319 ? -6.210 -77.144 -8.353 1.00 17.57 319 ASN A O 1
ATOM 2365 N N . SER A 1 320 ? -7.711 -77.822 -9.891 1.00 19.31 320 SER A N 1
ATOM 2366 C CA . SER A 1 320 ? -8.641 -78.387 -8.913 1.00 20.68 320 SER A CA 1
ATOM 2367 C C . SER A 1 320 ? -8.107 -79.640 -8.209 1.00 20.95 320 SER A C 1
ATOM 2368 O O . SER A 1 320 ? -8.608 -80.017 -7.145 1.00 21.66 320 SER A O 1
ATOM 2371 N N . GLN A 1 321 ? -7.085 -80.261 -8.796 1.00 21.28 321 GLN A N 1
ATOM 2372 C CA . GLN A 1 321 ? -6.473 -81.462 -8.230 1.00 22.09 321 GLN A CA 1
ATOM 2373 C C . GLN A 1 321 ? -5.469 -81.100 -7.134 1.00 21.75 321 GLN A C 1
ATOM 2374 O O . GLN A 1 321 ? -5.446 -81.722 -6.069 1.00 22.40 321 GLN A O 1
ATOM 2380 N N . LEU A 1 322 ? -4.659 -80.074 -7.394 1.00 21.17 322 LEU A N 1
ATOM 2381 C CA . LEU A 1 322 ? -3.551 -79.713 -6.509 1.00 20.73 322 LEU A CA 1
ATOM 2382 C C . LEU A 1 322 ? -3.888 -78.586 -5.536 1.00 19.78 322 LEU A C 1
ATOM 2383 O O . LEU A 1 322 ? -3.312 -78.510 -4.453 1.00 19.84 322 LEU A O 1
ATOM 2388 N N . ASP A 1 323 ? -4.815 -77.712 -5.919 1.00 18.74 323 ASP A N 1
ATOM 2389 C CA . ASP A 1 323 ? -5.123 -76.529 -5.111 1.00 17.87 323 ASP A CA 1
ATOM 2390 C C . ASP A 1 323 ? -6.511 -76.007 -5.469 1.00 17.83 323 ASP A C 1
ATOM 2391 O O . ASP A 1 323 ? -6.660 -74.976 -6.133 1.00 17.00 323 ASP A O 1
ATOM 2396 N N . ALA A 1 324 ? -7.523 -76.737 -5.007 1.00 18.24 324 ALA A N 1
ATOM 2397 C CA . ALA A 1 324 ? -8.906 -76.499 -5.418 1.00 18.40 324 ALA A CA 1
ATOM 2398 C C . ALA A 1 324 ? -9.433 -75.112 -5.059 1.00 18.16 324 ALA A C 1
ATOM 2399 O O . ALA A 1 324 ? -10.203 -74.527 -5.821 1.00 18.36 324 ALA A O 1
ATOM 2401 N N . SER A 1 325 ? -9.014 -74.591 -3.907 1.00 17.74 325 SER A N 1
ATOM 2402 C CA . SER A 1 325 ? -9.435 -73.256 -3.488 1.00 17.57 325 SER A CA 1
ATOM 2403 C C . SER A 1 325 ? -8.461 -72.152 -3.889 1.00 16.33 325 SER A C 1
ATOM 2404 O O . SER A 1 325 ? -8.615 -71.018 -3.449 1.00 15.77 325 SER A O 1
ATOM 2407 N N . CYS A 1 326 ? -7.479 -72.479 -4.730 1.00 15.48 326 CYS A N 1
ATOM 2408 C CA . CYS A 1 326 ? -6.502 -71.486 -5.215 1.00 14.64 326 CYS A CA 1
ATOM 2409 C C . CYS A 1 326 ? -5.846 -70.711 -4.066 1.00 13.75 326 CYS A C 1
ATOM 2410 O O . CYS A 1 326 ? -5.729 -69.477 -4.128 1.00 13.41 326 CYS A O 1
ATOM 2413 N N . ASP A 1 327 ? -5.438 -71.434 -3.024 1.00 12.89 327 ASP A N 1
ATOM 2414 C CA . ASP A 1 327 ? -4.855 -70.819 -1.837 1.00 12.56 327 ASP A CA 1
ATOM 2415 C C . ASP A 1 327 ? -3.343 -70.629 -1.949 1.00 11.99 327 ASP A C 1
ATOM 2416 O O . ASP A 1 327 ? -2.739 -70.043 -1.049 1.00 11.35 327 ASP A O 1
ATOM 2421 N N . TYR A 1 328 ? -2.742 -71.143 -3.027 1.00 11.46 328 TYR A N 1
ATOM 2422 C CA . TYR A 1 328 ? -1.281 -71.104 -3.234 1.00 11.31 328 TYR A CA 1
ATOM 2423 C C . TYR A 1 328 ? -0.977 -70.600 -4.633 1.00 10.96 328 TYR A C 1
ATOM 2424 O O . TYR A 1 328 ? -1.823 -70.665 -5.521 1.00 12.36 328 TYR A O 1
ATOM 2433 N N . ASN A 1 329 ? 0.209 -70.038 -4.822 1.00 10.41 329 ASN A N 1
ATOM 2434 C CA . ASN A 1 329 ? 0.617 -69.619 -6.164 1.00 9.89 329 ASN A CA 1
ATOM 2435 C C . ASN A 1 329 ? 2.058 -70.063 -6.422 1.00 10.35 329 ASN A C 1
ATOM 2436 O O . ASN A 1 329 ? 2.770 -70.409 -5.480 1.00 11.40 329 ASN A O 1
ATOM 2441 N N . GLY A 1 330 ? 2.460 -70.078 -7.689 1.00 10.49 330 GLY A N 1
ATOM 2442 C CA . GLY A 1 330 ? 3.814 -70.489 -8.065 1.00 10.93 330 GLY A CA 1
ATOM 2443 C C . GLY A 1 330 ? 4.582 -69.403 -8.789 1.00 10.76 330 GLY A C 1
ATOM 2444 O O . GLY A 1 330 ? 5.599 -69.676 -9.441 1.00 11.41 330 GLY A O 1
ATOM 2445 N N . VAL A 1 331 ? 4.095 -68.168 -8.701 1.00 10.69 331 VAL A N 1
ATOM 2446 C CA . VAL A 1 331 ? 4.660 -67.066 -9.484 1.00 11.30 331 VAL A CA 1
ATOM 2447 C C . VAL A 1 331 ? 5.302 -65.965 -8.642 1.00 10.99 331 VAL A C 1
ATOM 2448 O O . VAL A 1 331 ? 5.853 -65.013 -9.191 1.00 11.82 331 VAL A O 1
ATOM 2452 N N . MET A 1 332 ? 5.240 -66.086 -7.317 1.00 10.75 332 MET A N 1
ATOM 2453 C CA . MET A 1 332 ? 5.901 -65.095 -6.475 1.00 10.41 332 MET A CA 1
ATOM 2454 C C . MET A 1 332 ? 7.396 -65.094 -6.766 1.00 10.19 332 MET A C 1
ATOM 2455 O O . MET A 1 332 ? 7.993 -66.143 -6.945 1.00 10.72 332 MET A O 1
ATOM 2460 N N . ASN A 1 333 ? 7.997 -63.912 -6.827 1.00 9.62 333 ASN A N 1
ATOM 2461 C CA . ASN A 1 333 ? 9.381 -63.799 -7.267 1.00 9.63 333 ASN A CA 1
ATOM 2462 C C . ASN A 1 333 ? 10.006 -62.499 -6.763 1.00 9.89 333 ASN A C 1
ATOM 2463 O O . ASN A 1 333 ? 9.493 -61.865 -5.842 1.00 10.26 333 ASN A O 1
ATOM 2468 N N . GLY A 1 334 ? 11.129 -62.118 -7.357 1.00 9.77 334 GLY A N 1
ATOM 2469 C CA . GLY A 1 334 ? 11.718 -60.817 -7.115 1.00 9.86 334 GLY A CA 1
ATOM 2470 C C . GLY A 1 334 ? 12.675 -60.768 -5.946 1.00 9.79 334 GLY A C 1
ATOM 2471 O O . GLY A 1 334 ? 12.832 -61.735 -5.187 1.00 9.82 334 GLY A O 1
ATOM 2472 N N . THR A 1 335 ? 13.330 -59.625 -5.811 1.00 9.54 335 THR A N 1
ATOM 2473 C CA . THR A 1 335 ? 14.035 -59.370 -4.570 1.00 8.95 335 THR A CA 1
ATOM 2474 C C . THR A 1 335 ? 13.028 -59.331 -3.418 1.00 9.33 335 THR A C 1
ATOM 2475 O O . THR A 1 335 ? 13.413 -59.511 -2.260 1.00 9.67 335 THR A O 1
ATOM 2479 N N . ALA A 1 336 ? 11.739 -59.156 -3.731 1.00 9.30 336 ALA A N 1
ATOM 2480 C CA . ALA A 1 336 ? 10.688 -59.303 -2.701 1.00 9.21 336 ALA A CA 1
ATOM 2481 C C . ALA A 1 336 ? 10.520 -60.721 -2.192 1.00 8.94 336 ALA A C 1
ATOM 2482 O O . ALA A 1 336 ? 9.839 -60.917 -1.186 1.00 9.14 336 ALA A O 1
ATOM 2484 N N . SER A 1 337 ? 11.089 -61.699 -2.899 1.00 8.88 337 SER A N 1
ATOM 2485 C CA . SER A 1 337 ? 11.155 -63.089 -2.435 1.00 9.13 337 SER A CA 1
ATOM 2486 C C . SER A 1 337 ? 12.497 -63.411 -1.785 1.00 9.33 337 SER A C 1
ATOM 2487 O O . SER A 1 337 ? 12.563 -64.201 -0.853 1.00 9.19 337 SER A O 1
ATOM 2490 N N . ALA A 1 338 ? 13.569 -62.795 -2.280 1.00 8.83 338 ALA A N 1
ATOM 2491 C CA . ALA A 1 338 ? 14.876 -62.925 -1.641 1.00 8.86 338 ALA A CA 1
ATOM 2492 C C . ALA A 1 338 ? 14.833 -62.386 -0.211 1.00 8.77 338 ALA A C 1
ATOM 2493 O O . ALA A 1 338 ? 15.477 -62.930 0.692 1.00 9.37 338 ALA A O 1
ATOM 2495 N N . THR A 1 339 ? 14.046 -61.330 -0.022 1.00 8.19 339 THR A N 1
ATOM 2496 C CA . THR A 1 339 ? 13.923 -60.682 1.275 1.00 8.63 339 THR A CA 1
ATOM 2497 C C . THR A 1 339 ? 13.321 -61.628 2.329 1.00 8.67 339 THR A C 1
ATOM 2498 O O . THR A 1 339 ? 13.963 -61.849 3.358 1.00 8.63 339 THR A O 1
ATOM 2502 N N . PRO A 1 340 ? 12.124 -62.222 2.074 1.00 8.70 340 PRO A N 1
ATOM 2503 C CA . PRO A 1 340 ? 11.591 -63.174 3.066 1.00 8.80 340 PRO A CA 1
ATOM 2504 C C . PRO A 1 340 ? 12.408 -64.461 3.163 1.00 9.22 340 PRO A C 1
ATOM 2505 O O . PRO A 1 340 ? 12.402 -65.100 4.205 1.00 9.48 340 PRO A O 1
ATOM 2509 N N . SER A 1 341 ? 13.099 -64.837 2.092 1.00 8.77 341 SER A N 1
ATOM 2510 C CA . SER A 1 341 ? 14.042 -65.957 2.191 1.00 9.04 341 SER A CA 1
ATOM 2511 C C . SER A 1 341 ? 15.106 -65.686 3.254 1.00 9.48 341 SER A C 1
ATOM 2512 O O . SER A 1 341 ? 15.449 -66.566 4.036 1.00 9.63 341 SER A O 1
ATOM 2515 N N . THR A 1 342 ? 15.592 -64.452 3.280 1.00 9.60 342 THR A N 1
ATOM 2516 C CA . THR A 1 342 ? 16.572 -64.012 4.260 1.00 9.69 342 THR A CA 1
ATOM 2517 C C . THR A 1 342 ? 15.944 -63.814 5.643 1.00 9.69 342 THR A C 1
ATOM 2518 O O . THR A 1 342 ? 16.543 -64.198 6.645 1.00 9.85 342 THR A O 1
ATOM 2522 N N . SER A 1 343 ? 14.737 -63.241 5.693 1.00 8.96 343 SER A N 1
ATOM 2523 C CA . SER A 1 343 ? 13.995 -63.096 6.956 1.00 9.17 343 SER A CA 1
ATOM 2524 C C . SER A 1 343 ? 13.795 -64.452 7.619 1.00 9.22 343 SER A C 1
ATOM 2525 O O . SER A 1 343 ? 13.994 -64.597 8.822 1.00 9.60 343 SER A O 1
ATOM 2528 N N . GLY A 1 344 ? 13.392 -65.443 6.831 1.00 9.90 344 GLY A N 1
ATOM 2529 C CA . GLY A 1 344 ? 13.229 -66.804 7.320 1.00 9.96 344 GLY A CA 1
ATOM 2530 C C . GLY A 1 344 ? 14.537 -67.400 7.812 1.00 9.88 344 GLY A C 1
ATOM 2531 O O . GLY A 1 344 ? 14.583 -67.986 8.896 1.00 10.39 344 GLY A O 1
ATOM 2532 N N . ALA A 1 345 ? 15.614 -67.217 7.047 1.00 10.34 345 ALA A N 1
ATOM 2533 C CA . ALA A 1 345 ? 16.939 -67.709 7.442 1.00 10.62 345 ALA A CA 1
ATOM 2534 C C . ALA A 1 345 ? 17.371 -67.084 8.772 1.00 10.52 345 ALA A C 1
ATOM 2535 O O . ALA A 1 345 ? 17.864 -67.771 9.673 1.00 10.90 345 ALA A O 1
ATOM 2537 N N . MET A 1 346 ? 17.183 -65.771 8.876 1.00 10.54 346 MET A N 1
ATOM 2538 C CA . MET A 1 346 ? 17.458 -65.040 10.096 1.00 11.03 346 MET A CA 1
ATOM 2539 C C . MET A 1 346 ? 16.649 -65.599 11.268 1.00 10.92 346 MET A C 1
ATOM 2540 O O . MET A 1 346 ? 17.184 -65.800 12.361 1.00 11.10 346 MET A O 1
ATOM 2545 N N . ALA A 1 347 ? 15.357 -65.857 11.043 1.00 10.47 347 ALA A N 1
ATOM 2546 C CA . ALA A 1 347 ? 14.505 -66.392 12.101 1.00 11.10 347 ALA A CA 1
ATOM 2547 C C . ALA A 1 347 ? 14.991 -67.772 12.551 1.00 10.82 347 ALA A C 1
ATOM 2548 O O . ALA A 1 347 ? 14.961 -68.092 13.744 1.00 11.68 347 ALA A O 1
ATOM 2550 N N . LEU A 1 348 ? 15.469 -68.583 11.620 1.00 10.93 348 LEU A N 1
ATOM 2551 C CA . LEU A 1 348 ? 16.028 -69.887 11.978 1.00 10.80 348 LEU A CA 1
ATOM 2552 C C . LEU A 1 348 ? 17.229 -69.711 12.911 1.00 10.70 348 LEU A C 1
ATOM 2553 O O . LEU A 1 348 ? 17.308 -70.326 13.981 1.00 11.20 348 LEU A O 1
ATOM 2558 N N . LEU A 1 349 ? 18.152 -68.844 12.518 1.00 11.28 349 LEU A N 1
ATOM 2559 C CA . LEU A 1 349 ? 19.348 -68.632 13.312 1.00 11.78 349 LEU A CA 1
ATOM 2560 C C . LEU A 1 349 ? 19.011 -68.083 14.685 1.00 11.96 349 LEU A C 1
ATOM 2561 O O . LEU A 1 349 ? 19.548 -68.541 15.692 1.00 12.85 349 LEU A O 1
ATOM 2566 N N . MET A 1 350 ? 18.124 -67.095 14.721 1.00 11.78 350 MET A N 1
ATOM 2567 C CA . MET A 1 350 ? 17.704 -66.512 15.985 1.00 12.35 350 MET A CA 1
ATOM 2568 C C . MET A 1 350 ? 17.049 -67.541 16.892 1.00 12.72 350 MET A C 1
ATOM 2569 O O . MET A 1 350 ? 17.246 -67.513 18.104 1.00 13.58 350 MET A O 1
ATOM 2574 N N . SER A 1 351 ? 16.268 -68.450 16.324 1.00 12.48 351 SER A N 1
ATOM 2575 C CA . SER A 1 351 ? 15.596 -69.452 17.154 1.00 12.52 351 SER A CA 1
ATOM 2576 C C . SER A 1 351 ? 16.583 -70.451 17.750 1.00 13.04 351 SER A C 1
ATOM 2577 O O . SER A 1 351 ? 16.373 -70.928 18.866 1.00 14.25 351 SER A O 1
ATOM 2580 N N . ALA A 1 352 ? 17.652 -70.748 17.010 1.00 12.99 352 ALA A N 1
ATOM 2581 C CA . ALA A 1 352 ? 18.696 -71.683 17.447 1.00 13.53 352 ALA A CA 1
ATOM 2582 C C . ALA A 1 352 ? 19.636 -71.053 18.469 1.00 14.19 352 ALA A C 1
ATOM 2583 O O . ALA A 1 352 ? 20.131 -71.738 19.373 1.00 15.08 352 ALA A O 1
ATOM 2585 N N . TYR A 1 353 ? 19.875 -69.750 18.320 1.00 14.33 353 TYR A N 1
ATOM 2586 C CA . TYR A 1 353 ? 20.845 -69.023 19.132 1.00 14.78 353 TYR A CA 1
ATOM 2587 C C . TYR A 1 353 ? 20.271 -67.664 19.502 1.00 15.06 353 TYR A C 1
ATOM 2588 O O . TYR A 1 353 ? 20.672 -66.637 18.949 1.00 14.68 353 TYR A O 1
ATOM 2597 N N . PRO A 1 354 ? 19.336 -67.649 20.466 1.00 15.52 354 PRO A N 1
ATOM 2598 C CA . PRO A 1 354 ? 18.564 -66.440 20.758 1.00 16.29 354 PRO A CA 1
ATOM 2599 C C . PRO A 1 354 ? 19.349 -65.301 21.399 1.00 16.60 354 PRO A C 1
ATOM 2600 O O . PRO A 1 354 ? 18.831 -64.185 21.479 1.00 17.26 354 PRO A O 1
ATOM 2604 N N . ASP A 1 355 ? 20.579 -65.570 21.837 1.00 16.98 355 ASP A N 1
ATOM 2605 C CA . ASP A 1 355 ? 21.388 -64.544 22.501 1.00 17.98 355 ASP A CA 1
ATOM 2606 C C . ASP A 1 355 ? 22.246 -63.729 21.546 1.00 17.63 355 ASP A C 1
ATOM 2607 O O . ASP A 1 355 ? 22.804 -62.698 21.934 1.00 18.65 355 ASP A O 1
ATOM 2612 N N . LEU A 1 356 ? 22.357 -64.186 20.302 1.00 16.19 356 LEU A N 1
ATOM 2613 C CA . LEU A 1 356 ? 23.202 -63.514 19.315 1.00 15.54 356 LEU A CA 1
ATOM 2614 C C . LEU A 1 356 ? 22.610 -62.207 18.814 1.00 14.23 356 LEU A C 1
ATOM 2615 O O . LEU A 1 356 ? 21.410 -62.107 18.563 1.00 14.51 356 LEU A O 1
ATOM 2620 N N . SER A 1 357 ? 23.470 -61.203 18.693 1.00 13.08 357 SER A N 1
ATOM 2621 C CA . SER A 1 357 ? 23.090 -59.897 18.174 1.00 12.16 357 SER A CA 1
ATOM 2622 C C . SER A 1 357 ? 22.904 -59.967 16.660 1.00 11.74 357 SER A C 1
ATOM 2623 O O . SER A 1 357 ? 23.351 -60.919 15.997 1.00 11.96 357 SER A O 1
ATOM 2626 N N . VAL A 1 358 ? 22.264 -58.939 16.116 1.00 11.21 358 VAL A N 1
ATOM 2627 C CA . VAL A 1 358 ? 22.101 -58.831 14.673 1.00 10.99 358 VAL A CA 1
ATOM 2628 C C . VAL A 1 358 ? 23.456 -58.825 13.970 1.00 11.05 358 VAL A C 1
ATOM 2629 O O . VAL A 1 358 ? 23.631 -59.488 12.947 1.00 11.04 358 VAL A O 1
ATOM 2633 N N . ARG A 1 359 ? 24.423 -58.097 14.521 1.00 10.96 359 ARG A N 1
ATOM 2634 C CA . ARG A 1 359 ? 25.753 -58.085 13.931 1.00 11.02 359 ARG A CA 1
ATOM 2635 C C . ARG A 1 359 ? 26.430 -59.454 13.985 1.00 10.73 359 ARG A C 1
ATOM 2636 O O . ARG A 1 359 ? 27.132 -59.831 13.052 1.00 10.80 359 ARG A O 1
ATOM 2644 N N . ASP A 1 360 ? 26.201 -60.210 15.061 1.00 10.98 360 ASP A N 1
ATOM 2645 C CA . ASP A 1 360 ? 26.702 -61.581 15.135 1.00 11.24 360 ASP A CA 1
ATOM 2646 C C . ASP A 1 360 ? 26.087 -62.448 14.046 1.00 11.13 360 ASP A C 1
ATOM 2647 O O . ASP A 1 360 ? 26.790 -63.227 13.403 1.00 11.20 360 ASP A O 1
ATOM 2652 N N . LEU A 1 361 ? 24.773 -62.321 13.858 1.00 10.73 361 LEU A N 1
ATOM 2653 C CA . LEU A 1 361 ? 24.082 -63.114 12.848 1.00 11.05 361 LEU A CA 1
ATOM 2654 C C . LEU A 1 361 ? 24.534 -62.756 11.433 1.00 10.98 361 LEU A C 1
ATOM 2655 O O . LEU A 1 361 ? 24.723 -63.639 10.593 1.00 11.59 361 LEU A O 1
ATOM 2660 N N . ARG A 1 362 ? 24.727 -61.461 11.183 1.00 10.81 362 ARG A N 1
ATOM 2661 C CA . ARG A 1 362 ? 25.314 -61.016 9.917 1.00 11.37 362 ARG A CA 1
ATOM 2662 C C . ARG A 1 362 ? 26.690 -61.634 9.677 1.00 11.33 362 ARG A C 1
ATOM 2663 O O . ARG A 1 362 ? 26.990 -62.067 8.557 1.00 12.42 362 ARG A O 1
ATOM 2671 N N . ASP A 1 363 ? 27.519 -61.663 10.722 1.00 11.21 363 ASP A N 1
ATOM 2672 C CA . ASP A 1 363 ? 28.861 -62.223 10.623 1.00 10.97 363 ASP A CA 1
ATOM 2673 C C . ASP A 1 363 ? 28.796 -63.700 10.240 1.00 11.35 363 ASP A C 1
ATOM 2674 O O . ASP A 1 363 ? 29.532 -64.168 9.366 1.00 11.90 363 ASP A O 1
ATOM 2679 N N . LEU A 1 364 ? 27.889 -64.426 10.886 1.00 10.75 364 LEU A N 1
ATOM 2680 C CA . LEU A 1 364 ? 27.734 -65.851 10.625 1.00 11.22 364 LEU A CA 1
ATOM 2681 C C . LEU A 1 364 ? 27.201 -66.121 9.221 1.00 11.17 364 LEU A C 1
ATOM 2682 O O . LEU A 1 364 ? 27.701 -67.008 8.548 1.00 11.37 364 LEU A O 1
ATOM 2687 N N . LEU A 1 365 ? 26.191 -65.365 8.794 1.00 11.06 365 LEU A N 1
ATOM 2688 C CA . LEU A 1 365 ? 25.666 -65.488 7.439 1.00 11.40 365 LEU A CA 1
ATOM 2689 C C . LEU A 1 365 ? 26.719 -65.170 6.385 1.00 11.53 365 LEU A C 1
ATOM 2690 O O . LEU A 1 365 ? 26.836 -65.876 5.379 1.00 11.71 365 LEU A O 1
ATOM 2695 N N . ALA A 1 366 ? 27.477 -64.096 6.604 1.00 11.45 366 ALA A N 1
ATOM 2696 C CA . ALA A 1 366 ? 28.526 -63.713 5.653 1.00 12.00 366 ALA A CA 1
ATOM 2697 C C . ALA A 1 366 ? 29.612 -64.778 5.537 1.00 12.50 366 ALA A C 1
ATOM 2698 O O . ALA A 1 366 ? 30.001 -65.139 4.431 1.00 13.42 366 ALA A O 1
ATOM 2700 N N . ARG A 1 367 ? 30.069 -65.300 6.674 1.00 12.37 367 ARG A N 1
ATOM 2701 C CA . ARG A 1 367 ? 31.212 -66.212 6.666 1.00 12.95 367 ARG A CA 1
ATOM 2702 C C . ARG A 1 367 ? 30.836 -67.619 6.228 1.00 13.21 367 ARG A C 1
ATOM 2703 O O . ARG A 1 367 ? 31.708 -68.422 5.912 1.00 15.48 367 ARG A O 1
ATOM 2711 N N . SER A 1 368 ? 29.538 -67.916 6.214 1.00 13.04 368 SER A N 1
ATOM 2712 C CA . SER A 1 368 ? 29.067 -69.237 5.801 1.00 12.41 368 SER A CA 1
ATOM 2713 C C . SER A 1 368 ? 28.451 -69.266 4.396 1.00 12.18 368 SER A C 1
ATOM 2714 O O . SER A 1 368 ? 28.090 -70.331 3.903 1.00 12.69 368 SER A O 1
ATOM 2717 N N . ALA A 1 369 ? 28.299 -68.102 3.772 1.00 11.49 369 ALA A N 1
ATOM 2718 C CA . ALA A 1 369 ? 27.623 -68.016 2.472 1.00 11.59 369 ALA A CA 1
ATOM 2719 C C . ALA A 1 369 ? 28.391 -68.727 1.355 1.00 11.76 369 ALA A C 1
ATOM 2720 O O . ALA A 1 369 ? 29.622 -68.829 1.386 1.00 12.91 369 ALA A O 1
ATOM 2722 N N . THR A 1 370 ? 27.644 -69.235 0.381 1.00 11.58 370 THR A N 1
ATOM 2723 C CA . THR A 1 370 ? 28.193 -70.036 -0.720 1.00 11.45 370 THR A CA 1
ATOM 2724 C C . THR A 1 370 ? 28.584 -69.138 -1.883 1.00 11.31 370 THR A C 1
ATOM 2725 O O . THR A 1 370 ? 27.799 -68.277 -2.317 1.00 11.28 370 THR A O 1
ATOM 2729 N N . ARG A 1 371 ? 29.799 -69.342 -2.383 1.00 11.36 371 ARG A N 1
ATOM 2730 C CA . ARG A 1 371 ? 30.296 -68.577 -3.526 1.00 12.11 371 ARG A CA 1
ATOM 2731 C C . ARG A 1 371 ? 29.750 -69.141 -4.846 1.00 12.43 371 ARG A C 1
ATOM 2732 O O . ARG A 1 371 ? 30.467 -69.768 -5.631 1.00 13.35 371 ARG A O 1
ATOM 2740 N N . VAL A 1 372 ? 28.458 -68.923 -5.075 1.00 12.08 372 VAL A N 1
ATOM 2741 C CA . VAL A 1 372 ? 27.809 -69.372 -6.301 1.00 12.62 372 VAL A CA 1
ATOM 2742 C C . VAL A 1 372 ? 28.343 -68.598 -7.498 1.00 12.02 372 VAL A C 1
ATOM 2743 O O . VAL A 1 372 ? 28.864 -67.482 -7.352 1.00 12.33 372 VAL A O 1
ATOM 2747 N N . ASP A 1 373 ? 28.223 -69.183 -8.689 1.00 11.57 373 ASP A N 1
ATOM 2748 C CA . ASP A 1 373 ? 28.577 -68.501 -9.925 1.00 11.93 373 ASP A CA 1
ATOM 2749 C C . ASP A 1 373 ? 29.997 -67.940 -9.810 1.00 11.71 373 ASP A C 1
ATOM 2750 O O . ASP A 1 373 ? 30.252 -66.764 -10.096 1.00 12.25 373 ASP A O 1
ATOM 2755 N N . ALA A 1 374 ? 30.923 -68.812 -9.422 1.00 12.44 374 ALA A N 1
ATOM 2756 C CA . ALA A 1 374 ? 32.247 -68.390 -8.966 1.00 13.45 374 ALA A CA 1
ATOM 2757 C C . ALA A 1 374 ? 33.085 -67.724 -10.042 1.00 13.89 374 ALA A C 1
ATOM 2758 O O . ALA A 1 374 ? 33.994 -66.954 -9.735 1.00 14.73 374 ALA A O 1
ATOM 2760 N N . LYS A 1 375 ? 32.786 -68.021 -11.299 1.00 14.38 375 LYS A N 1
ATOM 2761 C CA . LYS A 1 375 ? 33.624 -67.560 -12.396 1.00 14.97 375 LYS A CA 1
ATOM 2762 C C . LYS A 1 375 ? 33.023 -66.395 -13.174 1.00 14.58 375 LYS A C 1
ATOM 2763 O O . LYS A 1 375 ? 33.589 -65.981 -14.180 1.00 15.46 375 LYS A O 1
ATOM 2769 N N . HIS A 1 376 ? 31.878 -65.862 -12.745 1.00 14.17 376 HIS A N 1
ATOM 2770 C CA . HIS A 1 376 ? 31.257 -64.797 -13.540 1.00 14.01 376 HIS A CA 1
ATOM 2771 C C . HIS A 1 376 ? 32.225 -63.625 -13.706 1.00 14.39 376 HIS A C 1
ATOM 2772 O O . HIS A 1 376 ? 32.955 -63.266 -12.785 1.00 15.09 376 HIS A O 1
ATOM 2779 N N . GLN A 1 377 ? 32.231 -63.053 -14.897 1.00 14.78 377 GLN A N 1
ATOM 2780 C CA . GLN A 1 377 ? 33.264 -62.107 -15.287 1.00 14.81 377 GLN A CA 1
ATOM 2781 C C . GLN A 1 377 ? 32.910 -60.691 -14.882 1.00 14.23 377 GLN A C 1
ATOM 2782 O O . GLN A 1 377 ? 31.729 -60.343 -14.825 1.00 14.57 377 GLN A O 1
ATOM 2788 N N . PRO A 1 378 ? 33.931 -59.857 -14.618 1.00 13.87 378 PRO A N 1
ATOM 2789 C CA . PRO A 1 378 ? 33.635 -58.430 -14.465 1.00 13.84 378 PRO A CA 1
ATOM 2790 C C . PRO A 1 378 ? 33.067 -57.864 -15.772 1.00 13.90 378 PRO A C 1
ATOM 2791 O O . PRO A 1 378 ? 33.317 -58.406 -16.855 1.00 14.54 378 PRO A O 1
ATOM 2795 N N . VAL A 1 379 ? 32.314 -56.778 -15.664 1.00 13.22 379 VAL A N 1
ATOM 2796 C CA . VAL A 1 379 ? 31.776 -56.107 -16.834 1.00 13.92 379 VAL A CA 1
ATOM 2797 C C . VAL A 1 379 ? 32.620 -54.874 -17.122 1.00 13.87 379 VAL A C 1
ATOM 2798 O O . VAL A 1 379 ? 32.764 -53.991 -16.272 1.00 14.18 379 VAL A O 1
ATOM 2802 N N . MET A 1 380 ? 33.178 -54.818 -18.326 1.00 14.47 380 MET A N 1
ATOM 2803 C CA . MET A 1 380 ? 34.096 -53.757 -18.709 1.00 15.07 380 MET A CA 1
ATOM 2804 C C . MET A 1 380 ? 33.393 -52.670 -19.509 1.00 15.18 380 MET A C 1
ATOM 2805 O O . MET A 1 380 ? 32.395 -52.917 -20.184 1.00 16.03 380 MET A O 1
ATOM 2810 N N . VAL A 1 381 ? 33.928 -51.460 -19.407 1.00 15.08 381 VAL A N 1
ATOM 2811 C CA . VAL A 1 381 ? 33.444 -50.314 -20.159 1.00 15.35 381 VAL A CA 1
ATOM 2812 C C . VAL A 1 381 ? 34.594 -49.799 -21.001 1.00 15.87 381 VAL A C 1
ATOM 2813 O O . VAL A 1 381 ? 35.684 -49.546 -20.481 1.00 15.72 381 VAL A O 1
ATOM 2817 N N . SER A 1 382 ? 34.337 -49.660 -22.300 1.00 16.27 382 SER A N 1
ATOM 2818 C CA . SER A 1 382 ? 35.329 -49.199 -23.263 1.00 17.99 382 SER A CA 1
ATOM 2819 C C . SER A 1 382 ? 35.021 -47.775 -23.708 1.00 17.42 382 SER A C 1
ATOM 2820 O O . SER A 1 382 ? 33.871 -47.441 -24.005 1.00 18.04 382 SER A O 1
ATOM 2823 N N . TYR A 1 383 ? 36.058 -46.940 -23.757 1.00 17.51 383 TYR A N 1
ATOM 2824 C CA . TYR A 1 383 ? 35.943 -45.601 -24.323 1.00 17.54 383 TYR A CA 1
ATOM 2825 C C . TYR A 1 383 ? 37.299 -45.084 -24.758 1.00 17.77 383 TYR A C 1
ATOM 2826 O O . TYR A 1 383 ? 38.326 -45.656 -24.414 1.00 17.94 383 TYR A O 1
ATOM 2835 N N . THR A 1 384 ? 37.283 -43.992 -25.514 1.00 18.09 384 THR A N 1
ATOM 2836 C CA . THR A 1 384 ? 38.499 -43.337 -25.954 1.00 19.04 384 THR A CA 1
ATOM 2837 C C . THR A 1 384 ? 38.563 -41.971 -25.282 1.00 18.34 384 THR A C 1
ATOM 2838 O O . THR A 1 384 ? 37.609 -41.189 -25.361 1.00 17.46 384 THR A O 1
ATOM 2842 N N . SER A 1 385 ? 39.686 -41.697 -24.621 1.00 18.55 385 SER A N 1
ATOM 2843 C CA . SER A 1 385 ? 39.899 -40.427 -23.930 1.00 19.12 385 SER A CA 1
ATOM 2844 C C . SER A 1 385 ? 40.136 -39.271 -24.905 1.00 19.70 385 SER A C 1
ATOM 2845 O O . SER A 1 385 ? 40.248 -39.496 -26.111 1.00 19.62 385 SER A O 1
ATOM 2848 N N . SER A 1 386 ? 40.233 -38.043 -24.389 1.00 21.01 386 SER A N 1
ATOM 2849 C CA . SER A 1 386 ? 40.475 -36.867 -25.240 1.00 22.54 386 SER A CA 1
ATOM 2850 C C . SER A 1 386 ? 41.882 -36.840 -25.839 1.00 23.00 386 SER A C 1
ATOM 2851 O O . SER A 1 386 ? 42.132 -36.112 -26.807 1.00 23.52 386 SER A O 1
ATOM 2854 N N . THR A 1 387 ? 42.789 -37.644 -25.283 1.00 23.37 387 THR A N 1
ATOM 2855 C CA . THR A 1 387 ? 44.138 -37.772 -25.838 1.00 23.93 387 THR A CA 1
ATOM 2856 C C . THR A 1 387 ? 44.246 -38.973 -26.775 1.00 23.99 387 THR A C 1
ATOM 2857 O O . THR A 1 387 ? 45.329 -39.290 -27.268 1.00 24.26 387 THR A O 1
ATOM 2861 N N . GLY A 1 388 ? 43.119 -39.638 -27.017 1.00 24.00 388 GLY A N 1
ATOM 2862 C CA . GLY A 1 388 ? 43.094 -40.813 -27.883 1.00 24.48 388 GLY A CA 1
ATOM 2863 C C . GLY A 1 388 ? 43.607 -42.086 -27.225 1.00 24.49 388 GLY A C 1
ATOM 2864 O O . GLY A 1 388 ? 43.946 -43.047 -27.915 1.00 25.05 388 GLY A O 1
ATOM 2865 N N . LYS A 1 389 ? 43.677 -42.098 -25.893 1.00 24.43 389 LYS A N 1
ATOM 2866 C CA . LYS A 1 389 ? 43.995 -43.327 -25.162 1.00 24.12 389 LYS A CA 1
ATOM 2867 C C . LYS A 1 389 ? 42.728 -44.184 -25.073 1.00 23.89 389 LYS A C 1
ATOM 2868 O O . LYS A 1 389 ? 41.701 -43.729 -24.567 1.00 23.85 389 LYS A O 1
ATOM 2874 N N . VAL A 1 390 ? 42.799 -45.405 -25.594 1.00 23.69 390 VAL A N 1
ATOM 2875 C CA . VAL A 1 390 ? 41.675 -46.342 -25.552 1.00 23.26 390 VAL A CA 1
ATOM 2876 C C . VAL A 1 390 ? 41.712 -47.064 -24.214 1.00 22.54 390 VAL A C 1
ATOM 2877 O O . VAL A 1 390 ? 42.682 -47.754 -23.898 1.00 22.81 390 VAL A O 1
ATOM 2881 N N . ARG A 1 391 ? 40.654 -46.893 -23.429 1.00 21.62 391 ARG A N 1
ATOM 2882 C CA . ARG A 1 391 ? 40.605 -47.456 -22.088 1.00 20.78 391 ARG A CA 1
ATOM 2883 C C . ARG A 1 391 ? 39.567 -48.559 -21.981 1.00 20.39 391 ARG A C 1
ATOM 2884 O O . ARG A 1 391 ? 38.527 -48.506 -22.628 1.00 20.78 391 ARG A O 1
ATOM 2892 N N . ASP A 1 392 ? 39.884 -49.562 -21.172 1.00 19.78 392 ASP A N 1
ATOM 2893 C CA . ASP A 1 392 ? 38.955 -50.620 -20.812 1.00 19.77 392 ASP A CA 1
ATOM 2894 C C . ASP A 1 392 ? 38.943 -50.676 -19.300 1.00 18.86 392 ASP A C 1
ATOM 2895 O O . ASP A 1 392 ? 39.906 -51.132 -18.675 1.00 19.50 392 ASP A O 1
ATOM 2900 N N . VAL A 1 393 ? 37.863 -50.183 -18.706 1.00 17.79 393 VAL A N 1
ATOM 2901 C CA . VAL A 1 393 ? 37.798 -50.103 -17.247 1.00 17.01 393 VAL A CA 1
ATOM 2902 C C . VAL A 1 393 ? 36.685 -50.963 -16.687 1.00 15.78 393 VAL A C 1
ATOM 2903 O O . VAL A 1 393 ? 35.652 -51.142 -17.315 1.00 15.44 393 VAL A O 1
ATOM 2907 N N . LYS A 1 394 ? 36.912 -51.505 -15.497 1.00 15.05 394 LYS A N 1
ATOM 2908 C CA . LYS A 1 394 ? 35.921 -52.328 -14.826 1.00 14.55 394 LYS A CA 1
ATOM 2909 C C . LYS A 1 394 ? 34.747 -51.458 -14.357 1.00 14.01 394 LYS A C 1
ATOM 2910 O O . LYS A 1 394 ? 34.943 -50.483 -13.625 1.00 13.83 394 LYS A O 1
ATOM 2916 N N . GLY A 1 395 ? 33.546 -51.811 -14.814 1.00 13.68 395 GLY A N 1
ATOM 2917 C CA . GLY A 1 395 ? 32.307 -51.112 -14.451 1.00 13.01 395 GLY A CA 1
ATOM 2918 C C . GLY A 1 395 ? 31.527 -51.840 -13.368 1.00 12.60 395 GLY A C 1
ATOM 2919 O O . GLY A 1 395 ? 30.729 -51.229 -12.644 1.00 12.82 395 GLY A O 1
ATOM 2920 N N . LEU A 1 396 ? 31.738 -53.155 -13.284 1.00 12.30 396 LEU A N 1
ATOM 2921 C CA . LEU A 1 396 ? 31.156 -53.994 -12.232 1.00 12.31 396 LEU A CA 1
ATOM 2922 C C . LEU A 1 396 ? 32.061 -55.194 -12.030 1.00 11.93 396 LEU A C 1
ATOM 2923 O O . LEU A 1 396 ? 32.462 -55.832 -12.979 1.00 13.05 396 LEU A O 1
ATOM 2928 N N . GLU A 1 397 ? 32.380 -55.498 -10.777 1.00 11.23 397 GLU A N 1
ATOM 2929 C CA . GLU A 1 397 ? 33.267 -56.610 -10.472 1.00 10.97 397 GLU A CA 1
ATOM 2930 C C . GLU A 1 397 ? 32.569 -57.957 -10.585 1.00 10.74 397 GLU A C 1
ATOM 2931 O O . GLU A 1 397 ? 31.333 -58.048 -10.549 1.00 11.51 397 GLU A O 1
ATOM 2937 N N . GLY A 1 398 ? 33.385 -58.998 -10.730 1.00 11.11 398 GLY A N 1
ATOM 2938 C CA . GLY A 1 398 ? 32.957 -60.358 -10.445 1.00 10.96 398 GLY A CA 1
ATOM 2939 C C . GLY A 1 398 ? 33.301 -60.632 -8.989 1.00 10.74 398 GL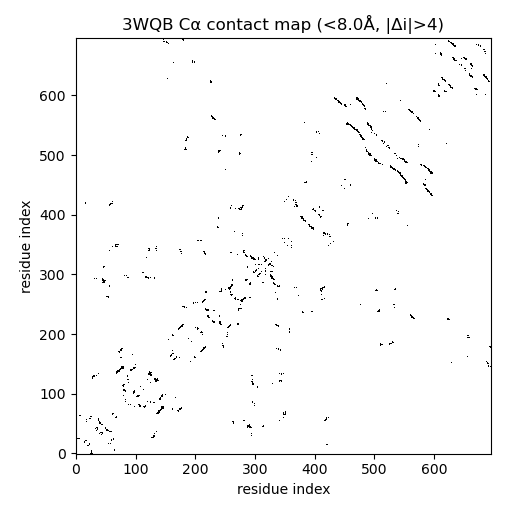Y A C 1
ATOM 2940 O O . GLY A 1 398 ? 33.341 -59.710 -8.171 1.00 12.56 398 GLY A O 1
ATOM 2941 N N . TRP A 1 399 ? 33.570 -61.891 -8.649 1.00 10.43 399 TRP A N 1
ATOM 2942 C CA . TRP A 1 399 ? 34.023 -62.231 -7.298 1.00 10.55 399 TRP A CA 1
ATOM 2943 C C . TRP A 1 399 ? 35.441 -61.754 -7.047 1.00 10.85 399 TRP A C 1
ATOM 2944 O O . TRP A 1 399 ? 36.339 -61.988 -7.863 1.00 11.60 399 TRP A O 1
ATOM 2955 N N . GLU A 1 400 ? 35.628 -61.114 -5.897 1.00 10.73 400 GLU A N 1
ATOM 2956 C CA . GLU A 1 400 ? 36.948 -60.677 -5.433 1.00 11.21 400 GLU A CA 1
ATOM 2957 C C . GLU A 1 400 ? 37.107 -60.962 -3.945 1.00 11.62 400 GLU A C 1
ATOM 2958 O O . GLU A 1 400 ? 36.128 -60.976 -3.186 1.00 13.06 400 GLU A O 1
ATOM 2964 N N . ARG A 1 401 ? 38.340 -61.220 -3.530 1.00 12.05 401 ARG A N 1
ATOM 2965 C CA . ARG A 1 401 ? 38.626 -61.514 -2.129 1.00 12.06 401 ARG A CA 1
ATOM 2966 C C . ARG A 1 401 ? 39.320 -60.308 -1.500 1.00 12.40 401 ARG A C 1
ATOM 2967 O O . ARG A 1 401 ? 40.325 -59.818 -2.026 1.00 13.24 401 ARG A O 1
ATOM 2975 N N . ASN A 1 402 ? 38.789 -59.822 -0.377 1.00 11.38 402 ASN A N 1
ATOM 2976 C CA . ASN A 1 402 ? 39.380 -58.650 0.276 1.00 11.79 402 ASN A CA 1
ATOM 2977 C C . ASN A 1 402 ? 40.618 -59.009 1.109 1.00 12.26 402 ASN A C 1
ATOM 2978 O O . ASN A 1 402 ? 41.014 -60.175 1.165 1.00 12.24 402 ASN A O 1
ATOM 2983 N N . ALA A 1 403 ? 41.227 -58.017 1.751 1.00 12.87 403 ALA A N 1
ATOM 2984 C CA . ALA A 1 403 ? 42.510 -58.253 2.425 1.00 13.71 403 ALA A CA 1
ATOM 2985 C C . ALA A 1 403 ? 42.377 -59.074 3.703 1.00 14.27 403 ALA A C 1
ATOM 2986 O O . ALA A 1 403 ? 43.383 -59.576 4.230 1.00 16.16 403 ALA A O 1
ATOM 2988 N N . ALA A 1 404 ? 41.145 -59.230 4.181 1.00 14.49 404 ALA A N 1
ATOM 2989 C CA . ALA A 1 404 ? 40.860 -60.031 5.363 1.00 14.11 404 ALA A CA 1
ATOM 2990 C C . ALA A 1 404 ? 40.401 -61.434 4.965 1.00 13.98 404 ALA A C 1
ATOM 2991 O O . ALA A 1 404 ? 40.018 -62.226 5.818 1.00 15.33 404 ALA A O 1
ATOM 2993 N N . GLY A 1 405 ? 40.420 -61.731 3.668 1.00 13.19 405 GLY A N 1
ATOM 2994 C CA . GLY A 1 405 ? 40.113 -63.078 3.199 1.00 12.94 405 GLY A CA 1
ATOM 2995 C C . GLY A 1 405 ? 38.652 -63.328 2.862 1.00 12.44 405 GLY A C 1
ATOM 2996 O O . GLY A 1 405 ? 38.271 -64.456 2.548 1.00 14.06 405 GLY A O 1
ATOM 2997 N N . MET A 1 406 ? 37.838 -62.279 2.930 1.00 12.11 406 MET A N 1
ATOM 2998 C CA . MET A 1 406 ? 36.406 -62.390 2.643 1.00 12.55 406 MET A CA 1
ATOM 2999 C C . MET A 1 406 ? 36.137 -62.241 1.148 1.00 12.00 406 MET A C 1
ATOM 3000 O O . MET A 1 406 ? 36.534 -61.247 0.530 1.00 11.92 406 MET A O 1
ATOM 3005 N N . TRP A 1 407 ? 35.447 -63.223 0.581 1.00 10.88 407 TRP A N 1
ATOM 3006 C CA . TRP A 1 407 ? 35.003 -63.155 -0.801 1.00 10.81 407 TRP A CA 1
ATOM 3007 C C . TRP A 1 407 ? 33.752 -62.302 -0.882 1.00 10.62 407 TRP A C 1
ATOM 3008 O O . TRP A 1 407 ? 32.830 -62.448 -0.073 1.00 11.32 407 TRP A O 1
ATOM 3019 N N . PHE A 1 408 ? 33.692 -61.447 -1.898 1.00 9.85 408 PHE A N 1
ATOM 3020 C CA . PHE A 1 408 ? 32.547 -60.554 -2.060 1.00 9.41 408 PHE A CA 1
ATOM 3021 C C . PHE A 1 408 ? 32.330 -60.242 -3.530 1.00 9.84 408 PHE A C 1
ATOM 3022 O O . PHE A 1 408 ? 33.292 -60.103 -4.286 1.00 11.01 408 PHE A O 1
ATOM 3030 N N . SER A 1 409 ? 31.062 -60.123 -3.919 1.00 9.78 409 SER A N 1
ATOM 3031 C CA . SER A 1 409 ? 30.718 -59.614 -5.244 1.00 9.49 409 SER A CA 1
ATOM 3032 C C . SER A 1 409 ? 29.513 -58.675 -5.122 1.00 9.29 409 SER A C 1
ATOM 3033 O O . SER A 1 409 ? 28.665 -58.865 -4.250 1.00 9.71 409 SER A O 1
ATOM 3036 N N . PRO A 1 410 ? 29.428 -57.655 -5.990 1.00 8.83 410 PRO A N 1
ATOM 3037 C CA . PRO A 1 410 ? 28.237 -56.808 -5.940 1.00 8.99 410 PRO A CA 1
ATOM 3038 C C . PRO A 1 410 ? 26.971 -57.557 -6.371 1.00 9.15 410 PRO A C 1
ATOM 3039 O O . PRO A 1 410 ? 25.870 -57.151 -6.010 1.00 9.42 410 PRO A O 1
ATOM 3043 N N . THR A 1 411 ? 27.119 -58.644 -7.130 1.00 9.46 411 THR A N 1
ATOM 3044 C CA . THR A 1 411 ? 25.952 -59.421 -7.538 1.00 10.12 411 THR A CA 1
ATOM 3045 C C . THR A 1 411 ? 25.378 -60.258 -6.388 1.00 9.94 411 THR A C 1
ATOM 3046 O O . THR A 1 411 ? 24.159 -60.269 -6.176 1.00 10.28 411 THR A O 1
ATOM 3050 N N . TYR A 1 412 ? 26.247 -60.961 -5.668 1.00 9.61 412 TYR A N 1
ATOM 3051 C CA . TYR A 1 412 ? 25.813 -61.942 -4.675 1.00 9.38 412 TYR A CA 1
ATOM 3052 C C . TYR A 1 412 ? 26.131 -61.545 -3.234 1.00 9.21 412 TYR A C 1
ATOM 3053 O O . TYR A 1 412 ? 25.855 -62.310 -2.310 1.00 10.16 412 TYR A O 1
ATOM 3062 N N . GLY A 1 413 ? 26.717 -60.362 -3.042 1.00 9.13 413 GLY A N 1
ATOM 3063 C CA . GLY A 1 413 ? 27.223 -59.992 -1.724 1.00 8.92 413 GLY A CA 1
ATOM 3064 C C . GLY A 1 413 ? 28.285 -60.998 -1.294 1.00 8.83 413 GLY A C 1
ATOM 3065 O O . GLY A 1 413 ? 29.184 -61.355 -2.068 1.00 9.92 413 GLY A O 1
ATOM 3066 N N . PHE A 1 414 ? 28.176 -61.461 -0.051 1.00 9.32 414 PHE A N 1
ATOM 3067 C CA . PHE A 1 414 ? 29.067 -62.496 0.460 1.00 9.59 414 PHE A CA 1
ATOM 3068 C C . PHE A 1 414 ? 28.721 -63.887 -0.073 1.00 9.76 414 PHE A C 1
ATOM 3069 O O . PHE A 1 414 ? 29.495 -64.832 0.100 1.00 10.66 414 PHE A O 1
ATOM 3077 N N . GLY A 1 415 ? 27.578 -63.996 -0.748 1.00 9.79 415 GLY A N 1
ATOM 3078 C CA . GLY A 1 415 ? 27.174 -65.243 -1.376 1.00 9.69 415 GLY A CA 1
ATOM 3079 C C . GLY A 1 415 ? 25.755 -65.659 -1.065 1.00 9.50 415 GLY A C 1
ATOM 3080 O O . GLY A 1 415 ? 24.989 -64.929 -0.422 1.00 9.53 415 GLY A O 1
ATOM 3081 N N . LEU A 1 416 ? 25.407 -66.855 -1.532 1.00 8.82 416 LEU A N 1
ATOM 3082 C CA . LEU A 1 416 ? 24.091 -67.415 -1.282 1.00 9.38 416 LEU A CA 1
ATOM 3083 C C . LEU A 1 416 ? 23.995 -67.961 0.140 1.00 9.26 416 LEU A C 1
ATOM 3084 O O . LEU A 1 416 ? 24.860 -68.709 0.593 1.00 10.40 416 LEU A O 1
ATOM 3089 N N . ILE A 1 417 ? 22.927 -67.592 0.833 1.00 9.14 417 ILE A N 1
ATOM 3090 C CA . ILE A 1 417 ? 22.680 -68.086 2.188 1.00 9.63 417 ILE A CA 1
ATOM 3091 C C . ILE A 1 417 ? 22.851 -69.604 2.287 1.00 9.61 417 ILE A C 1
ATOM 3092 O O . ILE A 1 417 ? 22.340 -70.356 1.449 1.00 10.36 417 ILE A O 1
ATOM 3097 N N . ASP A 1 418 ? 23.569 -70.038 3.320 1.00 9.85 418 ASP A N 1
ATOM 3098 C CA . ASP A 1 418 ? 23.731 -71.454 3.641 1.00 9.96 418 ASP A CA 1
ATOM 3099 C C . ASP A 1 418 ? 23.374 -71.585 5.113 1.00 9.94 418 ASP A C 1
ATOM 3100 O O . ASP A 1 418 ? 24.209 -71.375 5.988 1.00 10.68 418 ASP A O 1
ATOM 3105 N N . VAL A 1 419 ? 22.116 -71.908 5.394 1.00 10.20 419 VAL A N 1
ATOM 3106 C CA . VAL A 1 419 ? 21.639 -71.926 6.779 1.00 10.71 419 VAL A CA 1
ATOM 3107 C C . VAL A 1 419 ? 22.354 -72.992 7.611 1.00 10.80 419 VAL A C 1
ATOM 3108 O O . VAL A 1 419 ? 22.721 -72.746 8.773 1.00 11.27 419 VAL A O 1
ATOM 3112 N N . ASN A 1 420 ? 22.537 -74.179 7.039 1.00 10.72 420 ASN A N 1
ATOM 3113 C CA . ASN A 1 420 ? 23.191 -75.256 7.774 1.00 10.75 420 ASN A CA 1
ATOM 3114 C C . ASN A 1 420 ? 24.595 -74.860 8.213 1.00 10.92 420 ASN A C 1
ATOM 3115 O O . ASN A 1 420 ? 24.976 -75.110 9.364 1.00 11.19 420 ASN A O 1
ATOM 3120 N N . LYS A 1 421 ? 25.355 -74.243 7.308 1.00 11.24 421 LYS A N 1
ATOM 3121 C CA . LYS A 1 421 ? 26.727 -73.850 7.627 1.00 11.21 421 LYS A CA 1
ATOM 3122 C C . LYS A 1 421 ? 26.749 -72.689 8.620 1.00 11.21 421 LYS A C 1
ATOM 3123 O O . LYS A 1 421 ? 27.588 -72.657 9.520 1.00 11.80 421 LYS A O 1
ATOM 3129 N N . ALA A 1 422 ? 25.803 -71.758 8.489 1.00 11.08 422 ALA A N 1
ATOM 3130 C CA . ALA A 1 422 ? 25.683 -70.684 9.467 1.00 11.15 422 ALA A CA 1
ATOM 3131 C C . ALA A 1 422 ? 25.451 -71.255 10.861 1.00 11.41 422 ALA A C 1
ATOM 3132 O O . ALA A 1 422 ? 26.036 -70.786 11.835 1.00 11.41 422 ALA A O 1
ATOM 3134 N N . LEU A 1 423 ? 24.603 -72.279 10.950 1.00 11.75 423 LEU A N 1
ATOM 3135 C CA . LEU A 1 423 ? 24.350 -72.946 12.232 1.00 12.09 423 LEU A CA 1
ATOM 3136 C C . LEU A 1 423 ? 25.563 -73.697 12.768 1.00 12.39 423 LEU A C 1
ATOM 3137 O O . LEU A 1 423 ? 25.785 -73.720 13.972 1.00 12.65 423 LEU A O 1
ATOM 3142 N N . GLU A 1 424 ? 26.335 -74.314 11.882 1.00 12.67 424 GLU A N 1
ATOM 3143 C CA . GLU A 1 424 ? 27.592 -74.949 12.278 1.00 13.39 424 GLU A CA 1
ATOM 3144 C C . GLU A 1 424 ? 28.549 -73.926 12.886 1.00 13.82 424 GLU A C 1
ATOM 3145 O O . GLU A 1 424 ? 29.157 -74.166 13.925 1.00 14.64 424 GLU A O 1
ATOM 3151 N N . LEU A 1 425 ? 28.663 -72.768 12.252 1.00 13.90 425 LEU A N 1
ATOM 3152 C CA . LEU A 1 425 ? 29.559 -71.737 12.752 1.00 14.49 425 LEU A CA 1
ATOM 3153 C C . LEU A 1 425 ? 29.024 -71.132 14.046 1.00 14.36 425 LEU A C 1
ATOM 3154 O O . LEU A 1 425 ? 29.794 -70.784 14.941 1.00 14.64 425 LEU A O 1
ATOM 3159 N N . ALA A 1 426 ? 27.700 -71.031 14.153 1.00 14.00 426 ALA A N 1
ATOM 3160 C CA . ALA A 1 426 ? 27.069 -70.400 15.315 1.00 14.77 426 ALA A CA 1
ATOM 3161 C C . ALA A 1 426 ? 27.367 -71.118 16.623 1.00 15.55 426 ALA A C 1
ATOM 3162 O O . ALA A 1 426 ? 27.475 -70.479 17.667 1.00 15.90 426 ALA A O 1
ATOM 3164 N N . ALA A 1 427 ? 27.517 -72.440 16.545 1.00 15.93 427 ALA A N 1
ATOM 3165 C CA . ALA A 1 427 ? 27.760 -73.277 17.719 1.00 17.19 427 ALA A CA 1
ATOM 3166 C C . ALA A 1 427 ? 29.051 -72.880 18.418 1.00 17.98 427 ALA A C 1
ATOM 3167 O O . ALA A 1 427 ? 29.202 -73.103 19.622 1.00 18.71 427 ALA A O 1
ATOM 3169 N N . ASN A 1 428 ? 29.975 -72.289 17.666 1.00 18.32 428 ASN A N 1
ATOM 3170 C CA . ASN A 1 428 ? 31.277 -71.909 18.207 1.00 19.25 428 ASN A CA 1
ATOM 3171 C C . ASN A 1 428 ? 31.557 -70.414 18.133 1.00 19.08 428 ASN A C 1
ATOM 3172 O O . ASN A 1 428 ? 32.687 -69.966 18.340 1.00 19.90 428 ASN A O 1
ATOM 3177 N N . HIS A 1 429 ? 30.516 -69.639 17.859 1.00 18.59 429 HIS A N 1
ATOM 3178 C CA . HIS A 1 429 ? 30.676 -68.214 17.656 1.00 18.25 429 HIS A CA 1
ATOM 3179 C C . HIS A 1 429 ? 30.940 -67.486 18.969 1.00 19.11 429 HIS A C 1
ATOM 3180 O O . HIS A 1 429 ? 30.294 -67.754 19.983 1.00 20.45 429 HIS A O 1
ATOM 3187 N N . GLN A 1 430 ? 31.905 -66.576 18.944 1.00 18.99 430 GLN A N 1
ATOM 3188 C CA . GLN A 1 430 ? 32.106 -65.671 20.059 1.00 19.41 430 GLN A CA 1
ATOM 3189 C C . GLN A 1 430 ? 31.618 -64.280 19.662 1.00 19.01 430 GLN A C 1
ATOM 3190 O O . GLN A 1 430 ? 31.879 -63.832 18.543 1.00 18.82 430 GLN A O 1
ATOM 3196 N N . PRO A 1 431 ? 30.890 -63.603 20.564 1.00 18.98 431 PRO A N 1
ATOM 3197 C CA . PRO A 1 431 ? 30.236 -62.335 20.227 1.00 18.83 431 PRO A CA 1
ATOM 3198 C C . PRO A 1 431 ? 31.202 -61.250 19.755 1.00 18.20 431 PRO A C 1
ATOM 3199 O O . PRO A 1 431 ? 32.294 -61.091 20.312 1.00 18.38 431 PRO A O 1
ATOM 3203 N N . LEU A 1 432 ? 30.802 -60.542 18.702 1.00 17.20 432 LEU A N 1
ATOM 3204 C CA . LEU A 1 432 ? 31.489 -59.330 18.271 1.00 16.83 432 LEU A CA 1
ATOM 3205 C C . LEU A 1 432 ? 31.427 -58.264 19.367 1.00 16.33 432 LEU A C 1
ATOM 3206 O O . LEU A 1 432 ? 30.432 -58.178 20.087 1.00 17.16 432 LEU A O 1
ATOM 3211 N N . PRO A 1 433 ? 32.492 -57.451 19.494 1.00 15.71 433 PRO A N 1
ATOM 3212 C CA . PRO A 1 433 ? 32.456 -56.298 20.403 1.00 15.31 433 PRO A CA 1
ATOM 3213 C C . PRO A 1 433 ? 31.460 -55.237 19.912 1.00 14.70 433 PRO A C 1
ATOM 3214 O O . PRO A 1 433 ? 30.938 -55.364 18.800 1.00 14.16 433 PRO A O 1
ATOM 3218 N N . PRO A 1 434 ? 31.178 -54.200 20.721 1.00 14.09 434 PRO A N 1
ATOM 3219 C CA . PRO A 1 434 ? 30.157 -53.225 20.333 1.00 13.97 434 PRO A CA 1
ATOM 3220 C C . PRO A 1 434 ? 30.475 -52.494 19.028 1.00 13.69 434 PRO A C 1
ATOM 3221 O O . PRO A 1 434 ? 31.641 -52.299 18.676 1.00 14.10 434 PRO A O 1
ATOM 3225 N N . LEU A 1 435 ? 29.426 -52.117 18.311 1.00 13.02 435 LEU A N 1
ATOM 3226 C CA . LEU A 1 435 ? 29.579 -51.331 17.095 1.00 12.59 435 LEU A CA 1
ATOM 3227 C C . LEU A 1 435 ? 30.170 -49.960 17.419 1.00 12.53 435 LEU A C 1
ATOM 3228 O O . LEU A 1 435 ? 29.726 -49.285 18.357 1.00 13.42 435 LEU A O 1
ATOM 3233 N N . VAL A 1 436 ? 31.175 -49.571 16.639 1.00 12.70 436 VAL A N 1
ATOM 3234 C CA . VAL A 1 436 ? 31.727 -48.230 16.663 1.00 12.94 436 VAL A CA 1
ATOM 3235 C C . VAL A 1 436 ? 31.384 -47.579 15.331 1.00 12.58 436 VAL A C 1
ATOM 3236 O O . VAL A 1 436 ? 31.667 -48.123 14.255 1.00 12.77 436 VAL A O 1
ATOM 3240 N N . GLN A 1 437 ? 30.746 -46.419 15.410 1.00 12.42 437 GLN A N 1
ATOM 3241 C CA . GLN A 1 437 ? 30.448 -45.613 14.235 1.00 13.40 437 GLN A CA 1
ATOM 3242 C C . GLN A 1 437 ? 31.357 -44.393 14.285 1.00 13.90 437 GLN A C 1
ATOM 3243 O O . GLN A 1 437 ? 31.133 -43.462 15.081 1.00 15.17 437 GLN A O 1
ATOM 3249 N N . LEU A 1 438 ? 32.399 -44.403 13.458 1.00 14.22 438 LEU A N 1
ATOM 3250 C CA . LEU A 1 438 ? 33.352 -43.306 13.479 1.00 14.81 438 LEU A CA 1
ATOM 3251 C C . LEU A 1 438 ? 32.676 -42.029 13.002 1.00 15.59 438 LEU A C 1
ATOM 3252 O O . LEU A 1 438 ? 31.769 -42.077 12.173 1.00 16.13 438 LEU A O 1
ATOM 3257 N N . PRO A 1 439 ? 33.106 -40.873 13.532 1.00 15.77 439 PRO A N 1
ATOM 3258 C CA . PRO A 1 439 ? 32.547 -39.623 13.035 1.00 16.00 439 PRO A CA 1
ATOM 3259 C C . PRO A 1 439 ? 32.755 -39.492 11.524 1.00 15.83 439 PRO A C 1
ATOM 3260 O O . PRO A 1 439 ? 33.787 -39.922 11.000 1.00 16.29 439 PRO A O 1
ATOM 3264 N N . TRP A 1 440 ? 31.766 -38.926 10.842 1.00 15.45 440 TRP A N 1
ATOM 3265 C CA . TRP A 1 440 ? 31.908 -38.579 9.431 1.00 15.19 440 TRP A CA 1
ATOM 3266 C C . TRP A 1 440 ? 33.139 -37.690 9.266 1.00 15.30 440 TRP A C 1
ATOM 3267 O O . TRP A 1 440 ? 33.373 -36.777 10.077 1.00 16.11 440 TRP A O 1
ATOM 3278 N N . GLN A 1 441 ? 33.941 -37.995 8.250 1.00 14.89 441 GLN A N 1
ATOM 3279 C CA . GLN A 1 441 ? 35.055 -37.154 7.850 1.00 14.82 441 GLN A CA 1
ATOM 3280 C C . GLN A 1 441 ? 34.719 -36.562 6.498 1.00 14.64 441 GLN A C 1
ATOM 3281 O O . GLN A 1 441 ? 34.553 -37.299 5.516 1.00 14.73 441 GLN A O 1
ATOM 3287 N N . LYS A 1 442 ? 34.605 -35.235 6.459 1.00 14.72 442 LYS A N 1
ATOM 3288 C CA . LYS A 1 442 ? 34.246 -34.517 5.236 1.00 15.30 442 LYS A CA 1
ATOM 3289 C C . LYS A 1 442 ? 35.483 -33.947 4.561 1.00 15.15 442 LYS A C 1
ATOM 3290 O O . LYS A 1 442 ? 36.351 -33.355 5.211 1.00 15.52 442 LYS A O 1
ATOM 3296 N N . ILE A 1 443 ? 35.544 -34.122 3.247 1.00 15.41 443 ILE A N 1
ATOM 3297 C CA . ILE A 1 443 ? 36.640 -33.616 2.441 1.00 16.44 443 ILE A CA 1
ATOM 3298 C C . ILE A 1 443 ? 36.052 -32.696 1.380 1.00 16.78 443 ILE A C 1
ATOM 3299 O O . ILE A 1 443 ? 35.402 -33.157 0.443 1.00 16.97 443 ILE A O 1
ATOM 3304 N N . ASN A 1 444 ? 36.267 -31.392 1.540 1.00 17.96 444 ASN A N 1
ATOM 3305 C CA . ASN A 1 444 ? 35.901 -30.430 0.512 1.00 18.99 444 ASN A CA 1
ATOM 3306 C C . ASN A 1 444 ? 37.017 -30.358 -0.522 1.00 19.66 444 ASN A C 1
ATOM 3307 O O . ASN A 1 444 ? 38.190 -30.231 -0.168 1.00 20.51 444 ASN A O 1
ATOM 3312 N N . VAL A 1 445 ? 36.646 -30.439 -1.795 1.00 19.80 445 VAL A N 1
ATOM 3313 C CA . VAL A 1 445 ? 37.616 -30.537 -2.880 1.00 21.08 445 VAL A CA 1
ATOM 3314 C C . VAL A 1 445 ? 37.652 -29.201 -3.609 1.00 21.55 445 VAL A C 1
ATOM 3315 O O . VAL A 1 445 ? 36.608 -28.606 -3.878 1.00 21.56 445 VAL A O 1
ATOM 3319 N N . THR A 1 446 ? 38.860 -28.730 -3.904 1.00 22.92 446 THR A N 1
ATOM 3320 C CA . THR A 1 446 ? 39.061 -27.406 -4.493 1.00 24.28 446 THR A CA 1
ATOM 3321 C C . THR A 1 446 ? 40.103 -27.430 -5.608 1.00 24.30 446 THR A C 1
ATOM 3322 O O . THR A 1 446 ? 40.916 -28.356 -5.709 1.00 24.72 446 THR A O 1
ATOM 3326 N N . GLY A 1 447 ? 40.072 -26.399 -6.445 1.00 24.49 447 GLY A N 1
ATOM 3327 C CA . GLY A 1 447 ? 41.081 -26.217 -7.479 1.00 24.28 447 GLY A CA 1
ATOM 3328 C C . GLY A 1 447 ? 41.036 -27.219 -8.617 1.00 23.87 447 GLY A C 1
ATOM 3329 O O . GLY A 1 447 ? 40.018 -27.879 -8.845 1.00 24.39 447 GLY A O 1
ATOM 3330 N N . SER A 1 448 ? 42.163 -27.343 -9.313 1.00 23.37 448 SER A N 1
ATOM 3331 C CA . SER A 1 448 ? 42.264 -28.146 -10.535 1.00 22.82 448 SER A CA 1
ATOM 3332 C C . SER A 1 448 ? 41.991 -29.638 -10.341 1.00 22.36 448 SER A C 1
ATOM 3333 O O . SER A 1 448 ? 41.523 -30.301 -11.259 1.00 22.41 448 SER A O 1
ATOM 3336 N N . ALA A 1 449 ? 42.283 -30.153 -9.148 1.00 21.44 449 ALA A N 1
ATOM 3337 C CA . ALA A 1 449 ? 42.085 -31.576 -8.843 1.00 20.48 449 ALA A CA 1
ATOM 3338 C C . ALA A 1 449 ? 40.600 -31.938 -8.750 1.00 19.92 449 ALA A C 1
ATOM 3339 O O . ALA A 1 449 ? 40.248 -33.123 -8.745 1.00 20.33 449 ALA A O 1
ATOM 3341 N N . ALA A 1 450 ? 39.740 -30.921 -8.694 1.00 18.74 450 ALA A N 1
ATOM 3342 C CA . ALA A 1 450 ? 38.289 -31.121 -8.627 1.00 18.06 450 ALA A CA 1
ATOM 3343 C C . ALA A 1 450 ? 37.664 -31.519 -9.964 1.00 17.10 450 ALA A C 1
ATOM 3344 O O . ALA A 1 450 ? 36.591 -32.119 -10.001 1.00 16.64 450 ALA A O 1
ATOM 3346 N N . ALA A 1 451 ? 38.331 -31.183 -11.063 1.00 16.20 451 ALA A N 1
ATOM 3347 C CA . ALA A 1 451 ? 37.778 -31.390 -12.394 1.00 15.33 451 ALA A CA 1
ATOM 3348 C C . ALA A 1 451 ? 37.500 -32.857 -12.713 1.00 15.17 451 ALA A C 1
ATOM 3349 O O . ALA A 1 451 ? 38.325 -33.732 -12.432 1.00 15.53 451 ALA A O 1
ATOM 3351 N N . ILE A 1 452 ? 36.331 -33.108 -13.294 1.00 14.65 452 ILE A N 1
ATOM 3352 C CA . ILE A 1 452 ? 36.010 -34.420 -13.847 1.00 14.47 452 ILE A CA 1
ATOM 3353 C C . ILE A 1 452 ? 35.894 -34.236 -15.361 1.00 14.62 452 ILE A C 1
ATOM 3354 O O . ILE A 1 452 ? 34.842 -33.844 -15.877 1.00 15.29 452 ILE A O 1
ATOM 3359 N N . ALA A 1 453 ? 36.981 -34.498 -16.071 1.00 14.54 453 ALA A N 1
ATOM 3360 C CA . ALA A 1 453 ? 36.983 -34.329 -17.525 1.00 14.52 453 ALA A CA 1
ATOM 3361 C C . ALA A 1 453 ? 36.074 -35.347 -18.192 1.00 14.54 453 ALA A C 1
ATOM 3362 O O . ALA A 1 453 ? 35.900 -36.461 -17.689 1.00 14.96 453 ALA A O 1
ATOM 3364 N N . ASP A 1 454 ? 35.486 -34.966 -19.323 1.00 14.45 454 ASP A N 1
ATOM 3365 C CA . ASP A 1 454 ? 34.780 -35.925 -20.162 1.00 14.21 454 ASP A CA 1
ATOM 3366 C C . ASP A 1 454 ? 35.771 -37.025 -20.550 1.00 14.28 454 ASP A C 1
ATOM 3367 O O . ASP A 1 454 ? 36.956 -36.746 -20.753 1.00 14.68 454 ASP A O 1
ATOM 3372 N N . VAL A 1 455 ? 35.299 -38.271 -20.621 1.00 13.60 455 VAL A N 1
ATOM 3373 C CA . VAL A 1 455 ? 36.135 -39.426 -21.014 1.00 13.90 455 VAL A CA 1
ATOM 3374 C C . VAL A 1 455 ? 37.556 -39.330 -20.442 1.00 13.92 455 VAL A C 1
ATOM 3375 O O . VAL A 1 455 ? 38.549 -39.270 -21.173 1.00 14.53 455 VAL A O 1
ATOM 3379 N N . GLY A 1 456 ? 37.645 -39.326 -19.113 1.00 14.15 456 GLY A N 1
ATOM 3380 C CA . GLY A 1 456 ? 38.900 -39.004 -18.442 1.00 14.92 456 GLY A CA 1
ATOM 3381 C C . GLY A 1 456 ? 40.022 -39.991 -18.675 1.00 15.37 456 GLY A C 1
ATOM 3382 O O . GLY A 1 456 ? 39.788 -41.189 -18.828 1.00 15.55 456 GLY A O 1
ATOM 3383 N N . ASN A 1 457 ? 41.250 -39.485 -18.706 1.00 16.04 457 ASN A N 1
ATOM 3384 C CA . ASN A 1 457 ? 42.425 -40.344 -18.795 1.00 17.00 457 ASN A CA 1
ATOM 3385 C C . ASN A 1 457 ? 42.672 -41.156 -17.540 1.00 16.97 457 ASN A C 1
ATOM 3386 O O . ASN A 1 457 ? 43.277 -42.226 -17.597 1.00 17.53 457 ASN A O 1
ATOM 3391 N N . SER A 1 458 ? 42.211 -40.627 -16.411 1.00 16.91 458 SER A N 1
ATOM 3392 C CA . SER A 1 458 ? 42.351 -41.270 -15.117 1.00 16.74 458 SER A CA 1
ATOM 3393 C C . SER A 1 458 ? 41.257 -40.709 -14.219 1.00 16.04 458 SER A C 1
ATOM 3394 O O . SER A 1 458 ? 40.662 -39.685 -14.543 1.00 15.86 458 SER A O 1
ATOM 3397 N N . PRO A 1 459 ? 40.986 -41.376 -13.085 1.00 15.85 459 PRO A N 1
ATOM 3398 C CA . PRO A 1 459 ? 39.950 -40.880 -12.193 1.00 15.64 459 PRO A CA 1
ATOM 3399 C C . PRO A 1 459 ? 40.299 -39.555 -11.532 1.00 15.00 459 PRO A C 1
ATOM 3400 O O . PRO A 1 459 ? 41.470 -39.240 -11.308 1.00 16.26 459 PRO A O 1
ATOM 3404 N N . THR A 1 460 ? 39.261 -38.787 -11.241 1.00 14.23 460 THR A N 1
ATOM 3405 C CA . THR A 1 460 ? 39.344 -37.671 -10.321 1.00 14.09 460 THR A CA 1
ATOM 3406 C C . THR A 1 460 ? 39.366 -38.306 -8.940 1.00 13.66 460 THR A C 1
ATOM 3407 O O . THR A 1 460 ? 38.472 -39.070 -8.594 1.00 13.80 460 THR A O 1
ATOM 3411 N N . SER A 1 461 ? 40.389 -38.001 -8.152 1.00 13.30 461 SER A N 1
ATOM 3412 C CA . SER A 1 461 ? 40.630 -38.713 -6.908 1.00 14.10 461 SER A CA 1
ATOM 3413 C C . SER A 1 461 ? 40.739 -37.785 -5.727 1.00 13.50 461 SER A C 1
ATOM 3414 O O . SER A 1 461 ? 41.240 -36.667 -5.837 1.00 14.28 461 SER A O 1
ATOM 3417 N N . SER A 1 462 ? 40.291 -38.279 -4.583 1.00 12.42 462 SER A N 1
ATOM 3418 C CA . SER A 1 462 ? 40.405 -37.559 -3.326 1.00 12.12 462 SER A CA 1
ATOM 3419 C C . SER A 1 462 ? 40.612 -38.557 -2.200 1.00 12.23 462 SER A C 1
ATOM 3420 O O . SER A 1 462 ? 39.951 -39.587 -2.147 1.00 12.26 462 SER A O 1
ATOM 3423 N N . THR A 1 463 ? 41.537 -38.237 -1.303 1.00 12.97 463 THR A N 1
ATOM 3424 C CA . THR A 1 463 ? 41.970 -39.156 -0.256 1.00 12.97 463 THR A CA 1
ATOM 3425 C C . THR A 1 463 ? 41.816 -38.563 1.142 1.00 12.84 463 THR A C 1
ATOM 3426 O O . THR A 1 463 ? 42.012 -37.367 1.331 1.00 13.30 463 THR A O 1
ATOM 3430 N N . THR A 1 464 ? 41.441 -39.403 2.105 1.00 12.33 464 THR A N 1
ATOM 3431 C CA . THR A 1 464 ? 41.402 -39.029 3.517 1.00 12.73 464 THR A CA 1
ATOM 3432 C C . THR A 1 464 ? 42.017 -40.142 4.354 1.00 12.68 464 THR A C 1
ATOM 3433 O O . THR A 1 464 ? 41.961 -41.316 3.983 1.00 12.55 464 THR A O 1
ATOM 3437 N N . ARG A 1 465 ? 42.601 -39.777 5.486 1.00 12.43 465 ARG A N 1
ATOM 3438 C CA . ARG A 1 465 ? 43.157 -40.759 6.404 1.00 12.48 465 ARG A CA 1
ATOM 3439 C C . ARG A 1 465 ? 42.210 -41.030 7.562 1.00 12.73 465 ARG A C 1
ATOM 3440 O O . ARG A 1 465 ? 41.687 -40.105 8.185 1.00 13.58 465 ARG A O 1
ATOM 3448 N N . ILE A 1 466 ? 41.999 -42.312 7.841 1.00 12.52 466 ILE A N 1
ATOM 3449 C CA . ILE A 1 466 ? 41.322 -42.731 9.065 1.00 13.56 466 ILE A CA 1
ATOM 3450 C C . ILE A 1 466 ? 42.402 -43.138 10.069 1.00 14.21 466 ILE A C 1
ATOM 3451 O O . ILE A 1 466 ? 43.190 -44.054 9.808 1.00 14.44 466 ILE A O 1
ATOM 3456 N N . ALA A 1 467 ? 42.448 -42.452 11.210 1.00 15.55 467 ALA A N 1
ATOM 3457 C CA . ALA A 1 467 ? 43.517 -42.674 12.187 1.00 17.46 467 ALA A CA 1
ATOM 3458 C C . ALA A 1 467 ? 43.242 -43.839 13.124 1.00 18.92 467 ALA A C 1
ATOM 3459 O O . ALA A 1 467 ? 44.176 -44.505 13.581 1.00 19.86 467 ALA A O 1
ATOM 3461 N N . THR A 1 468 ? 41.958 -44.071 13.396 1.00 20.21 468 THR A N 1
ATOM 3462 C CA . THR A 1 468 ? 41.517 -45.012 14.425 1.00 21.47 468 THR A CA 1
ATOM 3463 C C . THR A 1 468 ? 41.755 -46.441 13.971 1.00 21.72 468 THR A C 1
ATOM 3464 O O . THR A 1 468 ? 41.355 -46.815 12.856 1.00 21.93 468 THR A O 1
ATOM 3468 N N . PRO A 1 469 ? 42.406 -47.249 14.828 1.00 21.94 469 PRO A N 1
ATOM 3469 C CA . PRO A 1 469 ? 42.410 -48.666 14.536 1.00 21.54 469 PRO A CA 1
ATOM 3470 C C . PRO A 1 469 ? 40.989 -49.173 14.725 1.00 20.85 469 PRO A C 1
ATOM 3471 O O . PRO A 1 469 ? 40.378 -48.971 15.782 1.00 22.29 469 PRO A O 1
ATOM 3475 N N . LEU A 1 470 ? 40.446 -49.751 13.665 1.00 18.99 470 LEU A N 1
ATOM 3476 C CA . LEU A 1 470 ? 39.127 -50.366 13.718 1.00 16.91 470 LEU A CA 1
ATOM 3477 C C . LEU A 1 470 ? 39.062 -51.468 12.687 1.00 15.83 470 LEU A C 1
ATOM 3478 O O . LEU A 1 470 ? 39.629 -51.333 11.603 1.00 16.15 470 LEU A O 1
ATOM 3483 N N . THR A 1 471 ? 38.362 -52.548 13.019 1.00 13.80 471 THR A N 1
ATOM 3484 C CA . THR A 1 471 ? 38.030 -53.583 12.053 1.00 12.90 471 THR A CA 1
ATOM 3485 C C . THR A 1 471 ? 36.740 -53.152 11.381 1.00 12.00 471 THR A C 1
ATOM 3486 O O . THR A 1 471 ? 35.742 -52.886 12.045 1.00 12.25 471 THR A O 1
ATOM 3490 N N . VAL A 1 472 ? 36.778 -53.070 10.055 1.00 11.27 472 VAL A N 1
ATOM 3491 C CA . VAL A 1 472 ? 35.656 -52.579 9.268 1.00 11.50 472 VAL A CA 1
ATOM 3492 C C . VAL A 1 472 ? 34.533 -53.607 9.192 1.00 11.47 472 VAL A C 1
ATOM 3493 O O . VAL A 1 472 ? 34.774 -54.811 9.039 1.00 11.89 472 VAL A O 1
ATOM 3497 N N . GLU A 1 473 ? 33.303 -53.126 9.311 1.00 11.37 473 GLU A N 1
ATOM 3498 C CA . GLU A 1 473 ? 32.147 -53.913 8.893 1.00 12.20 473 GLU A CA 1
ATOM 3499 C C . GLU A 1 473 ? 31.619 -53.326 7.591 1.00 11.84 473 GLU A C 1
ATOM 3500 O O . GLU A 1 473 ? 31.585 -54.013 6.564 1.00 12.75 473 GLU A O 1
ATOM 3506 N N . ALA A 1 474 ? 31.232 -52.049 7.613 1.00 10.90 474 ALA A N 1
ATOM 3507 C CA . ALA A 1 474 ? 30.747 -51.397 6.406 1.00 10.80 474 ALA A CA 1
ATOM 3508 C C . ALA A 1 474 ? 31.304 -49.994 6.346 1.00 10.77 474 ALA A C 1
ATOM 3509 O O . ALA A 1 474 ? 31.738 -49.438 7.367 1.00 11.06 474 ALA A O 1
ATOM 3511 N N . VAL A 1 475 ? 31.322 -49.438 5.140 1.00 10.29 475 VAL A N 1
ATOM 3512 C CA . VAL A 1 475 ? 31.642 -48.026 4.959 1.00 11.12 475 VAL A CA 1
ATOM 3513 C C . VAL A 1 475 ? 30.511 -47.317 4.231 1.00 10.97 475 VAL A C 1
ATOM 3514 O O . VAL A 1 475 ? 29.931 -47.858 3.274 1.00 10.83 475 VAL A O 1
ATOM 3518 N N . GLN A 1 476 ? 30.206 -46.108 4.689 1.00 11.06 476 GLN A N 1
ATOM 3519 C CA . GLN A 1 476 ? 29.285 -45.221 4.006 1.00 11.19 476 GLN A CA 1
ATOM 3520 C C . GLN A 1 476 ? 30.057 -44.049 3.449 1.00 11.60 476 GLN A C 1
ATOM 3521 O O . GLN A 1 476 ? 31.018 -43.566 4.066 1.00 12.01 476 GLN A O 1
ATOM 3527 N N . VAL A 1 477 ? 29.628 -43.607 2.275 1.00 12.02 477 VAL A N 1
ATOM 3528 C CA . VAL A 1 477 ? 30.197 -42.444 1.611 1.00 13.21 477 VAL A CA 1
ATOM 3529 C C . VAL A 1 477 ? 29.052 -41.537 1.176 1.00 13.12 477 VAL A C 1
ATOM 3530 O O . VAL A 1 477 ? 28.020 -42.016 0.689 1.00 14.85 477 VAL A O 1
ATOM 3534 N N . MET A 1 478 ? 29.217 -40.231 1.368 1.00 12.62 478 MET A N 1
ATOM 3535 C CA . MET A 1 478 ? 28.331 -39.259 0.727 1.00 13.23 478 MET A CA 1
ATOM 3536 C C . MET A 1 478 ? 29.148 -38.512 -0.303 1.00 12.84 478 MET A C 1
ATOM 3537 O O . MET A 1 478 ? 30.317 -38.216 -0.058 1.00 13.06 478 MET A O 1
ATOM 3542 N N . VAL A 1 479 ? 28.550 -38.248 -1.463 1.00 12.18 479 VAL A N 1
ATOM 3543 C CA . VAL A 1 479 ? 29.247 -37.541 -2.554 1.00 12.28 479 VAL A CA 1
ATOM 3544 C C . VAL A 1 479 ? 28.429 -36.351 -3.041 1.00 12.02 479 VAL A C 1
ATOM 3545 O O . VAL A 1 479 ? 27.202 -36.439 -3.196 1.00 12.12 479 VAL A O 1
ATOM 3549 N N . SER A 1 480 ? 29.129 -35.241 -3.263 1.00 12.03 480 SER A N 1
ATOM 3550 C CA . SER A 1 480 ? 28.555 -34.067 -3.911 1.00 12.64 480 SER A CA 1
ATOM 3551 C C . SER A 1 480 ? 29.431 -33.702 -5.096 1.00 12.77 480 SER A C 1
ATOM 3552 O O . SER A 1 480 ? 30.651 -33.608 -4.970 1.00 13.30 480 SER A O 1
ATOM 3555 N N . LEU A 1 481 ? 28.799 -33.533 -6.255 1.00 12.76 481 LEU A N 1
ATOM 3556 C CA . LEU A 1 481 ? 29.503 -33.176 -7.481 1.00 13.07 481 LEU A CA 1
ATOM 3557 C C . LEU A 1 481 ? 28.530 -32.551 -8.469 1.00 13.43 481 LEU A C 1
ATOM 3558 O O . LEU A 1 481 ? 27.315 -32.739 -8.365 1.00 13.57 481 LEU A O 1
ATOM 3563 N N . ASP A 1 482 ? 29.081 -31.813 -9.428 1.00 13.77 482 ASP A N 1
ATOM 3564 C CA . ASP A 1 482 ? 28.317 -31.344 -10.582 1.00 14.28 482 ASP A CA 1
ATOM 3565 C C . ASP A 1 482 ? 28.742 -32.102 -11.821 1.00 14.19 482 ASP A C 1
ATOM 3566 O O . ASP A 1 482 ? 29.937 -32.284 -12.065 1.00 14.20 482 ASP A O 1
ATOM 3571 N N . HIS A 1 483 ? 27.759 -32.547 -12.596 1.00 13.87 483 HIS A N 1
ATOM 3572 C CA . HIS A 1 483 ? 28.002 -33.205 -13.875 1.00 14.00 483 HIS A CA 1
ATOM 3573 C C . HIS A 1 483 ? 26.703 -33.266 -14.654 1.00 14.62 483 HIS A C 1
ATOM 3574 O O . HIS A 1 483 ? 25.653 -33.605 -14.103 1.00 14.75 483 HIS A O 1
ATOM 3581 N N . GLN A 1 484 ? 26.784 -32.933 -15.939 1.00 14.83 484 GLN A N 1
ATOM 3582 C CA . GLN A 1 484 ? 25.600 -32.782 -16.781 1.00 15.42 484 GLN A CA 1
ATOM 3583 C C . GLN A 1 484 ? 24.971 -34.087 -17.296 1.00 14.90 484 GLN A C 1
ATOM 3584 O O . GLN A 1 484 ? 23.858 -34.067 -17.810 1.00 15.76 484 GLN A O 1
ATOM 3590 N N . ARG A 1 485 ? 25.686 -35.202 -17.181 1.00 14.45 485 ARG A N 1
ATOM 3591 C CA . ARG A 1 485 ? 25.150 -36.514 -17.563 1.00 13.75 485 ARG A CA 1
ATOM 3592 C C . ARG A 1 485 ? 25.573 -37.587 -16.560 1.00 13.42 485 ARG A C 1
ATOM 3593 O O . ARG A 1 485 ? 26.494 -38.374 -16.790 1.00 12.73 485 ARG A O 1
ATOM 3601 N N . LEU A 1 486 ? 24.860 -37.618 -15.439 1.00 13.11 486 LEU A N 1
ATOM 3602 C CA . LEU A 1 486 ? 25.253 -38.433 -14.288 1.00 12.70 486 LEU A CA 1
ATOM 3603 C C . LEU A 1 486 ? 25.608 -39.894 -14.559 1.00 12.02 486 LEU A C 1
ATOM 3604 O O . LEU A 1 486 ? 26.559 -40.394 -13.969 1.00 11.95 486 LEU A O 1
ATOM 3609 N N . PRO A 1 487 ? 24.862 -40.585 -15.453 1.00 11.55 487 PRO A N 1
ATOM 3610 C CA . PRO A 1 487 ? 25.201 -41.997 -15.663 1.00 11.37 487 PRO A CA 1
ATOM 3611 C C . PRO A 1 487 ? 26.553 -42.237 -16.342 1.00 11.27 487 PRO A C 1
ATOM 3612 O O . PRO A 1 487 ? 26.980 -43.373 -16.419 1.00 11.19 487 PRO A O 1
ATOM 3616 N N . ASP A 1 488 ? 27.239 -41.180 -16.780 1.00 11.30 488 ASP A N 1
ATOM 3617 C CA . ASP A 1 488 ? 28.612 -41.329 -17.261 1.00 11.71 488 ASP A CA 1
ATOM 3618 C C . ASP A 1 488 ? 29.595 -41.675 -16.150 1.00 11.44 488 ASP A C 1
ATOM 3619 O O . ASP A 1 488 ? 30.716 -42.086 -16.430 1.00 11.27 488 ASP A O 1
ATOM 3624 N N . LEU A 1 489 ? 29.187 -41.495 -14.897 1.00 11.48 489 LEU A N 1
ATOM 3625 C CA . LEU A 1 489 ? 30.129 -41.569 -13.786 1.00 11.77 489 LEU A CA 1
ATOM 3626 C C . LEU A 1 489 ? 30.281 -42.947 -13.161 1.00 11.45 489 LEU A C 1
ATOM 3627 O O . LEU A 1 489 ? 29.298 -43.631 -12.836 1.00 12.40 489 LEU A O 1
ATOM 3632 N N . LEU A 1 490 ? 31.543 -43.342 -13.033 1.00 11.27 490 LEU A N 1
ATOM 3633 C CA . LEU A 1 490 ? 31.970 -44.512 -12.286 1.00 11.25 490 LEU A CA 1
ATOM 3634 C C . LEU A 1 490 ? 32.567 -44.012 -10.973 1.00 10.84 490 LEU A C 1
ATOM 3635 O O . LEU A 1 490 ? 33.525 -43.223 -10.978 1.00 11.13 490 LEU A O 1
ATOM 3640 N N . ILE A 1 491 ? 31.997 -44.450 -9.852 1.00 10.66 491 ILE A N 1
ATOM 3641 C CA . ILE A 1 491 ? 32.463 -44.033 -8.525 1.00 11.21 491 ILE A CA 1
ATOM 3642 C C . ILE A 1 491 ? 32.979 -45.251 -7.771 1.00 10.97 491 ILE A C 1
ATOM 3643 O O . ILE A 1 491 ? 32.255 -46.235 -7.591 1.00 10.83 491 ILE A O 1
ATOM 3648 N N . GLU A 1 492 ? 34.234 -45.176 -7.339 1.00 11.13 492 GLU A N 1
ATOM 3649 C CA . GLU A 1 492 ? 34.931 -46.298 -6.716 1.00 11.70 492 GLU A CA 1
ATOM 3650 C C . GLU A 1 492 ? 35.653 -45.842 -5.453 1.00 10.89 492 GLU A C 1
ATOM 3651 O O . GLU A 1 492 ? 36.085 -44.699 -5.355 1.00 12.09 492 GLU A O 1
ATOM 3657 N N . LEU A 1 493 ? 35.779 -46.750 -4.495 1.00 10.69 493 LEU A N 1
ATOM 3658 C CA . LEU A 1 493 ? 36.449 -46.475 -3.228 1.00 10.66 493 LEU A CA 1
ATOM 3659 C C . LEU A 1 493 ? 37.577 -47.475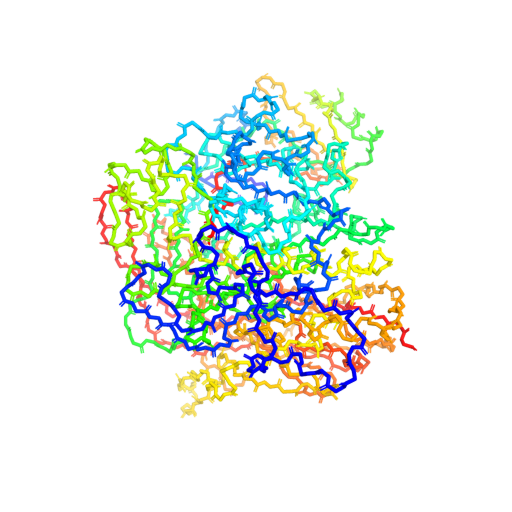 -3.009 1.00 10.53 493 LEU A C 1
ATOM 3660 O O . LEU A 1 493 ? 37.414 -48.672 -3.282 1.00 10.57 493 LEU A O 1
ATOM 3665 N N . VAL A 1 494 ? 38.721 -46.981 -2.525 1.00 10.68 494 VAL A N 1
ATOM 3666 C CA . VAL A 1 494 ? 39.906 -47.807 -2.292 1.00 11.32 494 VAL A CA 1
ATOM 3667 C C . VAL A 1 494 ? 40.297 -47.737 -0.811 1.00 11.10 494 VAL A C 1
ATOM 3668 O O . VAL A 1 494 ? 40.405 -46.648 -0.239 1.00 12.36 494 VAL A O 1
ATOM 3672 N N . SER A 1 495 ? 40.491 -48.894 -0.187 1.00 11.24 495 SER A N 1
ATOM 3673 C CA . SER A 1 495 ? 40.853 -48.959 1.231 1.00 11.44 495 SER A CA 1
ATOM 3674 C C . SER A 1 495 ? 42.370 -48.857 1.429 1.00 11.58 495 SER A C 1
ATOM 3675 O O . SER A 1 495 ? 43.129 -48.966 0.464 1.00 12.27 495 SER A O 1
ATOM 3678 N N . PRO A 1 496 ? 42.818 -48.678 2.682 1.00 12.09 496 PRO A N 1
ATOM 3679 C CA . PRO A 1 496 ? 44.259 -48.655 2.963 1.00 12.04 496 PRO A CA 1
ATOM 3680 C C . PRO A 1 496 ? 45.001 -49.900 2.459 1.00 12.49 496 PRO A C 1
ATOM 3681 O O . PRO A 1 496 ? 46.172 -49.803 2.080 1.00 13.92 496 PRO A O 1
ATOM 3685 N N . ALA A 1 497 ? 44.325 -51.048 2.426 1.00 12.81 497 ALA A N 1
ATOM 3686 C CA . ALA A 1 497 ? 44.917 -52.291 1.916 1.00 13.26 497 ALA A CA 1
ATOM 3687 C C . ALA A 1 497 ? 45.026 -52.336 0.387 1.00 13.77 497 ALA A C 1
ATOM 3688 O O . ALA A 1 497 ? 45.651 -53.243 -0.164 1.00 15.18 497 ALA A O 1
ATOM 3690 N N . GLY A 1 498 ? 44.400 -51.374 -0.284 1.00 13.33 498 GLY A N 1
ATOM 3691 C CA . GLY A 1 498 ? 44.398 -51.313 -1.734 1.00 12.49 498 GLY A CA 1
ATOM 3692 C C . GLY A 1 498 ? 43.181 -52.003 -2.326 1.00 12.41 498 GLY A C 1
ATOM 3693 O O . GLY A 1 498 ? 43.035 -52.072 -3.543 1.00 12.97 498 GLY A O 1
ATOM 3694 N N . THR A 1 499 ? 42.316 -52.537 -1.471 1.00 11.86 499 THR A N 1
ATOM 3695 C CA . THR A 1 499 ? 41.066 -53.164 -1.928 1.00 12.01 499 THR A CA 1
ATOM 3696 C C . THR A 1 499 ? 40.146 -52.134 -2.584 1.00 11.78 499 THR A C 1
ATOM 3697 O O . THR A 1 499 ? 40.026 -51.008 -2.107 1.00 11.98 499 THR A O 1
ATOM 3701 N N . ARG A 1 500 ? 39.499 -52.517 -3.677 1.00 11.86 500 ARG A N 1
ATOM 3702 C CA . ARG A 1 500 ? 38.643 -51.582 -4.402 1.00 11.74 500 ARG A CA 1
ATOM 3703 C C . ARG A 1 500 ? 37.188 -52.020 -4.371 1.00 11.03 500 ARG A C 1
ATOM 3704 O O . ARG A 1 500 ? 36.895 -53.231 -4.349 1.00 12.52 500 ARG A O 1
ATOM 3712 N N . SER A 1 501 ? 36.276 -51.045 -4.394 1.00 10.64 501 SER A N 1
ATOM 3713 C CA . SER A 1 501 ? 34.844 -51.335 -4.432 1.00 11.13 501 SER A CA 1
ATOM 3714 C C . SER A 1 501 ? 34.145 -50.294 -5.285 1.00 10.52 501 SER A C 1
ATOM 3715 O O . SER A 1 501 ? 34.243 -49.089 -5.003 1.00 10.90 501 SER A O 1
ATOM 3718 N N . ILE A 1 502 ? 33.449 -50.743 -6.330 1.00 10.36 502 ILE A N 1
ATOM 3719 C CA . ILE A 1 502 ? 32.672 -49.834 -7.159 1.00 10.31 502 ILE A CA 1
ATOM 3720 C C . ILE A 1 502 ? 31.366 -49.500 -6.433 1.00 10.13 502 ILE A C 1
ATOM 3721 O O . ILE A 1 502 ? 30.506 -50.360 -6.239 1.00 10.13 502 ILE A O 1
ATOM 3726 N N . LEU A 1 503 ? 31.252 -48.248 -6.004 1.00 10.03 503 LEU A N 1
ATOM 3727 C CA . LEU A 1 503 ? 30.084 -47.773 -5.245 1.00 10.05 503 LEU A CA 1
ATOM 3728 C C . LEU A 1 503 ? 28.922 -47.452 -6.165 1.00 10.29 503 LEU A C 1
ATOM 3729 O O . LEU A 1 503 ? 27.763 -47.705 -5.834 1.00 10.92 503 LEU A O 1
ATOM 3734 N N . LEU A 1 504 ? 29.235 -46.902 -7.327 1.00 10.15 504 LEU A N 1
ATOM 3735 C CA . LEU A 1 504 ? 28.227 -46.637 -8.334 1.00 10.37 504 LEU A CA 1
ATOM 3736 C C . LEU A 1 504 ? 28.783 -46.990 -9.702 1.00 10.34 504 LEU A C 1
ATOM 3737 O O . LEU A 1 504 ? 29.765 -46.414 -10.164 1.00 10.81 504 LEU A O 1
ATOM 3742 N N . SER A 1 505 ? 28.158 -47.985 -10.311 1.00 10.76 505 SER A N 1
ATOM 3743 C CA . SER A 1 505 ? 28.481 -48.407 -11.652 1.00 10.40 505 SER A CA 1
ATOM 3744 C C . SER A 1 505 ? 27.833 -47.442 -12.647 1.00 10.64 505 SER A C 1
ATOM 3745 O O . SER A 1 505 ? 26.763 -46.896 -12.380 1.00 10.87 505 SER A O 1
ATOM 3748 N N . PRO A 1 506 ? 28.484 -47.214 -13.798 1.00 10.92 506 PRO A N 1
ATOM 3749 C CA . PRO A 1 506 ? 27.946 -46.258 -14.766 1.00 11.29 506 PRO A CA 1
ATOM 3750 C C . PRO A 1 506 ? 26.764 -46.819 -15.563 1.00 11.27 506 PRO A C 1
ATOM 3751 O O . PRO A 1 506 ? 26.478 -48.025 -15.510 1.00 11.25 506 PRO A O 1
ATOM 3755 N N . PHE A 1 507 ? 26.080 -45.939 -16.287 1.00 11.46 507 PHE A N 1
ATOM 3756 C CA . PHE A 1 507 ? 24.967 -46.317 -17.179 1.00 11.40 507 PHE A CA 1
ATOM 3757 C C . PHE A 1 507 ? 23.780 -46.815 -16.370 1.00 11.14 507 PHE A C 1
ATOM 3758 O O . PHE A 1 507 ? 22.964 -47.620 -16.819 1.00 11.25 507 PHE A O 1
ATOM 3766 N N . ASN A 1 508 ? 23.705 -46.296 -15.153 1.00 11.08 508 ASN A N 1
ATOM 3767 C CA . ASN A 1 508 ? 22.576 -46.521 -14.271 1.00 10.57 508 ASN A CA 1
ATOM 3768 C C . ASN A 1 508 ? 21.373 -45.666 -14.663 1.00 10.90 508 ASN A C 1
ATOM 3769 O O . ASN A 1 508 ? 21.385 -44.996 -15.707 1.00 11.22 508 ASN A O 1
ATOM 3774 N N . SER A 1 509 ? 20.330 -45.723 -13.845 1.00 11.14 509 SER A N 1
ATOM 3775 C CA . SER A 1 509 ? 19.050 -45.106 -14.167 1.00 11.47 509 SER A CA 1
ATOM 3776 C C . SER A 1 509 ? 18.921 -43.626 -13.807 1.00 11.32 509 SER A C 1
ATOM 3777 O O . SER A 1 509 ? 17.822 -43.078 -13.883 1.00 11.91 509 SER A O 1
ATOM 3780 N N . LEU A 1 510 ? 20.023 -42.977 -13.426 1.00 11.24 510 LEU A N 1
ATOM 3781 C CA . LEU A 1 510 ? 19.982 -41.537 -13.130 1.00 11.66 510 LEU A CA 1
ATOM 3782 C C . LEU A 1 510 ? 19.906 -40.683 -14.393 1.00 12.28 510 LEU A C 1
ATOM 3783 O O . LEU A 1 510 ? 20.723 -39.785 -14.608 1.00 12.90 510 LEU A O 1
ATOM 3788 N N . VAL A 1 511 ? 18.882 -40.948 -15.194 1.00 12.74 511 VAL A N 1
ATOM 3789 C CA . VAL A 1 511 ? 18.690 -40.288 -16.491 1.00 13.21 511 VAL A CA 1
ATOM 3790 C C . VAL A 1 511 ? 17.770 -39.058 -16.405 1.00 13.90 511 VAL A C 1
ATOM 3791 O O . VAL A 1 511 ? 17.364 -38.502 -17.433 1.00 14.87 511 VAL A O 1
ATOM 3795 N N . GLY A 1 512 ? 17.459 -38.637 -15.179 1.00 14.48 512 GLY A N 1
ATOM 3796 C CA . GLY A 1 512 ? 16.517 -37.553 -14.931 1.00 14.89 512 GLY A CA 1
ATOM 3797 C C . GLY A 1 512 ? 16.897 -36.209 -15.513 1.00 14.81 512 GLY A C 1
ATOM 3798 O O . GLY A 1 512 ? 16.017 -35.385 -15.775 1.00 14.83 512 GLY A O 1
ATOM 3799 N N . GLN A 1 513 ? 18.189 -35.969 -15.722 1.00 15.54 513 GLN A N 1
ATOM 3800 C CA . GLN A 1 513 ? 18.608 -34.707 -16.335 1.00 15.99 513 GLN A CA 1
ATOM 3801 C C . GLN A 1 513 ? 18.137 -34.632 -17.783 1.00 16.61 513 GLN A C 1
ATOM 3802 O O . GLN A 1 513 ? 17.653 -33.586 -18.226 1.00 17.26 513 GLN A O 1
ATOM 3808 N N . SER A 1 514 ? 18.252 -35.748 -18.498 1.00 17.17 514 SER A N 1
ATOM 3809 C CA . SER A 1 514 ? 17.760 -35.850 -19.866 1.00 18.45 514 SER A CA 1
ATOM 3810 C C . SER A 1 514 ? 16.236 -35.796 -19.915 1.00 19.11 514 SER A C 1
ATOM 3811 O O . SER A 1 514 ? 15.660 -35.134 -20.785 1.00 19.67 514 SER A O 1
ATOM 3814 N N . LEU A 1 515 ? 15.583 -36.470 -18.967 1.00 19.78 515 LEU A N 1
ATOM 3815 C CA . LEU A 1 515 ? 14.126 -36.473 -18.914 1.00 20.92 515 LEU A CA 1
ATOM 3816 C C . LEU A 1 515 ? 13.595 -35.065 -18.661 1.00 21.62 515 LEU A C 1
ATOM 3817 O O . LEU A 1 515 ? 12.645 -34.630 -19.316 1.00 21.96 515 LEU A O 1
ATOM 3822 N N . ASP A 1 516 ? 14.224 -34.353 -17.727 1.00 22.60 516 ASP A N 1
ATOM 3823 C CA . ASP A 1 516 ? 13.865 -32.966 -17.426 1.00 23.85 516 ASP A CA 1
ATOM 3824 C C . ASP A 1 516 ? 14.003 -32.067 -18.646 1.00 24.97 516 ASP A C 1
ATOM 3825 O O . ASP A 1 516 ? 13.111 -31.269 -18.926 1.00 25.03 516 ASP A O 1
ATOM 3830 N N . GLN A 1 517 ? 15.108 -32.211 -19.376 1.00 26.26 517 GLN A N 1
ATOM 3831 C CA . GLN A 1 517 ? 15.335 -31.414 -20.584 1.00 27.93 517 GLN A CA 1
ATOM 3832 C C . GLN A 1 517 ? 14.255 -31.660 -21.645 1.00 28.92 517 GLN A C 1
ATOM 3833 O O . GLN A 1 517 ? 13.724 -30.709 -22.229 1.00 29.06 517 GLN A O 1
ATOM 3839 N N . GLN A 1 518 ? 13.925 -32.930 -21.878 1.00 30.15 518 GLN A N 1
ATOM 3840 C CA . GLN A 1 518 ? 12.880 -33.309 -22.833 1.00 31.36 518 GLN A CA 1
ATOM 3841 C C . GLN A 1 518 ? 11.487 -32.833 -22.409 1.00 32.01 518 GLN A C 1
ATOM 3842 O O . GLN A 1 518 ? 10.766 -32.221 -23.203 1.00 32.34 518 GLN A O 1
ATOM 3848 N N . GLN A 1 519 ? 11.120 -33.111 -21.161 1.00 32.69 519 GLN A N 1
ATOM 3849 C CA . GLN A 1 519 ? 9.760 -32.858 -20.673 1.00 33.35 519 GLN A CA 1
ATOM 3850 C C . GLN A 1 519 ? 9.503 -31.400 -20.289 1.00 33.52 519 GLN A C 1
ATOM 3851 O O . GLN A 1 519 ? 8.390 -30.894 -20.472 1.00 33.82 519 GLN A O 1
ATOM 3857 N N . LEU A 1 520 ? 10.526 -30.734 -19.757 1.00 33.49 520 LEU A N 1
ATOM 3858 C CA . LEU A 1 520 ? 10.361 -29.427 -19.109 1.00 33.45 520 LEU A CA 1
ATOM 3859 C C . LEU A 1 520 ? 11.101 -28.287 -19.809 1.00 33.24 520 LEU A C 1
ATOM 3860 O O . LEU A 1 520 ? 10.675 -27.132 -19.730 1.00 33.74 520 LEU A O 1
ATOM 3865 N N . GLY A 1 521 ? 12.208 -28.610 -20.474 1.00 32.85 521 GLY A N 1
ATOM 3866 C CA . GLY A 1 521 ? 13.052 -27.606 -21.129 1.00 32.27 521 GLY A CA 1
ATOM 3867 C C . GLY A 1 521 ? 14.123 -27.002 -20.233 1.00 31.74 521 GLY A C 1
ATOM 3868 O O . GLY A 1 521 ? 14.827 -26.072 -20.633 1.00 31.83 521 GLY A O 1
ATOM 3869 N N . PHE A 1 522 ? 14.237 -27.525 -19.015 1.00 31.00 522 PHE A N 1
ATOM 3870 C CA . PHE A 1 522 ? 15.280 -27.116 -18.077 1.00 30.17 522 PHE A CA 1
ATOM 3871 C C . PHE A 1 522 ? 15.638 -28.298 -17.181 1.00 29.26 522 PHE A C 1
ATOM 3872 O O . PHE A 1 522 ? 14.859 -29.246 -17.072 1.00 29.17 522 PHE A O 1
ATOM 3880 N N . VAL A 1 523 ? 16.809 -28.232 -16.551 1.00 28.02 523 VAL A N 1
ATOM 3881 C CA . VAL A 1 523 ? 17.329 -29.335 -15.738 1.00 26.97 523 VAL A CA 1
ATOM 3882 C C . VAL A 1 523 ? 17.383 -28.951 -14.262 1.00 26.42 523 VAL A C 1
ATOM 3883 O O . VAL A 1 523 ? 18.066 -27.999 -13.883 1.00 26.68 523 VAL A O 1
ATOM 3887 N N . ARG A 1 524 ? 16.671 -29.711 -13.435 1.00 25.53 524 ARG A N 1
ATOM 3888 C CA . ARG A 1 524 ? 16.650 -29.474 -11.993 1.00 24.89 524 ARG A CA 1
ATOM 3889 C C . ARG A 1 524 ? 17.905 -30.016 -11.296 1.00 23.94 524 ARG A C 1
ATOM 3890 O O . ARG A 1 524 ? 18.388 -29.426 -10.325 1.00 24.25 524 ARG A O 1
ATOM 3898 N N . THR A 1 525 ? 18.426 -31.134 -11.799 1.00 22.87 525 THR A N 1
ATOM 3899 C CA . THR A 1 525 ? 19.562 -31.817 -11.178 1.00 21.82 525 THR A CA 1
ATOM 3900 C C . THR A 1 525 ? 20.910 -31.348 -11.738 1.00 21.22 525 THR A C 1
ATOM 3901 O O . THR A 1 525 ? 21.227 -31.584 -12.906 1.00 20.69 525 THR A O 1
ATOM 3905 N N . LYS A 1 526 ? 21.692 -30.699 -10.879 1.00 20.97 526 LYS A N 1
ATOM 3906 C CA . LYS A 1 526 ? 23.023 -30.204 -11.217 1.00 20.89 526 LYS A CA 1
ATOM 3907 C C . LYS A 1 526 ? 24.045 -31.321 -11.106 1.00 20.23 526 LYS A C 1
ATOM 3908 O O . LYS A 1 526 ? 25.102 -31.290 -11.749 1.00 19.65 526 LYS A O 1
ATOM 3914 N N . GLY A 1 527 ? 23.720 -32.307 -10.278 1.00 19.61 527 GLY A N 1
ATOM 3915 C CA . GLY A 1 527 ? 24.619 -33.413 -10.004 1.00 19.06 527 GLY A CA 1
ATOM 3916 C C . GLY A 1 527 ? 24.192 -34.131 -8.740 1.00 18.36 527 GLY A C 1
ATOM 3917 O O . GLY A 1 527 ? 23.004 -34.297 -8.480 1.00 19.51 527 GLY A O 1
ATOM 3918 N N . LEU A 1 528 ? 25.169 -34.552 -7.953 1.00 16.82 528 LEU A N 1
ATOM 3919 C CA . LEU A 1 528 ? 24.907 -35.256 -6.703 1.00 15.68 528 LEU A CA 1
ATOM 3920 C C . LEU A 1 528 ? 25.029 -34.283 -5.554 1.00 15.27 528 LEU A C 1
ATOM 3921 O O . LEU A 1 528 ? 25.915 -33.436 -5.560 1.00 15.07 528 LEU A O 1
ATOM 3926 N N . ARG A 1 529 ? 24.132 -34.410 -4.581 1.00 14.70 529 ARG A N 1
ATOM 3927 C CA . ARG A 1 529 ? 24.167 -33.592 -3.371 1.00 14.69 529 ARG A CA 1
ATOM 3928 C C . ARG A 1 529 ? 23.997 -34.519 -2.171 1.00 14.70 529 ARG A C 1
ATOM 3929 O O . ARG A 1 529 ? 22.887 -34.993 -1.898 1.00 14.85 529 ARG A O 1
ATOM 3937 N N . ASP A 1 530 ? 25.104 -34.806 -1.487 1.00 14.88 530 ASP A N 1
ATOM 3938 C CA . ASP A 1 530 ? 25.121 -35.757 -0.361 1.00 14.92 530 ASP A CA 1
ATOM 3939 C C . ASP A 1 530 ? 24.438 -37.081 -0.725 1.00 14.22 530 ASP A C 1
ATOM 3940 O O . ASP A 1 530 ? 23.648 -37.630 0.050 1.00 14.65 530 ASP A O 1
ATOM 3945 N N . MET A 1 531 ? 24.723 -37.584 -1.921 1.00 12.81 531 MET A N 1
ATOM 3946 C CA . MET A 1 531 ? 24.197 -38.888 -2.292 1.00 12.58 531 MET A CA 1
ATOM 3947 C C . MET A 1 531 ? 24.961 -39.954 -1.521 1.00 11.83 531 MET A C 1
ATOM 3948 O O . MET A 1 531 ? 26.186 -39.991 -1.563 1.00 11.63 531 MET A O 1
ATOM 3953 N N . ARG A 1 532 ? 24.229 -40.813 -0.819 1.00 11.67 532 ARG A N 1
ATOM 3954 C CA . ARG A 1 532 ? 24.852 -41.808 0.046 1.00 11.71 532 ARG A CA 1
ATOM 3955 C C . ARG A 1 532 ? 24.983 -43.159 -0.648 1.00 11.39 532 ARG A C 1
ATOM 3956 O O . ARG A 1 532 ? 24.081 -43.591 -1.392 1.00 11.56 532 ARG A O 1
ATOM 3964 N N . MET A 1 533 ? 26.128 -43.805 -0.415 1.00 10.51 533 MET A N 1
ATOM 3965 C CA . MET A 1 533 ? 26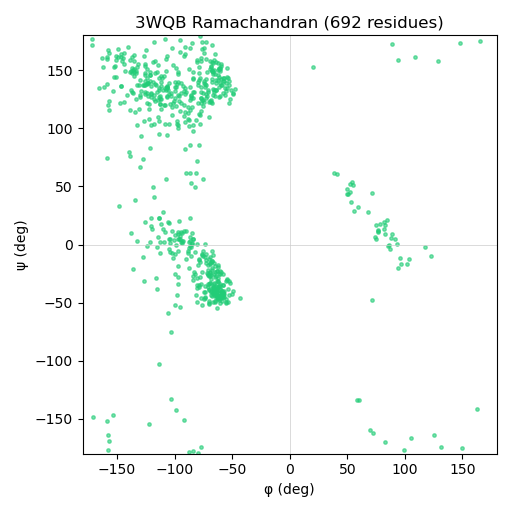.380 -45.155 -0.905 1.00 10.92 533 MET A CA 1
ATOM 3966 C C . MET A 1 533 ? 27.039 -45.961 0.208 1.00 10.24 533 MET A C 1
ATOM 3967 O O . MET A 1 533 ? 27.711 -45.396 1.081 1.00 10.95 533 MET A O 1
ATOM 3972 N N . LEU A 1 534 ? 26.834 -47.275 0.194 1.00 9.24 534 LEU A N 1
ATOM 3973 C CA . LEU A 1 534 ? 27.465 -48.154 1.173 1.00 9.39 534 LEU A CA 1
ATOM 3974 C C . LEU A 1 534 ? 28.225 -49.266 0.456 1.00 9.07 534 LEU A C 1
ATOM 3975 O O . LEU A 1 534 ? 27.809 -49.721 -0.612 1.00 9.04 534 LEU A O 1
ATOM 3980 N N . SER A 1 535 ? 29.345 -49.688 1.035 1.00 8.62 535 SER A N 1
ATOM 3981 C CA . SER A 1 535 ? 30.022 -50.887 0.564 1.00 9.15 535 SER A CA 1
ATOM 3982 C C . SER A 1 535 ? 30.262 -51.882 1.684 1.00 9.22 535 SER A C 1
ATOM 3983 O O . SER A 1 535 ? 30.683 -51.516 2.793 1.00 9.38 535 SER A O 1
ATOM 3986 N N . ASN A 1 536 ? 30.017 -53.151 1.364 1.00 9.21 536 ASN A N 1
ATOM 3987 C CA . ASN A 1 536 ? 30.321 -54.274 2.239 1.00 9.29 536 ASN A CA 1
ATOM 3988 C C . ASN A 1 536 ? 31.659 -54.941 1.914 1.00 9.40 536 ASN A C 1
ATOM 3989 O O . ASN A 1 536 ? 32.087 -55.870 2.614 1.00 9.70 536 ASN A O 1
ATOM 3994 N N . LYS A 1 537 ? 32.302 -54.492 0.833 1.00 9.34 537 LYS A N 1
ATOM 3995 C CA . LYS A 1 537 ? 33.501 -55.152 0.313 1.00 9.68 537 LYS A CA 1
ATOM 3996 C C . LYS A 1 537 ? 34.661 -55.258 1.296 1.00 9.75 537 LYS A C 1
ATOM 3997 O O . LYS A 1 537 ? 35.502 -56.156 1.168 1.00 9.63 537 LYS A O 1
ATOM 4003 N N . PHE A 1 538 ? 34.704 -54.345 2.262 1.00 9.88 538 PHE A N 1
ATOM 4004 C CA . PHE A 1 538 ? 35.870 -54.199 3.132 1.00 10.28 538 PHE A CA 1
ATOM 4005 C C . PHE A 1 538 ? 35.728 -54.923 4.470 1.00 10.31 538 PHE A C 1
ATOM 4006 O O . PHE A 1 538 ? 36.541 -54.751 5.372 1.00 10.62 538 PHE A O 1
ATOM 4014 N N . TYR A 1 539 ? 34.696 -55.753 4.585 1.00 9.66 539 TYR A N 1
ATOM 4015 C CA . TYR A 1 539 ? 34.395 -56.451 5.825 1.00 10.39 539 TYR A CA 1
ATOM 4016 C C . TYR A 1 539 ? 35.605 -57.202 6.361 1.00 10.79 539 TYR A C 1
ATOM 4017 O O . TYR A 1 539 ? 36.155 -58.085 5.694 1.00 11.47 539 TYR A O 1
ATOM 4026 N N . GLY A 1 540 ? 35.997 -56.859 7.589 1.00 11.17 540 GLY A N 1
ATOM 4027 C CA . GLY A 1 540 ? 37.095 -57.538 8.258 1.00 11.46 540 GLY A CA 1
ATOM 4028 C C . GLY A 1 540 ? 38.444 -56.847 8.147 1.00 11.96 540 GLY A C 1
ATOM 4029 O O . GLY A 1 540 ? 39.365 -57.177 8.885 1.00 12.88 540 GLY A O 1
ATOM 4030 N N . GLU A 1 541 ? 38.579 -55.920 7.202 1.00 11.48 541 GLU A N 1
ATOM 4031 C CA . GLU A 1 541 ? 39.840 -55.189 7.008 1.00 11.80 541 GLU A CA 1
ATOM 4032 C C . GLU A 1 541 ? 40.094 -54.175 8.125 1.00 12.08 541 GLU A C 1
ATOM 4033 O O . GLU A 1 541 ? 39.168 -53.754 8.815 1.00 12.01 541 GLU A O 1
ATOM 4039 N N . SER A 1 542 ? 41.354 -53.769 8.280 1.00 13.10 542 SER A N 1
ATOM 4040 C CA . SER A 1 542 ? 41.704 -52.671 9.164 1.00 13.95 542 SER A CA 1
ATOM 4041 C C . SER A 1 542 ? 41.351 -51.344 8.495 1.00 13.29 542 SER A C 1
ATOM 4042 O O . SER A 1 542 ? 41.636 -51.139 7.309 1.00 13.92 542 SER A O 1
ATOM 4045 N N . ALA A 1 543 ? 40.735 -50.447 9.254 1.00 13.31 543 ALA A N 1
ATOM 4046 C CA . ALA A 1 543 ? 40.333 -49.136 8.749 1.00 13.44 543 ALA A CA 1
ATOM 4047 C C . ALA A 1 543 ? 41.473 -48.124 8.678 1.00 13.55 543 ALA A C 1
ATOM 4048 O O . ALA A 1 543 ? 41.363 -47.119 7.985 1.00 13.54 543 ALA A O 1
ATOM 4050 N N . GLN A 1 544 ? 42.564 -48.387 9.395 1.00 13.99 544 GLN A N 1
ATOM 4051 C CA . GLN A 1 544 ? 43.607 -47.382 9.592 1.00 14.52 544 GLN A CA 1
ATOM 4052 C C . GLN A 1 544 ? 44.414 -47.138 8.332 1.00 14.21 544 GLN A C 1
ATOM 4053 O O . GLN A 1 544 ? 44.949 -48.068 7.734 1.00 14.83 544 GLN A O 1
ATOM 4059 N N . GLY A 1 545 ? 44.514 -45.869 7.949 1.00 13.49 545 GLY A N 1
ATOM 4060 C CA . GLY A 1 545 ? 45.247 -45.490 6.758 1.00 12.97 545 GLY A CA 1
ATOM 4061 C C . GLY A 1 545 ? 44.395 -44.686 5.808 1.00 12.11 545 GLY A C 1
ATOM 4062 O O . GLY A 1 545 ? 43.332 -44.171 6.176 1.00 12.55 545 GLY A O 1
ATOM 4063 N N . THR A 1 546 ? 44.867 -44.584 4.572 1.00 12.09 546 THR A N 1
ATOM 4064 C CA . THR A 1 546 ? 44.227 -43.728 3.595 1.00 12.45 546 THR A CA 1
ATOM 4065 C C . THR A 1 546 ? 43.159 -44.445 2.779 1.00 11.79 546 THR A C 1
ATOM 4066 O O . THR A 1 546 ? 43.362 -45.577 2.317 1.00 13.06 546 THR A O 1
ATOM 4070 N N . TRP A 1 547 ? 42.025 -43.771 2.639 1.00 11.51 547 TRP A N 1
ATOM 4071 C CA . TRP A 1 547 ? 40.911 -44.200 1.799 1.00 11.45 547 TRP A CA 1
ATOM 4072 C C . TRP A 1 547 ? 40.759 -43.220 0.643 1.00 11.52 547 TRP A C 1
ATOM 4073 O O . TRP A 1 547 ? 40.805 -42.004 0.841 1.00 11.90 547 TRP A O 1
ATOM 4084 N N . ARG A 1 548 ? 40.587 -43.737 -0.567 1.00 11.51 548 ARG A N 1
ATOM 4085 C CA . ARG A 1 548 ? 40.534 -42.885 -1.747 1.00 11.77 548 ARG A CA 1
ATOM 4086 C C . ARG A 1 548 ? 39.243 -43.055 -2.537 1.00 11.28 548 ARG A C 1
ATOM 4087 O O . ARG A 1 548 ? 38.856 -44.174 -2.876 1.00 11.72 548 ARG A O 1
ATOM 4095 N N . LEU A 1 549 ? 38.575 -41.941 -2.809 1.00 11.04 549 LEU A N 1
ATOM 4096 C CA . LEU A 1 549 ? 37.429 -41.934 -3.710 1.00 11.37 549 LEU A CA 1
ATOM 4097 C C . LEU A 1 549 ? 37.897 -41.616 -5.119 1.00 11.30 549 LEU A C 1
ATOM 4098 O O . LEU A 1 549 ? 38.713 -40.714 -5.321 1.00 12.12 549 LEU A O 1
ATOM 4103 N N . GLU A 1 550 ? 37.374 -42.358 -6.089 1.00 11.48 550 GLU A N 1
ATOM 4104 C CA . GLU A 1 550 ? 37.729 -42.159 -7.485 1.00 11.26 550 GLU A CA 1
ATOM 4105 C C . GLU A 1 550 ? 36.456 -41.957 -8.281 1.00 11.25 550 GLU A C 1
ATOM 4106 O O . GLU A 1 550 ? 35.516 -42.730 -8.132 1.00 11.69 550 GLU A O 1
ATOM 4112 N N . VAL A 1 551 ? 36.412 -40.917 -9.117 1.00 11.63 551 VAL A N 1
ATOM 4113 C CA . VAL A 1 551 ? 35.255 -40.640 -9.967 1.00 11.68 551 VAL A CA 1
ATOM 4114 C C . VAL A 1 551 ? 35.760 -40.418 -11.391 1.00 11.69 551 VAL A C 1
ATOM 4115 O O . VAL A 1 551 ? 36.660 -39.605 -11.591 1.00 11.57 551 VAL A O 1
ATOM 4119 N N . THR A 1 552 ? 35.198 -41.140 -12.360 1.00 11.71 552 THR A N 1
ATOM 4120 C CA . THR A 1 552 ? 35.597 -41.009 -13.764 1.00 11.88 552 THR A CA 1
ATOM 4121 C C . THR A 1 552 ? 34.368 -40.892 -14.648 1.00 11.54 552 THR A C 1
ATOM 4122 O O . THR A 1 552 ? 33.390 -41.609 -14.452 1.00 11.47 552 THR A O 1
ATOM 4126 N N . ASP A 1 553 ? 34.424 -39.983 -15.619 1.00 11.60 553 ASP A N 1
ATOM 4127 C CA . ASP A 1 553 ? 33.442 -39.927 -16.695 1.00 11.99 553 ASP A CA 1
ATOM 4128 C C . ASP A 1 553 ? 33.929 -40.882 -17.787 1.00 12.14 553 ASP A C 1
ATOM 4129 O O . ASP A 1 553 ? 35.003 -40.689 -18.353 1.00 12.56 553 ASP A O 1
ATOM 4134 N N . VAL A 1 554 ? 33.153 -41.931 -18.045 1.00 12.15 554 VAL A N 1
ATOM 4135 C CA . VAL A 1 554 ? 33.606 -43.033 -18.893 1.00 12.36 554 VAL A CA 1
ATOM 4136 C C . VAL A 1 554 ? 32.834 -43.161 -20.208 1.00 12.42 554 VAL A C 1
ATOM 4137 O O . VAL A 1 554 ? 32.787 -44.246 -20.793 1.00 13.11 554 VAL A O 1
ATOM 4141 N N . ALA A 1 555 ? 32.211 -42.075 -20.657 1.00 12.62 555 ALA A N 1
ATOM 4142 C CA . ALA A 1 555 ? 31.448 -42.134 -21.911 1.00 13.07 555 ALA A CA 1
ATOM 4143 C C . ALA A 1 555 ? 31.242 -40.780 -22.551 1.00 13.89 555 ALA A C 1
ATOM 4144 O O . ALA A 1 555 ? 30.912 -39.807 -21.871 1.00 13.57 555 ALA A O 1
ATOM 4146 N N . ASN A 1 556 ? 31.398 -40.732 -23.874 1.00 14.74 556 ASN A N 1
ATOM 4147 C CA . ASN A 1 556 ? 31.000 -39.547 -24.628 1.00 16.29 556 ASN A CA 1
ATOM 4148 C C . ASN A 1 556 ? 30.001 -39.845 -25.746 1.00 17.30 556 ASN A C 1
ATOM 4149 O O . ASN A 1 556 ? 29.549 -38.933 -26.441 1.00 18.79 556 ASN A O 1
ATOM 4154 N N . GLY A 1 557 ? 29.642 -41.115 -25.905 1.00 18.21 557 GLY A N 1
ATOM 4155 C CA . GLY A 1 557 ? 28.668 -41.496 -26.928 1.00 18.87 557 GLY A CA 1
ATOM 4156 C C . GLY A 1 557 ? 27.254 -41.201 -26.465 1.00 19.17 557 GLY A C 1
ATOM 4157 O O . GLY A 1 557 ? 26.977 -41.195 -25.259 1.00 19.49 557 GLY A O 1
ATOM 4158 N N . THR A 1 558 ? 26.345 -40.961 -27.408 1.00 18.90 558 THR A N 1
ATOM 4159 C CA . THR A 1 558 ? 24.925 -40.821 -27.071 1.00 18.63 558 THR A CA 1
ATOM 4160 C C . THR A 1 558 ? 24.348 -42.162 -26.620 1.00 17.50 558 THR A C 1
ATOM 4161 O O . THR A 1 558 ? 24.835 -43.223 -26.995 1.00 17.83 558 THR A O 1
ATOM 4165 N N . ARG A 1 559 ? 23.316 -42.097 -25.790 1.00 16.58 559 ARG A N 1
ATOM 4166 C CA . ARG A 1 559 ? 22.581 -43.279 -25.391 1.00 15.99 559 ARG A CA 1
ATOM 4167 C C . ARG A 1 559 ? 21.104 -42.998 -25.516 1.00 15.42 559 ARG A C 1
ATOM 4168 O O . ARG A 1 559 ? 20.667 -41.850 -25.401 1.00 16.53 559 ARG A O 1
ATOM 4176 N N . GLN A 1 560 ? 20.334 -44.054 -25.744 1.00 15.66 560 GLN A N 1
ATOM 4177 C CA . GLN A 1 560 ? 18.894 -43.921 -25.790 1.00 15.98 560 GLN A CA 1
ATOM 4178 C C . GLN A 1 560 ? 18.204 -44.800 -24.759 1.00 15.21 560 GLN A C 1
ATOM 4179 O O . GLN A 1 560 ? 18.665 -45.900 -24.441 1.00 14.64 560 GLN A O 1
ATOM 4185 N N . VAL A 1 561 ? 17.092 -44.283 -24.251 1.00 15.13 561 VAL A N 1
ATOM 4186 C CA . VAL A 1 561 ? 16.309 -44.945 -23.227 1.00 15.78 561 VAL A CA 1
ATOM 4187 C C . VAL A 1 561 ? 14.864 -44.976 -23.704 1.00 15.92 561 VAL A C 1
ATOM 4188 O O . VAL A 1 561 ? 14.336 -43.961 -24.160 1.00 16.44 561 VAL A O 1
ATOM 4192 N N . SER A 1 562 ? 14.242 -46.144 -23.602 1.00 16.36 562 SER A N 1
ATOM 4193 C CA . SER A 1 562 ? 12.845 -46.326 -23.971 1.00 17.63 562 SER A CA 1
ATOM 4194 C C . SER A 1 562 ? 11.967 -45.956 -22.775 1.00 17.57 562 SER A C 1
ATOM 4195 O O . SER A 1 562 ? 12.189 -46.438 -21.646 1.00 17.62 562 SER A O 1
ATOM 4198 N N . LEU A 1 563 ? 10.991 -45.091 -23.026 1.00 17.67 563 LEU A N 1
ATOM 4199 C CA . LEU A 1 563 ? 10.019 -44.658 -22.034 1.00 18.25 563 LEU A CA 1
ATOM 4200 C C . LEU A 1 563 ? 8.643 -45.190 -22.413 1.00 18.14 563 LEU A C 1
ATOM 4201 O O . LEU A 1 563 ? 8.135 -44.891 -23.499 1.00 18.80 563 LEU A O 1
ATOM 4206 N N . LEU A 1 564 ? 8.044 -45.981 -21.529 1.00 17.53 564 LEU A N 1
ATOM 4207 C CA . LEU A 1 564 ? 6.693 -46.506 -21.742 1.00 17.44 564 LEU A CA 1
ATOM 4208 C C . LEU A 1 564 ? 5.712 -45.845 -20.801 1.00 17.76 564 LEU A C 1
ATOM 4209 O O . LEU A 1 564 ? 5.860 -45.940 -19.587 1.00 17.44 564 LEU A O 1
ATOM 4214 N N . ASN A 1 565 ? 4.713 -45.174 -21.362 1.00 18.31 565 ASN A N 1
ATOM 4215 C CA . ASN A 1 565 ? 3.572 -44.707 -20.588 1.00 19.57 565 ASN A CA 1
ATOM 4216 C C . ASN A 1 565 ? 2.646 -45.907 -20.365 1.00 20.28 565 ASN A C 1
ATOM 4217 O O . ASN A 1 565 ? 2.062 -46.421 -21.313 1.00 20.15 565 ASN A O 1
ATOM 4222 N N . ARG A 1 566 ? 2.516 -46.361 -19.119 1.00 21.13 566 ARG A N 1
ATOM 4223 C CA . ARG A 1 566 ? 1.826 -47.631 -18.843 1.00 22.14 566 ARG A CA 1
ATOM 4224 C C . ARG A 1 566 ? 0.325 -47.578 -19.123 1.00 23.08 566 ARG A C 1
ATOM 4225 O O . ARG A 1 566 ? -0.283 -48.588 -19.493 1.00 23.72 566 ARG A O 1
ATOM 4233 N N . GLU A 1 567 ? -0.249 -46.392 -18.959 1.00 23.89 567 GLU A N 1
ATOM 4234 C CA . GLU A 1 567 ? -1.669 -46.146 -19.193 1.00 25.01 567 GLU A CA 1
ATOM 4235 C C . GLU A 1 567 ? -2.023 -46.061 -20.682 1.00 24.75 567 GLU A C 1
ATOM 4236 O O . GLU A 1 567 ? -2.943 -46.741 -21.143 1.00 25.18 567 GLU A O 1
ATOM 4242 N N . THR A 1 568 ? -1.302 -45.223 -21.421 1.00 24.28 568 THR A N 1
ATOM 4243 C CA . THR A 1 568 ? -1.619 -44.984 -22.835 1.00 23.90 568 THR A CA 1
ATOM 4244 C C . THR A 1 568 ? -0.936 -45.979 -23.767 1.00 23.66 568 THR A C 1
ATOM 4245 O O . THR A 1 568 ? -1.366 -46.155 -24.910 1.00 23.67 568 THR A O 1
ATOM 4249 N N . ARG A 1 569 ? 0.120 -46.618 -23.266 1.00 23.24 569 ARG A N 1
ATOM 4250 C CA . ARG A 1 569 ? 0.992 -47.534 -24.031 1.00 23.06 569 ARG A CA 1
ATOM 4251 C C . ARG A 1 569 ? 1.935 -46.805 -24.991 1.00 22.80 569 ARG A C 1
ATOM 4252 O O . ARG A 1 569 ? 2.666 -47.449 -25.753 1.00 22.67 569 ARG A O 1
ATOM 4260 N N . GLU A 1 570 ? 1.933 -45.474 -24.946 1.00 22.82 570 GLU A N 1
ATOM 4261 C CA . GLU A 1 570 ? 2.820 -44.681 -25.801 1.00 23.39 570 GLU A CA 1
ATOM 4262 C C . GLU A 1 570 ? 4.275 -44.890 -25.411 1.00 23.09 570 GLU A C 1
ATOM 4263 O O . GLU A 1 570 ? 4.644 -44.777 -24.240 1.00 22.64 570 GLU A O 1
ATOM 4269 N N . ARG A 1 571 ? 5.099 -45.206 -26.401 1.00 23.07 571 ARG A N 1
ATOM 4270 C CA . ARG A 1 571 ? 6.534 -45.303 -26.183 1.00 23.23 571 ARG A CA 1
ATOM 4271 C C . ARG A 1 571 ? 7.267 -44.100 -26.765 1.00 23.57 571 ARG A C 1
ATOM 4272 O O . ARG A 1 571 ? 7.053 -43.724 -27.920 1.00 23.51 571 ARG A O 1
ATOM 4280 N N . THR A 1 572 ? 8.113 -43.500 -25.932 1.00 24.09 572 THR A N 1
ATOM 4281 C CA . THR A 1 572 ? 8.944 -42.352 -26.286 1.00 24.99 572 THR A CA 1
ATOM 4282 C C . THR A 1 572 ? 10.403 -42.804 -26.235 1.00 24.44 572 THR A C 1
ATOM 4283 O O . THR A 1 572 ? 10.744 -43.760 -25.534 1.00 24.48 572 THR A O 1
ATOM 4287 N N . THR A 1 573 ? 11.264 -42.133 -26.989 1.00 24.14 573 THR A N 1
ATOM 4288 C CA . THR A 1 573 ? 12.701 -42.308 -26.819 1.00 23.85 573 THR A CA 1
ATOM 4289 C C . THR A 1 573 ? 13.290 -41.092 -26.112 1.00 23.24 573 THR A C 1
ATOM 4290 O O . THR A 1 573 ? 12.990 -39.946 -26.452 1.00 23.64 573 THR A O 1
ATOM 4294 N N . LEU A 1 574 ? 14.107 -41.360 -25.102 1.00 22.30 574 LEU A N 1
ATOM 4295 C CA . LEU A 1 574 ? 14.851 -40.330 -24.410 1.00 21.74 574 LEU A CA 1
ATOM 4296 C C . LEU A 1 574 ? 16.302 -40.469 -24.839 1.00 21.00 574 LEU A C 1
ATOM 4297 O O . LEU A 1 574 ? 16.863 -41.561 -24.795 1.00 20.47 574 LEU A O 1
ATOM 4302 N N . THR A 1 575 ? 16.894 -39.367 -25.286 1.00 20.49 575 THR A N 1
ATOM 4303 C CA . THR A 1 575 ? 18.299 -39.356 -25.664 1.00 20.18 575 THR A CA 1
ATOM 4304 C C . THR A 1 575 ? 19.104 -38.684 -24.567 1.00 19.61 575 THR A C 1
ATOM 4305 O O . THR A 1 575 ? 18.762 -37.586 -24.113 1.00 19.83 575 THR A O 1
ATOM 4309 N N . GLU A 1 576 ? 20.152 -39.372 -24.119 1.00 18.83 576 GLU A N 1
ATOM 4310 C CA . GLU A 1 576 ? 21.092 -38.791 -23.177 1.00 18.46 576 GLU A CA 1
ATOM 4311 C C . GLU A 1 576 ? 22.211 -38.149 -23.973 1.00 18.63 576 GLU A C 1
ATOM 4312 O O . GLU A 1 576 ? 23.018 -38.846 -24.596 1.00 19.10 576 GLU A O 1
ATOM 4318 N N . ARG A 1 577 ? 22.256 -36.826 -23.940 1.00 19.34 577 ARG A N 1
ATOM 4319 C CA . ARG A 1 577 ? 23.295 -36.080 -24.647 1.00 19.77 577 ARG A CA 1
ATOM 4320 C C . ARG A 1 577 ? 24.527 -35.957 -23.756 1.00 19.05 577 ARG A C 1
ATOM 4321 O O . ARG A 1 577 ? 24.420 -35.677 -22.558 1.00 18.95 577 ARG A O 1
ATOM 4329 N N . ASN A 1 578 ? 25.697 -36.190 -24.334 1.00 18.46 578 ASN A N 1
ATOM 4330 C CA . ASN A 1 578 ? 26.944 -36.064 -23.583 1.00 18.13 578 ASN A CA 1
ATOM 4331 C C . ASN A 1 578 ? 27.108 -34.697 -22.915 1.00 18.30 578 ASN A C 1
ATOM 4332 O O . ASN A 1 578 ? 26.681 -33.678 -23.455 1.00 18.84 578 ASN A O 1
ATOM 4337 N N . ASN A 1 579 ? 27.705 -34.676 -21.725 1.00 18.17 579 ASN A N 1
ATOM 4338 C CA . ASN A 1 579 ? 28.026 -33.408 -21.071 1.00 18.66 579 ASN A CA 1
ATOM 4339 C C . ASN A 1 579 ? 28.923 -32.553 -21.959 1.00 19.63 579 ASN A C 1
ATOM 4340 O O . ASN A 1 579 ? 29.928 -33.030 -22.482 1.00 19.59 579 ASN A O 1
ATOM 4345 N N . ARG A 1 580 ? 28.534 -31.293 -22.121 1.00 20.96 580 ARG A N 1
ATOM 4346 C CA . ARG A 1 580 ? 29.284 -30.334 -22.920 1.00 22.45 580 ARG A CA 1
ATOM 4347 C C . A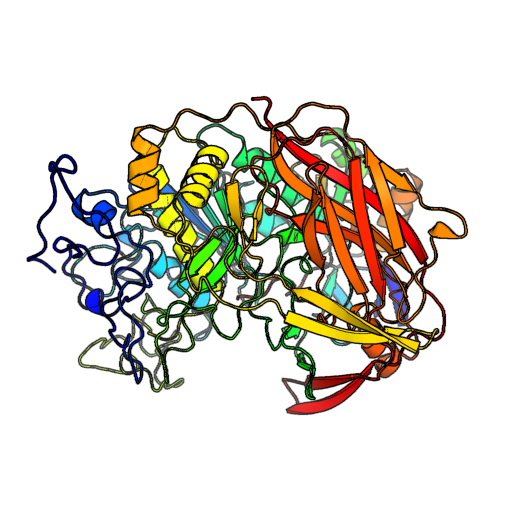RG A 1 580 ? 30.507 -29.786 -22.168 1.00 22.52 580 ARG A C 1
ATOM 4348 O O . ARG A 1 580 ? 31.502 -29.390 -22.783 1.00 23.09 580 ARG A O 1
ATOM 4356 N N . GLN A 1 581 ? 30.416 -29.756 -20.841 1.00 22.46 581 GLN A N 1
ATOM 4357 C CA . GLN A 1 581 ? 31.461 -29.220 -19.980 1.00 22.25 581 GLN A CA 1
ATOM 4358 C C . GLN A 1 581 ? 31.989 -30.319 -19.051 1.00 21.16 581 GLN A C 1
ATOM 4359 O O . GLN A 1 581 ? 31.284 -31.304 -18.789 1.00 20.96 581 GLN A O 1
ATOM 4365 N N . PRO A 1 582 ? 33.230 -30.157 -18.548 1.00 20.21 582 PRO A N 1
ATOM 4366 C CA . PRO A 1 582 ? 33.685 -31.046 -17.483 1.00 19.38 582 PRO A CA 1
ATOM 4367 C C . PRO A 1 582 ? 32.826 -30.920 -16.230 1.00 18.54 582 PRO A C 1
ATOM 4368 O O . PRO A 1 582 ? 32.219 -29.874 -15.974 1.00 18.52 582 PRO A O 1
ATOM 4372 N N . GLY A 1 583 ? 32.753 -32.009 -15.477 1.00 17.62 583 GLY A N 1
ATOM 4373 C CA . GLY A 1 583 ? 32.122 -31.988 -14.173 1.00 16.91 583 GLY A CA 1
ATOM 4374 C C . GLY A 1 583 ? 33.087 -31.510 -13.110 1.00 16.33 583 GLY A C 1
ATOM 4375 O O . GLY A 1 583 ? 34.238 -31.168 -13.397 1.00 15.72 583 GLY A O 1
ATOM 4376 N N . LYS A 1 584 ? 32.620 -31.504 -11.870 1.00 16.09 584 LYS A N 1
ATOM 4377 C CA . LYS A 1 584 ? 33.388 -30.979 -10.758 1.00 16.81 584 LYS A CA 1
ATOM 4378 C C . LYS A 1 584 ? 33.039 -31.768 -9.508 1.00 15.70 584 LYS A C 1
ATOM 4379 O O . LYS A 1 584 ? 31.877 -31.826 -9.131 1.00 15.98 584 LYS A O 1
ATOM 4385 N N . LEU A 1 585 ? 34.036 -32.389 -8.885 1.00 15.11 585 LEU A N 1
ATOM 4386 C CA . LEU A 1 585 ? 33.840 -32.981 -7.564 1.00 14.85 585 LEU A CA 1
ATOM 4387 C C . LEU A 1 585 ? 33.841 -31.855 -6.532 1.00 15.09 585 LEU A C 1
ATOM 4388 O O . LEU A 1 585 ? 34.774 -31.047 -6.483 1.00 15.94 585 LEU A O 1
ATOM 4393 N N . ILE A 1 586 ? 32.788 -31.805 -5.726 1.00 14.78 586 ILE A N 1
ATOM 4394 C CA . ILE A 1 586 ? 32.608 -30.751 -4.724 1.00 14.97 586 ILE A CA 1
ATOM 4395 C C . ILE A 1 586 ? 33.112 -31.202 -3.348 1.00 14.76 586 ILE A C 1
ATOM 4396 O O . ILE A 1 586 ? 33.938 -30.535 -2.723 1.00 14.88 586 ILE A O 1
ATOM 4401 N N . SER A 1 587 ? 32.612 -32.342 -2.881 1.00 13.98 587 SER A N 1
ATOM 4402 C CA . SER A 1 587 ? 32.992 -32.853 -1.577 1.00 14.15 587 SER A CA 1
ATOM 4403 C C . SER A 1 587 ? 32.624 -34.312 -1.503 1.00 13.11 587 SER A C 1
ATOM 4404 O O . SER A 1 587 ? 31.789 -34.788 -2.264 1.00 13.41 587 SER A O 1
ATOM 4407 N N . TRP A 1 588 ? 33.246 -35.017 -0.569 1.00 12.69 588 TRP A N 1
ATOM 4408 C CA . TRP A 1 588 ? 32.748 -36.317 -0.172 1.00 12.38 588 TRP A CA 1
ATOM 4409 C C . TRP A 1 588 ? 32.986 -36.494 1.309 1.00 12.57 588 TRP A C 1
ATOM 4410 O O . TRP A 1 588 ? 33.809 -35.783 1.897 1.00 13.14 588 TRP A O 1
ATOM 4421 N N . SER A 1 589 ? 32.257 -37.431 1.906 1.00 12.60 589 SER A N 1
ATOM 4422 C CA . SER A 1 589 ? 32.410 -37.747 3.313 1.00 12.57 589 SER A CA 1
ATOM 4423 C C . SER A 1 589 ? 32.483 -39.255 3.482 1.00 12.39 589 SER A C 1
ATOM 4424 O O . SER A 1 589 ? 31.854 -40.001 2.735 1.00 12.57 589 SER A O 1
ATOM 4427 N N . LEU A 1 590 ? 33.251 -39.683 4.476 1.00 12.09 590 LEU A N 1
ATOM 4428 C CA . LEU A 1 590 ? 33.466 -41.096 4.758 1.00 11.44 590 LEU A CA 1
ATOM 4429 C C . LEU A 1 590 ? 33.086 -41.425 6.189 1.00 11.92 590 LEU A C 1
ATOM 4430 O O . LEU A 1 590 ? 33.512 -40.737 7.123 1.00 11.84 590 LEU A O 1
ATOM 4435 N N . ARG A 1 591 ? 32.287 -42.477 6.347 1.00 12.12 591 ARG A N 1
ATOM 4436 C CA . ARG A 1 591 ? 31.988 -43.016 7.661 1.00 12.43 591 ARG A CA 1
ATOM 4437 C C . ARG A 1 591 ? 32.343 -44.488 7.717 1.00 11.92 591 ARG A C 1
ATOM 4438 O O . ARG A 1 591 ? 31.839 -45.298 6.930 1.00 11.99 591 ARG A O 1
ATOM 4446 N N . VAL A 1 592 ? 33.227 -44.835 8.644 1.00 12.14 592 VAL A N 1
ATOM 4447 C CA . VAL A 1 592 ? 33.560 -46.233 8.877 1.00 12.57 592 VAL A CA 1
ATOM 4448 C C . VAL A 1 592 ? 32.731 -46.783 10.051 1.00 12.25 592 VAL A C 1
ATOM 4449 O O . VAL A 1 592 ? 32.696 -46.187 11.131 1.00 12.45 592 VAL A O 1
ATOM 4453 N N . LEU A 1 593 ? 32.056 -47.911 9.817 1.00 11.95 593 LEU A N 1
ATOM 4454 C CA . LEU A 1 593 ? 31.298 -48.624 10.848 1.00 11.90 593 LEU A CA 1
ATOM 4455 C C . LEU A 1 593 ? 32.008 -49.945 11.109 1.00 12.11 593 LEU A C 1
ATOM 4456 O O . LEU A 1 593 ? 32.275 -50.703 10.180 1.00 12.63 593 LEU A O 1
ATOM 4461 N N . GLY A 1 594 ? 32.355 -50.212 12.361 1.00 11.59 594 GLY A N 1
ATOM 4462 C CA . GLY A 1 594 ? 33.071 -51.433 12.654 1.00 12.22 594 GLY A CA 1
ATOM 4463 C C . GLY A 1 594 ? 33.190 -51.660 14.137 1.00 11.99 594 GLY A C 1
ATOM 4464 O O . GLY A 1 594 ? 32.307 -51.295 14.905 1.00 13.10 594 GLY A O 1
ATOM 4465 N N . HIS A 1 595 ? 34.285 -52.286 14.542 1.00 12.14 595 HIS A N 1
ATOM 4466 C CA . HIS A 1 595 ? 34.475 -52.587 15.952 1.00 13.37 595 HIS A CA 1
ATOM 4467 C C . HIS A 1 595 ? 35.947 -52.624 16.306 1.00 14.42 595 HIS A C 1
ATOM 4468 O O . HIS A 1 595 ? 36.816 -52.745 15.438 1.00 13.78 595 HIS A O 1
ATOM 4475 N N . ASP A 1 596 ? 36.208 -52.525 17.604 1.00 15.57 596 ASP A N 1
ATOM 4476 C CA . ASP A 1 596 ? 37.557 -52.586 18.145 1.00 17.91 596 ASP A CA 1
ATOM 4477 C C . ASP A 1 596 ? 37.899 -54.030 18.499 1.00 19.08 596 ASP A C 1
ATOM 4478 O O . ASP A 1 596 ? 37.410 -54.558 19.496 1.00 19.99 596 ASP A O 1
ATOM 4483 N N . ALA A 1 597 ? 38.743 -54.664 17.684 1.00 20.43 597 ALA A N 1
ATOM 4484 C CA . ALA A 1 597 ? 39.138 -56.056 17.927 1.00 21.39 597 ALA A CA 1
ATOM 4485 C C . ALA A 1 597 ? 40.062 -56.181 19.139 1.00 22.21 597 ALA A C 1
ATOM 4486 O O . ALA A 1 597 ? 40.312 -57.287 19.626 1.00 23.42 597 ALA A O 1
ATOM 4488 N N . SER B 2 30 ? 2.911 -24.373 -12.753 1.00 35.02 12 SER B N 1
ATOM 4489 C CA . SER B 2 30 ? 4.006 -23.496 -12.248 1.00 35.10 12 SER B CA 1
ATOM 4490 C C . SER B 2 30 ? 5.007 -24.286 -11.411 1.00 34.88 12 SER B C 1
ATOM 4491 O O . SER B 2 30 ? 4.689 -25.364 -10.904 1.00 34.91 12 SER B O 1
ATOM 4494 N N . THR B 2 31 ? 6.216 -23.748 -11.275 1.00 34.56 13 THR B N 1
ATOM 4495 C CA . THR B 2 31 ? 7.214 -24.336 -10.388 1.00 34.27 13 THR B CA 1
ATOM 4496 C C . THR B 2 31 ? 7.000 -23.839 -8.963 1.00 33.95 13 THR B C 1
ATOM 4497 O O . THR B 2 31 ? 6.546 -22.712 -8.745 1.00 33.96 13 THR B O 1
ATOM 4501 N N . ILE B 2 32 ? 7.323 -24.692 -7.997 1.00 33.44 14 ILE B N 1
ATOM 4502 C CA . ILE B 2 32 ? 7.194 -24.347 -6.588 1.00 32.92 14 ILE B CA 1
ATOM 4503 C C . ILE B 2 32 ? 8.301 -25.043 -5.793 1.00 32.52 14 ILE B C 1
ATOM 4504 O O . ILE B 2 32 ? 8.611 -26.212 -6.039 1.00 32.45 14 ILE B O 1
ATOM 4509 N N . GLU B 2 33 ? 8.916 -24.305 -4.871 1.00 31.92 15 GLU B N 1
ATOM 4510 C CA . GLU B 2 33 ? 9.991 -24.838 -4.038 1.00 31.34 15 GLU B CA 1
ATOM 4511 C C . GLU B 2 33 ? 9.437 -25.407 -2.739 1.00 30.47 15 GLU B C 1
ATOM 4512 O O . GLU B 2 33 ? 8.795 -24.695 -1.966 1.00 30.50 15 GLU B O 1
ATOM 4518 N N . VAL B 2 34 ? 9.675 -26.698 -2.514 1.00 29.24 16 VAL B N 1
ATOM 4519 C CA . VAL B 2 34 ? 9.262 -27.362 -1.275 1.00 28.29 16 VAL B CA 1
ATOM 4520 C C . VAL B 2 34 ? 10.407 -28.242 -0.792 1.00 27.63 16 VAL B C 1
ATOM 4521 O O . VAL B 2 34 ? 10.948 -29.034 -1.563 1.00 27.38 16 VAL B O 1
ATOM 4525 N N . ASN B 2 35 ? 10.761 -28.100 0.485 1.00 27.23 17 ASN B N 1
ATOM 4526 C CA . ASN B 2 35 ? 11.841 -28.876 1.108 1.00 27.07 17 ASN B CA 1
ATOM 4527 C C . ASN B 2 35 ? 13.174 -28.799 0.355 1.00 27.79 17 ASN B C 1
ATOM 4528 O O . ASN B 2 35 ? 13.909 -29.786 0.273 1.00 27.93 17 ASN B O 1
ATOM 4533 N N . GLY B 2 36 ? 13.464 -27.628 -0.204 1.00 28.79 18 GLY B N 1
ATOM 4534 C CA . GLY B 2 36 ? 14.705 -27.406 -0.946 1.00 29.88 18 GLY B CA 1
ATOM 4535 C C . GLY B 2 36 ? 14.751 -28.029 -2.332 1.00 30.60 18 GLY B C 1
ATOM 4536 O O . GLY B 2 36 ? 15.832 -28.178 -2.910 1.00 30.97 18 GLY B O 1
ATOM 4537 N N . GLN B 2 37 ? 13.585 -28.392 -2.867 1.00 31.05 19 GLN B N 1
ATOM 4538 C CA . GLN B 2 37 ? 13.488 -28.980 -4.205 1.00 31.49 19 GLN B CA 1
ATOM 4539 C C . GLN B 2 37 ? 12.343 -28.382 -5.022 1.00 31.15 19 GLN B C 1
ATOM 4540 O O . GLN B 2 37 ? 11.382 -27.849 -4.467 1.00 31.05 19 GLN B O 1
ATOM 4546 N N . THR B 2 38 ? 12.453 -28.498 -6.344 1.00 30.96 20 THR B N 1
ATOM 4547 C CA . THR B 2 38 ? 11.492 -27.914 -7.275 1.00 30.84 20 THR B CA 1
ATOM 4548 C C . THR B 2 38 ? 10.409 -28.908 -7.700 1.00 30.51 20 THR B C 1
ATOM 4549 O O . THR B 2 38 ? 10.706 -29.974 -8.244 1.00 30.74 20 THR B O 1
ATOM 4553 N N . TYR B 2 39 ? 9.155 -28.540 -7.442 1.00 30.06 21 TYR B N 1
ATOM 4554 C CA . TYR B 2 39 ? 7.997 -29.331 -7.853 1.00 29.72 21 TYR B CA 1
ATOM 4555 C C . TYR B 2 39 ? 7.118 -28.550 -8.827 1.00 30.19 21 TYR B C 1
ATOM 4556 O O . TYR B 2 39 ? 7.360 -27.367 -9.086 1.00 30.31 21 TYR B O 1
ATOM 4565 N N . LEU B 2 40 ? 6.102 -29.223 -9.360 1.00 30.67 22 LEU B N 1
ATOM 4566 C CA . LEU B 2 40 ? 5.166 -28.620 -10.300 1.00 31.13 22 LEU B CA 1
ATOM 4567 C C . LEU B 2 40 ? 3.745 -28.684 -9.744 1.00 31.52 22 LEU B C 1
ATOM 4568 O O . LEU B 2 40 ? 3.294 -29.741 -9.293 1.00 31.40 22 LEU B O 1
ATOM 4573 N N . ILE B 2 41 ? 3.054 -27.545 -9.768 1.00 32.13 23 ILE B N 1
ATOM 4574 C CA . ILE B 2 41 ? 1.691 -27.429 -9.234 1.00 32.58 23 ILE B CA 1
ATOM 4575 C C . ILE B 2 41 ? 0.635 -27.409 -10.334 1.00 32.67 23 ILE B C 1
ATOM 4576 O O . ILE B 2 41 ? 0.689 -26.584 -11.246 1.00 32.89 23 ILE B O 1
ATOM 4581 N N . THR B 2 62 ? 1.208 -20.501 -1.839 1.00 28.64 44 THR B N 1
ATOM 4582 C CA . THR B 2 62 ? 0.719 -21.258 -0.687 1.00 28.42 44 THR B CA 1
ATOM 4583 C C . THR B 2 62 ? 0.790 -22.769 -0.916 1.00 28.20 44 THR B C 1
ATOM 4584 O O . THR B 2 62 ? 0.734 -23.236 -2.056 1.00 28.28 44 THR B O 1
ATOM 4588 N N . LEU B 2 63 ? 0.921 -23.514 0.181 1.00 27.60 45 LEU B N 1
ATOM 4589 C CA . LEU B 2 63 ? 0.797 -24.973 0.175 1.00 27.06 45 LEU B CA 1
ATOM 4590 C C . LEU B 2 63 ? -0.151 -25.390 1.283 1.00 26.55 45 LEU B C 1
ATOM 4591 O O . LEU B 2 63 ? 0.126 -25.160 2.462 1.00 26.46 45 LEU B O 1
ATOM 4596 N N . ARG B 2 64 ? -1.272 -25.993 0.907 1.00 25.98 46 ARG B N 1
ATOM 4597 C CA . ARG B 2 64 ? -2.253 -26.465 1.879 1.00 25.81 46 ARG B CA 1
ATOM 4598 C C . ARG B 2 64 ? -2.405 -27.978 1.818 1.00 25.03 46 ARG B C 1
ATOM 4599 O O . ARG B 2 64 ? -2.107 -28.597 0.796 1.00 24.45 46 ARG B O 1
ATOM 4607 N N . ARG B 2 65 ? -2.889 -28.555 2.917 1.00 24.47 47 ARG B N 1
ATOM 4608 C CA . ARG B 2 65 ? -3.225 -29.973 2.992 1.00 24.55 47 ARG B CA 1
ATOM 4609 C C . ARG B 2 65 ? -4.092 -30.375 1.798 1.00 23.99 47 ARG B C 1
ATOM 4610 O O . ARG B 2 65 ? -5.082 -29.707 1.484 1.00 24.00 47 ARG B O 1
ATOM 4618 N N . GLY B 2 66 ? -3.699 -31.453 1.124 1.00 23.47 48 GLY B N 1
ATOM 4619 C CA . GLY B 2 66 ? -4.452 -31.966 -0.014 1.00 23.26 48 GLY B CA 1
ATOM 4620 C C . GLY B 2 66 ? -3.958 -31.492 -1.366 1.00 23.25 48 GLY B C 1
ATOM 4621 O O . GLY B 2 66 ? -4.384 -32.017 -2.400 1.00 23.43 48 GLY B O 1
ATOM 4622 N N . ASP B 2 67 ? -3.074 -30.496 -1.368 1.00 23.41 49 ASP B N 1
ATOM 4623 C CA . ASP B 2 67 ? -2.472 -30.011 -2.610 1.00 23.68 49 ASP B CA 1
ATOM 4624 C C . ASP B 2 67 ? -1.632 -31.093 -3.250 1.00 24.10 49 ASP B C 1
ATOM 4625 O O . ASP B 2 67 ? -0.945 -31.848 -2.566 1.00 23.62 49 ASP B O 1
ATOM 4630 N N . VAL B 2 68 ? -1.695 -31.150 -4.572 1.00 24.76 50 VAL B N 1
ATOM 4631 C CA . VAL B 2 68 ? -1.028 -32.186 -5.336 1.00 25.96 50 VAL B CA 1
ATOM 4632 C C . VAL B 2 68 ? 0.180 -31.605 -6.071 1.00 26.79 50 VAL B C 1
ATOM 4633 O O . VAL B 2 68 ? 0.091 -30.539 -6.691 1.00 26.96 50 VAL B O 1
ATOM 4637 N N . LEU B 2 69 ? 1.305 -32.310 -5.976 1.00 27.62 51 LEU B N 1
ATOM 4638 C CA . LEU B 2 69 ? 2.557 -31.888 -6.593 1.00 28.78 51 LEU B CA 1
ATOM 4639 C C . LEU B 2 69 ? 3.096 -32.958 -7.537 1.00 29.89 51 LEU B C 1
ATOM 4640 O O . LEU B 2 69 ? 3.053 -34.147 -7.232 1.00 29.99 51 LEU B O 1
ATOM 4645 N N . MET B 2 70 ? 3.606 -32.523 -8.683 1.00 31.65 52 MET B N 1
ATOM 4646 C CA . MET B 2 70 ? 4.257 -33.424 -9.627 1.00 33.34 52 MET B CA 1
ATOM 4647 C C . MET B 2 70 ? 5.752 -33.112 -9.635 1.00 33.87 52 MET B C 1
ATOM 4648 O O . MET B 2 70 ? 6.141 -31.944 -9.694 1.00 34.04 52 MET B O 1
ATOM 4653 N N . GLN B 2 71 ? 6.587 -34.149 -9.557 1.00 34.68 53 GLN B N 1
ATOM 4654 C CA . GLN B 2 71 ? 8.045 -33.969 -9.486 1.00 35.21 53 GLN B CA 1
ATOM 4655 C C . GLN B 2 71 ? 8.717 -34.368 -10.797 1.00 35.59 53 GLN B C 1
ATOM 4656 O O . GLN B 2 71 ? 9.621 -35.212 -10.811 1.00 35.92 53 GLN B O 1
ATOM 4662 N N . GLY B 2 72 ? 8.287 -33.755 -11.894 1.00 35.84 54 GLY B N 1
ATOM 4663 C CA . GLY B 2 72 ? 8.695 -34.209 -13.219 1.00 35.92 54 GLY B CA 1
ATOM 4664 C C . GLY B 2 72 ? 7.805 -35.359 -13.646 1.00 35.93 54 GLY B C 1
ATOM 4665 O O . GLY B 2 72 ? 6.802 -35.651 -12.983 1.00 36.17 54 GLY B O 1
ATOM 4666 N N . ALA B 2 73 ? 8.178 -36.026 -14.736 1.00 35.81 55 ALA B N 1
ATOM 4667 C CA . ALA B 2 73 ? 7.302 -37.015 -15.362 1.00 35.49 55 ALA B CA 1
ATOM 4668 C C . ALA B 2 73 ? 7.773 -38.477 -15.305 1.00 35.18 55 ALA B C 1
ATOM 4669 O O . ALA B 2 73 ? 7.362 -39.293 -16.132 1.00 35.59 55 ALA B O 1
ATOM 4671 N N . ALA B 2 74 ? 8.631 -38.806 -14.340 1.00 34.46 56 ALA B N 1
ATOM 4672 C CA . ALA B 2 74 ? 8.955 -40.205 -14.041 1.00 33.64 56 ALA B CA 1
ATOM 4673 C C . ALA B 2 74 ? 8.927 -40.458 -12.534 1.00 32.79 56 ALA B C 1
ATOM 4674 O O . ALA B 2 74 ? 9.743 -41.208 -11.993 1.00 32.90 56 ALA B O 1
ATOM 4676 N N . SER B 2 75 ? 7.969 -39.826 -11.870 1.00 31.62 57 SER B N 1
ATOM 4677 C CA . SER B 2 75 ? 7.835 -39.910 -10.423 1.00 30.38 57 SER B CA 1
ATOM 4678 C C . SER B 2 75 ? 6.361 -39.917 -10.020 1.00 29.06 57 SER B C 1
ATOM 4679 O O . SER B 2 75 ? 5.510 -39.422 -10.768 1.00 28.96 57 SER B O 1
ATOM 4682 N N . PRO B 2 76 ? 6.050 -40.492 -8.842 1.00 27.71 58 PRO B N 1
ATOM 4683 C CA . PRO B 2 76 ? 4.662 -40.546 -8.397 1.00 26.84 58 PRO B CA 1
ATOM 4684 C C . PRO B 2 76 ? 4.122 -39.173 -8.024 1.00 26.16 58 PRO B C 1
ATOM 4685 O O . PRO B 2 76 ? 4.880 -38.287 -7.619 1.00 25.73 58 PRO B O 1
ATOM 4689 N N . GLU B 2 77 ? 2.814 -39.020 -8.188 1.00 25.58 59 GLU B N 1
ATOM 4690 C CA . GLU B 2 77 ? 2.074 -37.861 -7.720 1.00 24.88 59 GLU B CA 1
ATOM 4691 C C . GLU B 2 77 ? 2.199 -37.756 -6.198 1.00 23.67 59 GLU B C 1
ATOM 4692 O O . GLU B 2 77 ? 1.935 -38.726 -5.483 1.00 23.41 59 GLU B O 1
ATOM 4698 N N . LEU B 2 78 ? 2.604 -36.584 -5.709 1.00 22.27 60 LEU B N 1
ATOM 4699 C CA . LEU B 2 78 ? 2.729 -36.367 -4.264 1.00 21.11 60 LEU B CA 1
ATOM 4700 C C . LEU B 2 78 ? 1.633 -35.457 -3.722 1.00 20.76 60 LEU B C 1
ATOM 4701 O O . LEU B 2 78 ? 1.145 -34.567 -4.420 1.00 21.10 60 LEU B O 1
ATOM 4706 N N . THR B 2 79 ? 1.257 -35.685 -2.471 1.00 19.64 61 THR B N 1
ATOM 4707 C CA . THR B 2 79 ? 0.208 -34.905 -1.828 1.00 19.43 61 THR B CA 1
ATOM 4708 C C . THR B 2 79 ? 0.699 -34.316 -0.516 1.00 18.97 61 THR B C 1
ATOM 4709 O O . THR B 2 79 ? 1.374 -34.981 0.263 1.00 18.77 61 THR B O 1
ATOM 4713 N N . VAL B 2 80 ? 0.361 -33.054 -0.282 1.00 18.46 62 VAL B N 1
ATOM 4714 C CA . VAL B 2 80 ? 0.665 -32.416 0.991 1.00 18.44 62 VAL B CA 1
ATOM 4715 C C . VAL B 2 80 ? -0.241 -33.056 2.033 1.00 18.56 62 VAL B C 1
ATOM 4716 O O . VAL B 2 80 ? -1.457 -32.853 2.014 1.00 18.99 62 VAL B O 1
ATOM 4720 N N . SER B 2 81 ? 0.349 -33.850 2.924 1.00 18.32 63 SER B N 1
ATOM 4721 C CA . SER B 2 81 ? -0.424 -34.627 3.892 1.00 18.62 63 SER B CA 1
ATOM 4722 C C . SER B 2 81 ? -1.044 -33.776 4.997 1.00 18.62 63 SER B C 1
ATOM 4723 O O . SER B 2 81 ? -2.045 -34.173 5.597 1.00 19.56 63 SER B O 1
ATOM 4726 N N . GLY B 2 82 ? -0.440 -32.618 5.267 1.00 18.61 64 GLY B N 1
ATOM 4727 C CA . GLY B 2 82 ? -0.830 -31.783 6.401 1.00 18.34 64 GLY B CA 1
ATOM 4728 C C . GLY B 2 82 ? 0.134 -31.866 7.574 1.00 18.31 64 GLY B C 1
ATOM 4729 O O . GLY B 2 82 ? 0.070 -31.050 8.499 1.00 19.00 64 GLY B O 1
ATOM 4730 N N . THR B 2 83 ? 1.030 -32.852 7.532 1.00 18.21 65 THR B N 1
ATOM 4731 C CA . THR B 2 83 ? 2.012 -33.076 8.594 1.00 18.06 65 THR B CA 1
ATOM 4732 C C . THR B 2 83 ? 3.342 -32.391 8.283 1.00 17.74 65 THR B C 1
ATOM 4733 O O . THR B 2 83 ? 3.798 -32.384 7.137 1.00 17.43 65 THR B O 1
ATOM 4737 N N . LEU B 2 84 ? 3.928 -31.796 9.320 1.00 17.91 66 LEU B N 1
ATOM 4738 C CA . LEU B 2 84 ? 5.271 -31.235 9.281 1.00 18.48 66 LEU B CA 1
ATOM 4739 C C . LEU B 2 84 ? 6.163 -32.041 10.207 1.00 17.83 66 LEU B C 1
ATOM 4740 O O . LEU B 2 84 ? 5.784 -32.325 11.350 1.00 17.80 66 LEU B O 1
ATOM 4745 N N . LEU B 2 85 ? 7.338 -32.417 9.715 1.00 17.48 67 LEU B N 1
ATOM 4746 C CA . LEU B 2 85 ? 8.374 -33.016 10.564 1.00 17.51 67 LEU B CA 1
ATOM 4747 C C . LEU B 2 85 ? 9.295 -31.901 11.020 1.00 17.85 67 LEU B C 1
ATOM 4748 O O . LEU B 2 85 ? 9.746 -31.093 10.211 1.00 17.66 67 LEU B O 1
ATOM 4753 N N . VAL B 2 86 ? 9.556 -31.857 12.321 1.00 18.38 68 VAL B N 1
ATOM 4754 C CA . VAL B 2 86 ? 10.380 -30.814 12.922 1.00 19.98 68 VAL B CA 1
ATOM 4755 C C . VAL B 2 86 ? 11.438 -31.464 13.811 1.00 20.30 68 VAL B C 1
ATOM 4756 O O . VAL B 2 86 ? 11.112 -32.302 14.655 1.00 20.43 68 VAL B O 1
ATOM 4760 N N . GLU B 2 87 ? 12.701 -31.091 13.614 1.00 21.38 69 GLU B N 1
ATOM 4761 C CA . GLU B 2 87 ? 13.767 -31.583 14.483 1.00 22.84 69 GLU B CA 1
ATOM 4762 C C . GLU B 2 87 ? 13.857 -30.732 15.749 1.00 23.68 69 GLU B C 1
ATOM 4763 O O . GLU B 2 87 ? 14.451 -29.651 15.754 1.00 23.64 69 GLU B O 1
ATOM 4769 N N . ALA B 2 88 ? 13.233 -31.231 16.808 1.00 24.91 70 ALA B N 1
ATOM 4770 C CA . ALA B 2 88 ? 13.201 -30.564 18.103 1.00 26.55 70 ALA B CA 1
ATOM 4771 C C . ALA B 2 88 ? 12.816 -31.601 19.142 1.00 27.85 70 ALA B C 1
ATOM 4772 O O . ALA B 2 88 ? 12.124 -32.573 18.828 1.00 27.95 70 ALA B O 1
ATOM 4774 N N . ASP B 2 89 ? 13.259 -31.391 20.379 1.00 29.56 71 ASP B N 1
ATOM 4775 C CA . ASP B 2 89 ? 12.804 -32.211 21.501 1.00 31.24 71 ASP B CA 1
ATOM 4776 C C . ASP B 2 89 ? 11.309 -31.972 21.724 1.00 31.89 71 ASP B C 1
ATOM 4777 O O . ASP B 2 89 ? 10.758 -30.992 21.219 1.00 32.10 71 ASP B O 1
ATOM 4782 N N . ASP B 2 90 ? 10.664 -32.859 22.480 1.00 32.91 72 ASP B N 1
ATOM 4783 C CA . ASP B 2 90 ? 9.215 -32.802 22.694 1.00 33.88 72 ASP B CA 1
ATOM 4784 C C . ASP B 2 90 ? 8.718 -31.461 23.242 1.00 34.53 72 ASP B C 1
ATOM 4785 O O . ASP B 2 90 ? 7.769 -30.883 22.704 1.00 34.58 72 ASP B O 1
ATOM 4790 N N . ALA B 2 91 ? 9.368 -30.974 24.298 1.00 35.33 73 ALA B N 1
ATOM 4791 C CA . ALA B 2 91 ? 8.990 -29.711 24.938 1.00 36.07 73 ALA B CA 1
ATOM 4792 C C . ALA B 2 91 ? 9.156 -28.513 24.001 1.00 36.45 73 ALA B C 1
ATOM 4793 O O . ALA B 2 91 ? 8.303 -27.625 23.972 1.00 36.89 73 ALA B O 1
ATOM 4795 N N . SER B 2 92 ? 10.250 -28.500 23.239 1.00 36.96 74 SER B N 1
ATOM 4796 C CA . SER B 2 92 ? 10.485 -27.465 22.231 1.00 37.35 74 SER B CA 1
ATOM 4797 C C . SER B 2 92 ? 9.481 -27.559 21.085 1.00 37.60 74 SER B C 1
ATOM 4798 O O . SER B 2 92 ? 8.984 -26.542 20.605 1.00 37.54 74 SER B O 1
ATOM 4801 N N . ALA B 2 93 ? 9.189 -28.787 20.656 1.00 37.83 75 ALA B N 1
ATOM 4802 C CA . ALA B 2 93 ? 8.225 -29.036 19.581 1.00 38.13 75 ALA B CA 1
ATOM 4803 C C . ALA B 2 93 ? 6.798 -28.667 19.982 1.00 38.36 75 ALA B C 1
ATOM 4804 O O . ALA B 2 93 ? 6.024 -28.192 19.154 1.00 38.18 75 ALA B O 1
ATOM 4806 N N . LYS B 2 94 ? 6.464 -28.897 21.252 1.00 39.07 76 LYS B N 1
ATOM 4807 C CA . LYS B 2 94 ? 5.143 -28.578 21.793 1.00 39.71 76 LYS B CA 1
ATOM 4808 C C . LYS B 2 94 ? 4.927 -27.068 21.847 1.00 40.04 76 LYS B C 1
ATOM 4809 O O . LYS B 2 94 ? 3.852 -26.572 21.496 1.00 40.06 76 LYS B O 1
ATOM 4815 N N . ALA B 2 95 ? 5.960 -26.352 22.293 1.00 40.48 77 ALA B N 1
ATOM 4816 C CA . ALA B 2 95 ? 5.947 -24.891 22.349 1.00 40.96 77 ALA B CA 1
ATOM 4817 C C . ALA B 2 95 ? 5.893 -24.284 20.948 1.00 41.25 77 ALA B C 1
ATOM 4818 O O . ALA B 2 95 ? 5.203 -23.288 20.725 1.00 41.47 77 ALA B O 1
ATOM 4820 N N . LEU B 2 96 ? 6.615 -24.897 20.011 1.00 41.63 78 LEU B N 1
ATOM 4821 C CA . LEU B 2 96 ? 6.586 -24.489 18.604 1.00 41.85 78 LEU B CA 1
ATOM 4822 C C . LEU B 2 96 ? 5.225 -24.721 17.950 1.00 41.95 78 LEU B C 1
ATOM 4823 O O . LEU B 2 96 ? 4.819 -23.957 17.077 1.00 41.92 78 LEU B O 1
ATOM 4828 N N . ALA B 2 97 ? 4.529 -25.775 18.376 1.00 42.05 79 ALA B N 1
ATOM 4829 C CA . ALA B 2 97 ? 3.225 -26.134 17.816 1.00 42.20 79 ALA B CA 1
ATOM 4830 C C . ALA B 2 97 ? 2.126 -25.139 18.194 1.00 42.28 79 ALA B C 1
ATOM 4831 O O . ALA B 2 97 ? 1.389 -24.664 17.329 1.00 42.28 79 ALA B O 1
ATOM 4833 N N . THR B 2 98 ? 2.027 -24.831 19.485 1.00 42.40 80 THR B N 1
ATOM 4834 C CA . THR B 2 98 ? 1.000 -23.915 19.990 1.00 42.50 80 THR B CA 1
ATOM 4835 C C . THR B 2 98 ? 1.245 -22.472 19.549 1.00 42.45 80 THR B C 1
ATOM 4836 O O . THR B 2 98 ? 0.294 -21.722 19.313 1.00 42.54 80 THR B O 1
ATOM 4840 N N . ARG B 2 99 ? 2.517 -22.096 19.425 1.00 42.33 81 ARG B N 1
ATOM 4841 C CA . ARG B 2 99 ? 2.890 -20.739 19.015 1.00 42.14 81 ARG B CA 1
ATOM 4842 C C . ARG B 2 99 ? 3.042 -20.581 17.495 1.00 41.67 81 ARG B C 1
ATOM 4843 O O . ARG B 2 99 ? 3.546 -19.563 17.017 1.00 41.79 81 ARG B O 1
ATOM 4851 N N . HIS B 2 100 ? 2.601 -21.593 16.749 1.00 41.06 82 HIS B N 1
ATOM 4852 C CA . HIS B 2 100 ? 2.514 -21.522 15.287 1.00 40.36 82 HIS B CA 1
ATOM 4853 C C . HIS B 2 100 ? 1.158 -22.017 14.773 1.00 39.63 82 HIS B C 1
ATOM 4854 O O . HIS B 2 100 ? 0.932 -22.083 13.563 1.00 39.61 82 HIS B O 1
ATOM 4861 N N . GLY B 2 101 ? 0.265 -22.367 15.696 1.00 38.86 83 GLY B N 1
ATOM 4862 C CA . GLY B 2 101 ? -1.073 -22.848 15.345 1.00 37.81 83 GLY B CA 1
ATOM 4863 C C . GLY B 2 101 ? -1.082 -24.237 14.731 1.00 36.97 83 GLY B C 1
ATOM 4864 O O . GLY B 2 101 ? -1.772 -24.481 13.737 1.00 37.12 83 GLY B O 1
ATOM 4865 N N . LEU B 2 102 ? -0.308 -25.142 15.325 1.00 35.91 84 LEU B N 1
ATOM 4866 C CA . LEU B 2 102 ? -0.209 -26.528 14.868 1.00 34.71 84 LEU B CA 1
ATOM 4867 C C . LEU B 2 102 ? -0.494 -27.488 16.017 1.00 33.76 84 LEU B C 1
ATOM 4868 O O . LEU B 2 102 ? -0.433 -27.102 17.188 1.00 33.96 84 LEU B O 1
ATOM 4873 N N . ASN B 2 103 ? -0.789 -28.741 15.674 1.00 32.39 85 ASN B N 1
ATOM 4874 C CA . ASN B 2 103 ? -1.065 -29.775 16.666 1.00 30.82 85 ASN B CA 1
ATOM 4875 C C . ASN B 2 103 ? 0.062 -30.796 16.759 1.00 29.45 85 ASN B C 1
ATOM 4876 O O . ASN B 2 103 ? 0.375 -31.465 15.770 1.00 29.21 85 ASN B O 1
ATOM 4881 N N . PHE B 2 104 ? 0.663 -30.915 17.943 1.00 27.70 86 PHE B N 1
ATOM 4882 C CA . PHE B 2 104 ? 1.648 -31.965 18.205 1.00 25.92 86 PHE B CA 1
ATOM 4883 C C . PHE B 2 104 ? 0.958 -33.320 18.185 1.00 25.29 86 PHE B C 1
ATOM 4884 O O . PHE B 2 104 ? 0.021 -33.563 18.953 1.00 25.41 86 PHE B O 1
ATOM 4892 N N . LYS B 2 105 ? 1.430 -34.202 17.306 1.00 24.10 87 LYS B N 1
ATOM 4893 C CA . LYS B 2 105 ? 0.844 -35.531 17.171 1.00 23.58 87 LYS B CA 1
ATOM 4894 C C . LYS B 2 105 ? 1.641 -36.603 17.909 1.00 22.16 87 LYS B C 1
ATOM 4895 O O . LYS B 2 105 ? 1.086 -37.367 18.702 1.00 22.16 87 LYS B O 1
ATOM 4901 N N . GLN B 2 106 ? 2.942 -36.651 17.637 1.00 20.71 88 GLN B N 1
ATOM 4902 C CA . GLN B 2 106 ? 3.828 -37.686 18.170 1.00 19.36 88 GLN B CA 1
ATOM 4903 C C . GLN B 2 106 ? 5.265 -37.331 17.825 1.00 18.68 88 GLN B C 1
ATOM 4904 O O . GLN B 2 106 ? 5.517 -36.408 17.051 1.00 18.89 88 GLN B O 1
ATOM 4910 N N . SER B 2 107 ? 6.209 -38.078 18.384 1.00 17.96 89 SER B N 1
ATOM 4911 C CA . SER B 2 107 ? 7.607 -37.903 18.031 1.00 17.33 89 SER B CA 1
ATOM 4912 C C . SER B 2 107 ? 8.375 -39.212 18.074 1.00 16.50 89 SER B C 1
ATOM 4913 O O . SER B 2 107 ? 7.951 -40.185 18.709 1.00 17.04 89 SER B O 1
ATOM 4916 N N . SER B 2 108 ? 9.524 -39.209 17.414 1.00 15.75 90 SER B N 1
ATOM 4917 C CA . SER B 2 108 ? 10.430 -40.346 17.413 1.00 14.61 90 SER B CA 1
ATOM 4918 C C . SER B 2 108 ? 11.801 -39.861 16.972 1.00 14.81 90 SER B C 1
ATOM 4919 O O . SER B 2 108 ? 11.906 -39.098 16.010 1.00 14.17 90 SER B O 1
ATOM 4922 N N . GLY B 2 109 ? 12.845 -40.303 17.673 1.00 15.06 91 GLY B N 1
ATOM 4923 C CA . GLY B 2 109 ? 14.220 -39.997 17.301 1.00 16.11 91 GLY B CA 1
ATOM 4924 C C . GLY B 2 109 ? 14.560 -38.518 17.254 1.00 16.83 91 GLY B C 1
ATOM 4925 O O . GLY B 2 109 ? 15.364 -38.093 16.421 1.00 18.00 91 GLY B O 1
ATOM 4926 N N . GLY B 2 110 ? 13.924 -37.736 18.121 1.00 17.39 92 GLY B N 1
ATOM 4927 C CA . GLY B 2 110 ? 14.156 -36.292 18.180 1.00 17.29 92 GLY B CA 1
ATOM 4928 C C . GLY B 2 110 ? 13.470 -35.514 17.068 1.00 17.27 92 GLY B C 1
ATOM 4929 O O . GLY B 2 110 ? 13.754 -34.335 16.847 1.00 17.73 92 GLY B O 1
ATOM 4930 N N . ILE B 2 111 ? 12.564 -36.179 16.363 1.00 16.75 93 ILE B N 1
ATOM 4931 C CA . ILE B 2 111 ? 11.819 -35.544 15.286 1.00 16.17 93 ILE B CA 1
ATOM 4932 C C . ILE B 2 111 ? 10.320 -35.642 15.556 1.00 15.83 93 ILE B C 1
ATOM 4933 O O . ILE B 2 111 ? 9.773 -36.730 15.724 1.00 15.82 93 ILE B O 1
ATOM 4938 N N . ALA B 2 112 ? 9.671 -34.485 15.635 1.00 15.88 94 ALA B N 1
ATOM 4939 C CA . ALA B 2 112 ? 8.261 -34.420 15.948 1.00 16.02 94 ALA B CA 1
ATOM 4940 C C . ALA B 2 112 ? 7.412 -34.308 14.689 1.00 16.16 94 ALA B C 1
ATOM 4941 O O . ALA B 2 112 ? 7.826 -33.697 13.704 1.00 16.31 94 ALA B O 1
ATOM 4943 N N . LEU B 2 113 ? 6.232 -34.912 14.752 1.00 16.55 95 LEU B N 1
ATOM 4944 C CA . LEU B 2 113 ? 5.210 -34.784 13.729 1.00 17.42 95 LEU B CA 1
ATOM 4945 C C . LEU B 2 113 ? 4.151 -33.812 14.234 1.00 18.48 95 LEU B C 1
ATOM 4946 O O . LEU B 2 113 ? 3.521 -34.045 15.275 1.00 18.52 95 LEU B O 1
ATOM 4951 N N . LEU B 2 114 ? 3.996 -32.709 13.514 1.00 19.84 96 LEU B N 1
ATOM 4952 C CA . LEU B 2 114 ? 3.004 -31.691 13.836 1.00 21.39 96 LEU B CA 1
ATOM 4953 C C . LEU B 2 114 ? 1.996 -31.618 12.701 1.00 22.81 96 LEU B C 1
ATOM 4954 O O . LEU B 2 114 ? 2.364 -31.662 11.526 1.00 22.34 96 LEU B O 1
ATOM 4959 N N . GLU B 2 115 ? 0.718 -31.525 13.044 1.00 24.28 97 GLU B N 1
ATOM 4960 C CA . GLU B 2 115 ? -0.313 -31.473 12.018 1.00 26.46 97 GLU B CA 1
ATOM 4961 C C . GLU B 2 115 ? -0.891 -30.070 11.890 1.00 27.51 97 GLU B C 1
ATOM 4962 O O . GLU B 2 115 ? -1.172 -29.402 12.890 1.00 27.65 97 GLU B O 1
ATOM 4968 N N . ALA B 2 116 ? -1.038 -29.627 10.646 1.00 28.67 98 ALA B N 1
ATOM 4969 C CA . ALA B 2 116 ? -1.616 -28.325 10.356 1.00 29.96 98 ALA B CA 1
ATOM 4970 C C . ALA B 2 116 ? -3.134 -28.419 10.346 1.00 30.81 98 ALA B C 1
ATOM 4971 O O . ALA B 2 116 ? -3.706 -29.427 9.921 1.00 31.20 98 ALA B O 1
ATOM 4973 N N . LYS B 2 117 ? -3.776 -27.366 10.843 1.00 31.73 99 LYS B N 1
ATOM 4974 C CA . LYS B 2 117 ? -5.231 -27.279 10.892 1.00 32.47 99 LYS B CA 1
ATOM 4975 C C . LYS B 2 117 ? -5.760 -26.862 9.519 1.00 32.69 99 LYS B C 1
ATOM 4976 O O . LYS B 2 117 ? -5.005 -26.309 8.720 1.00 32.86 99 LYS B O 1
ATOM 4982 N N . PRO B 2 118 ? -7.049 -27.143 9.224 1.00 32.91 100 PRO B N 1
ATOM 4983 C CA . PRO B 2 118 ? -7.587 -26.735 7.922 1.00 32.83 100 PRO B CA 1
ATOM 4984 C C . PRO B 2 118 ? -7.352 -25.249 7.645 1.00 32.58 100 PRO B C 1
ATOM 4985 O O . PRO B 2 118 ? -7.497 -24.417 8.547 1.00 32.79 100 PRO B O 1
ATOM 4989 N N . GLY B 2 119 ? -6.962 -24.934 6.413 1.00 32.16 101 GLY B N 1
ATOM 4990 C CA . GLY B 2 119 ? -6.707 -23.552 6.013 1.00 31.67 101 GLY B CA 1
ATOM 4991 C C . GLY B 2 119 ? -5.263 -23.093 6.115 1.00 31.30 101 GLY B C 1
ATOM 4992 O O . GLY B 2 119 ? -4.875 -22.116 5.471 1.00 31.39 101 GLY B O 1
ATOM 4993 N N . THR B 2 120 ? -4.469 -23.799 6.918 1.00 30.93 102 THR B N 1
ATOM 4994 C CA . THR B 2 120 ? -3.074 -23.430 7.171 1.00 30.60 102 THR B CA 1
ATOM 4995 C C . THR B 2 120 ? -2.226 -23.504 5.903 1.00 29.90 102 THR B C 1
ATOM 4996 O O . THR B 2 120 ? -2.296 -24.482 5.159 1.00 29.70 102 THR B O 1
ATOM 5000 N N . ASP B 2 121 ? -1.443 -22.456 5.665 1.00 29.15 103 ASP B N 1
ATOM 5001 C CA . ASP B 2 121 ? -0.446 -22.447 4.603 1.00 28.68 103 ASP B CA 1
ATOM 5002 C C . ASP B 2 121 ? 0.849 -23.024 5.169 1.00 28.18 103 ASP B C 1
ATOM 5003 O O . ASP B 2 121 ? 1.589 -22.342 5.887 1.00 28.19 103 ASP B O 1
ATOM 5008 N N . LEU B 2 122 ? 1.112 -24.286 4.842 1.00 27.50 104 LEU B N 1
ATOM 5009 C CA . LEU B 2 122 ? 2.272 -24.997 5.381 1.00 27.00 104 LEU B CA 1
ATOM 5010 C C . LEU B 2 122 ? 3.602 -24.418 4.916 1.00 26.71 104 LEU B C 1
ATOM 5011 O O . LEU B 2 122 ? 4.574 -24.431 5.670 1.00 26.09 104 LEU B O 1
ATOM 5016 N N . ASN B 2 123 ? 3.648 -23.907 3.687 1.00 26.65 105 ASN B N 1
ATOM 5017 C CA . ASN B 2 123 ? 4.864 -23.276 3.181 1.00 27.06 105 ASN B CA 1
ATOM 5018 C C . ASN B 2 123 ? 5.266 -22.024 3.955 1.00 26.88 105 ASN B C 1
ATOM 5019 O O . ASN B 2 123 ? 6.451 -21.803 4.185 1.00 26.78 105 ASN B O 1
ATOM 5024 N N . ALA B 2 124 ? 4.278 -21.224 4.357 1.00 26.94 106 ALA B N 1
ATOM 5025 C CA . ALA B 2 124 ? 4.527 -20.052 5.195 1.00 27.08 106 ALA B CA 1
ATOM 5026 C C . ALA B 2 124 ? 5.031 -20.464 6.577 1.00 27.33 106 ALA B C 1
ATOM 5027 O O . ALA B 2 124 ? 5.949 -19.849 7.104 1.00 27.51 106 ALA B O 1
ATOM 5029 N N . ILE B 2 125 ? 4.438 -21.514 7.148 1.00 27.60 107 ILE B N 1
ATOM 5030 C CA . ILE B 2 125 ? 4.879 -22.048 8.440 1.00 27.96 107 ILE B CA 1
ATOM 5031 C C . ILE B 2 125 ? 6.324 -22.555 8.362 1.00 28.05 107 ILE B C 1
ATOM 5032 O O . ILE B 2 125 ? 7.140 -22.252 9.238 1.00 27.56 107 ILE B O 1
ATOM 5037 N N . ALA B 2 126 ? 6.632 -23.305 7.304 1.00 28.32 108 ALA B N 1
ATOM 5038 C CA . ALA B 2 126 ? 7.960 -23.894 7.117 1.00 28.75 108 ALA B CA 1
ATOM 5039 C C . ALA B 2 126 ? 9.045 -22.836 6.934 1.00 29.37 108 ALA B C 1
ATOM 5040 O O . ALA B 2 126 ? 10.122 -22.946 7.524 1.00 29.24 108 ALA B O 1
ATOM 5042 N N . THR B 2 127 ? 8.760 -21.814 6.128 1.00 29.99 109 THR B N 1
ATOM 5043 C CA . THR B 2 127 ? 9.723 -20.731 5.907 1.00 30.70 109 THR B CA 1
ATOM 5044 C C . THR B 2 127 ? 9.998 -19.943 7.192 1.00 30.73 109 THR B C 1
ATOM 5045 O O . THR B 2 127 ? 11.135 -19.537 7.437 1.00 30.72 109 THR B O 1
ATOM 5049 N N . LYS B 2 128 ? 8.966 -19.760 8.016 1.00 30.85 110 LYS B N 1
ATOM 5050 C CA . LYS B 2 128 ? 9.117 -19.100 9.313 1.00 31.17 110 LYS B CA 1
ATOM 5051 C C . LYS B 2 128 ? 10.009 -19.924 10.239 1.00 30.90 110 LYS B C 1
ATOM 5052 O O . LYS B 2 128 ? 10.949 -19.397 10.838 1.00 30.84 110 LYS B O 1
ATOM 5058 N N . LEU B 2 129 ? 9.725 -21.223 10.332 1.00 30.62 111 LEU B N 1
ATOM 5059 C CA . LEU B 2 129 ? 10.511 -22.129 11.170 1.00 30.25 111 LEU B CA 1
ATOM 5060 C C . LEU B 2 129 ? 11.980 -22.187 10.755 1.00 30.34 111 LEU B C 1
ATOM 5061 O O . LEU B 2 129 ? 12.863 -22.232 11.614 1.00 30.04 111 LEU B O 1
ATOM 5066 N N . LYS B 2 130 ? 12.232 -22.180 9.446 1.00 30.43 112 LYS B N 1
ATOM 5067 C CA . LYS B 2 130 ? 13.595 -22.131 8.909 1.00 30.88 112 LYS B CA 1
ATOM 5068 C C . LYS B 2 130 ? 14.324 -20.874 9.380 1.00 30.92 112 LYS B C 1
ATOM 5069 O O . LYS B 2 130 ? 15.477 -20.944 9.813 1.00 30.91 112 LYS B O 1
ATOM 5075 N N . SER B 2 131 ? 13.633 -19.736 9.311 1.00 31.07 113 SER B N 1
ATOM 5076 C CA . SER B 2 131 ? 14.186 -18.446 9.733 1.00 31.21 113 SER B CA 1
ATOM 5077 C C . SER B 2 131 ? 14.483 -18.414 11.234 1.00 31.15 113 SER B C 1
ATOM 5078 O O . SER B 2 131 ? 15.361 -17.676 11.684 1.00 31.48 113 SER B O 1
ATOM 5081 N N . GLU B 2 132 ? 13.745 -19.220 11.997 1.00 30.83 114 GLU B N 1
ATOM 5082 C CA . GLU B 2 132 ? 13.956 -19.368 13.437 1.00 30.49 114 GLU B 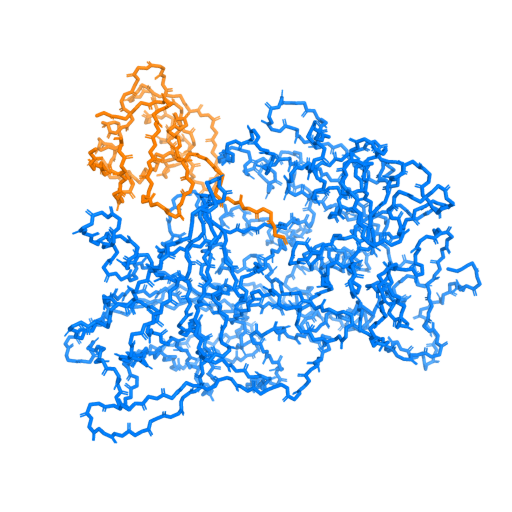CA 1
ATOM 5083 C C . GLU B 2 132 ? 15.047 -20.397 13.768 1.00 29.85 114 GLU B C 1
ATOM 5084 O O . GLU B 2 132 ? 15.334 -20.649 14.943 1.00 29.74 114 GLU B O 1
ATOM 5090 N N . GLY B 2 133 ? 15.647 -20.984 12.733 1.00 29.13 115 GLY B N 1
ATOM 5091 C CA . GLY B 2 133 ? 16.743 -21.945 12.897 1.00 28.29 115 GLY B CA 1
ATOM 5092 C C . GLY B 2 133 ? 16.303 -23.375 13.164 1.00 27.56 115 GLY B C 1
ATOM 5093 O O . GLY B 2 133 ? 17.073 -24.184 13.687 1.00 27.70 115 GLY B O 1
ATOM 5094 N N . VAL B 2 134 ? 15.063 -23.689 12.803 1.00 26.66 116 VAL B N 1
ATOM 5095 C CA . VAL B 2 134 ? 14.511 -25.020 13.021 1.00 25.82 116 VAL B CA 1
ATOM 5096 C C . VAL B 2 134 ? 14.498 -25.792 11.703 1.00 25.09 116 VAL B C 1
ATOM 5097 O O . VAL B 2 134 ? 14.055 -25.271 10.679 1.00 25.20 116 VAL B O 1
ATOM 5101 N N . ASN B 2 135 ? 15.020 -27.017 11.732 1.00 24.34 117 ASN B N 1
ATOM 5102 C CA . ASN B 2 135 ? 14.938 -27.927 10.590 1.00 23.54 117 ASN B CA 1
ATOM 5103 C C . ASN B 2 135 ? 13.528 -28.495 10.463 1.00 22.43 117 ASN B C 1
ATOM 5104 O O . ASN B 2 135 ? 13.003 -29.092 11.399 1.00 21.72 117 ASN B O 1
ATOM 5109 N N . VAL B 2 136 ? 12.919 -28.277 9.306 1.00 21.23 118 VAL B N 1
ATOM 5110 C CA . VAL B 2 136 ? 11.527 -28.661 9.069 1.00 20.56 118 VAL B CA 1
ATOM 5111 C C . VAL B 2 136 ? 11.375 -29.328 7.699 1.00 19.56 118 VAL B C 1
ATOM 5112 O O . VAL B 2 136 ? 12.052 -28.962 6.744 1.00 19.68 118 VAL B O 1
ATOM 5116 N N . GLN B 2 137 ? 10.483 -30.313 7.619 1.00 18.02 119 GLN B N 1
ATOM 5117 C CA . GLN B 2 137 ? 10.143 -30.948 6.354 1.00 17.00 119 GLN B CA 1
ATOM 5118 C C . GLN B 2 137 ? 8.627 -31.058 6.244 1.00 16.42 119 GLN B C 1
ATOM 5119 O O . GLN B 2 137 ? 7.965 -31.590 7.140 1.00 16.25 119 GLN B O 1
ATOM 5125 N N . ILE B 2 138 ? 8.082 -30.519 5.160 1.00 16.37 120 ILE B N 1
ATOM 5126 C CA . ILE B 2 138 ? 6.668 -30.693 4.843 1.00 16.18 120 ILE B CA 1
ATOM 5127 C C . ILE B 2 138 ? 6.485 -32.091 4.265 1.00 15.88 120 ILE B C 1
ATOM 5128 O O . ILE B 2 138 ? 7.131 -32.444 3.274 1.00 15.68 120 ILE B O 1
ATOM 5133 N N . GLU B 2 139 ? 5.633 -32.898 4.893 1.00 15.75 121 GLU B N 1
ATOM 5134 C CA . GLU B 2 139 ? 5.414 -34.253 4.384 1.00 16.01 121 GLU B CA 1
ATOM 5135 C C . GLU B 2 139 ? 4.661 -34.260 3.057 1.00 15.94 121 GLU B C 1
ATOM 5136 O O . GLU B 2 139 ? 3.553 -33.726 2.947 1.00 15.71 121 GLU B O 1
ATOM 5142 N N . LEU B 2 140 ? 5.284 -34.873 2.063 1.00 16.40 122 LEU B N 1
ATOM 5143 C CA . LEU B 2 140 ? 4.681 -35.067 0.756 1.00 16.86 122 LEU B CA 1
ATOM 5144 C C . LEU B 2 140 ? 4.475 -36.563 0.569 1.00 17.49 122 LEU B C 1
ATOM 5145 O O . LEU B 2 140 ? 5.434 -37.314 0.355 1.00 18.41 122 LEU B O 1
ATOM 5150 N N . SER B 2 141 ? 3.218 -36.982 0.671 1.00 17.60 123 SER B N 1
ATOM 5151 C CA . SER B 2 141 ? 2.852 -38.393 0.698 1.00 17.65 123 SER B CA 1
ATOM 5152 C C . SER B 2 141 ? 2.564 -38.918 -0.697 1.00 17.38 123 SER B C 1
ATOM 5153 O O . SER B 2 141 ? 2.370 -38.149 -1.635 1.00 17.94 123 SER B O 1
ATOM 5156 N N . GLY B 2 142 ? 2.545 -40.241 -0.824 1.00 17.29 124 GLY B N 1
ATOM 5157 C CA . GLY B 2 142 ? 2.269 -40.879 -2.101 1.00 16.74 124 GLY B CA 1
ATOM 5158 C C . GLY B 2 142 ? 2.983 -42.202 -2.224 1.00 16.94 124 GLY B C 1
ATOM 5159 O O . GLY B 2 142 ? 3.638 -42.664 -1.278 1.00 16.96 124 GLY B O 1
ATOM 5160 N N . ALA B 2 143 ? 2.871 -42.797 -3.403 1.00 16.90 125 ALA B N 1
ATOM 5161 C CA . ALA B 2 143 ? 3.304 -44.170 -3.628 1.00 16.77 125 ALA B CA 1
ATOM 5162 C C . ALA B 2 143 ? 4.789 -44.263 -3.986 1.00 16.44 125 ALA B C 1
ATOM 5163 O O . ALA B 2 143 ? 5.157 -44.739 -5.058 1.00 17.80 125 ALA B O 1
ATOM 5165 N N . GLU B 2 144 ? 5.643 -43.817 -3.071 1.00 15.94 126 GLU B N 1
ATOM 5166 C CA . GLU B 2 144 ? 7.074 -43.751 -3.342 1.00 15.72 126 GLU B CA 1
ATOM 5167 C C . GLU B 2 144 ? 7.733 -45.127 -3.259 1.00 14.48 126 GLU B C 1
ATOM 5168 O O . GLU B 2 144 ? 8.503 -45.511 -4.145 1.00 15.80 126 GLU B O 1
ATOM 5174 N N . GLN B 2 145 ? 7.414 -45.873 -2.206 1.00 12.36 127 GLN B N 1
ATOM 5175 C CA . GLN B 2 145 ? 7.892 -47.239 -2.097 1.00 11.61 127 GLN B CA 1
ATOM 5176 C C . GLN B 2 145 ? 7.039 -48.175 -2.949 1.00 11.26 127 GLN B C 1
ATOM 5177 O O . GLN B 2 145 ? 5.809 -48.033 -3.014 1.00 11.85 127 GLN B O 1
ATOM 5183 N N . GLN B 2 146 ? 7.707 -49.115 -3.609 1.00 12.06 128 GLN B N 1
ATOM 5184 C CA . GLN B 2 146 ? 7.049 -50.023 -4.535 1.00 12.81 128 GLN B CA 1
ATOM 5185 C C . GLN B 2 146 ? 7.370 -51.462 -4.147 1.00 12.18 128 GLN B C 1
ATOM 5186 O O . GLN B 2 146 ? 8.508 -51.771 -3.786 1.00 11.67 128 GLN B O 1
ATOM 5192 N N . PRO B 2 147 ? 6.383 -52.359 -4.246 1.00 11.88 129 PRO B N 1
ATOM 5193 C CA . PRO B 2 147 ? 6.679 -53.778 -4.045 1.00 12.09 129 PRO B CA 1
ATOM 5194 C C . PRO B 2 147 ? 7.706 -54.282 -5.051 1.00 11.90 129 PRO B C 1
ATOM 5195 O O . PRO B 2 147 ? 7.647 -53.940 -6.241 1.00 12.71 129 PRO B O 1
ATOM 5199 N N . LYS B 2 148 ? 8.652 -55.084 -4.575 1.00 11.70 130 LYS B N 1
ATOM 5200 C CA . LYS B 2 148 ? 9.667 -55.646 -5.456 1.00 12.14 130 LYS B CA 1
ATOM 5201 C C . LYS B 2 148 ? 9.389 -57.126 -5.758 1.00 12.28 130 LYS B C 1
ATOM 5202 O O . LYS B 2 148 ? 10.295 -57.954 -5.942 1.00 13.41 130 LYS B O 1
#

CATH classification: 3.40.50.200 (+1 more: 2.60.120.260)

Nearest PDB structures (foldseek):
  3wqb-assembly1_A  TM=1.002E+00  e=0.000E+00  Aeromonas sobria
  3hjr-assembly1_A  TM=9.988E-01  e=0.000E+00  Aeromonas sobria
  6eqv-assembly1_A  TM=8.318E-01  e=4.816E-40  Homo sapiens
  1p8j-assembly1_A  TM=8.706E-01  e=1.080E-37  Mus musculus
  2x8j-assembly3_B  TM=7.513E-01  e=2.387E-13  Shouchella clausii

B-factor: mean 16.73, std 6.94, range [7.9, 45.91]

Radius of gyration: 24.63 Å; Cα contacts (8 Å, |Δi|>4): 2031; chains: 2; bounding box: 57×72×53 Å